Protein AF-A0A7C5BYY4-F1 (afdb_monomer)

Mean predicted aligned error: 19.32 Å

Sequence (708 aa):
MDVANTKQSRKCSERDLFQLASTAAWRIPSTMRHLSHQGQPQSKRGDKSLRRFWAFVLVVGISLLITAVARAQLAGRQTQSTASRGTQGSSSSSAGTAAQSATPSARQALQITPIQRDVDYDVPSPEEIDKCTMQVFRSGKQSGWIVRAPDGTILRKFVDTNGDNMVDQWCYYKDGLEVYRDIDSNFNGKVDQYRWFHTAGLRWGIDANEDGRIDSWRMISAEEVAAEVVAALATKDVQRFQRVLLSPTELKNLGLGPERSQELERKLGAAVERFRRLITEQSPLPPGARAIQFSGNRPGMVPAGTDESTQDLRVYENAVVVAEADQKTTQILLGTLVAVGDTWKVIDAPQFLGDSPEPVEFAGFFFRAKAPEVSQPQVTGMAEQVKQLVDQLEKIEQAINRTSDPRELASLHQQKADLLERLAAAASSDEERNLWIRQLADELSYASQEGSYPQAEQRLERLYNSVVKLGQPNLIAYVRYRQLTAEYGAALRQPNTDYVKLQQDWIQKLEQFVREYGHLPESADALLQLAISRELAGDEEEAKKWYSQITERFPNTPPAVKAAGALRRLGIVGQPLRLRGSTISGQPFDLAQLQGKVVLVYYWASWCEPCKSDLPTLKDLQARFGRYGFSIVGVSLDYTPEATQQFVQEYQLNWPQLYEPGGLESPLANDLGIVTVPTLILVDQQGRVVSRNLQAATLESELRRLIR

Foldseek 3Di:
DDDDDDDDDDDDDPVVVVVVVPPDPDDDDDDDDDDDDDDDDDDDPDDPVVVVVVVQVLVLVPVVPPPPPDDDDDDDDDDDDDDDDDDDDDDDDDDDDDDPPDQDQLLVLLVDDQLDPPDDFDRDDPVQSVQKDKDWDDDPLKTWIWIATNVRATAWTFIDNRNPPDTFKIFGHHRNHTAKIFGPPPPPNATQWIAGDDPNDGWIFGRPPRPSDGQETPADDPLRLLQQLLQCLQVVPLSSNVRQAQDLVLLVVQQAAPVLSVVLVVQQVCASVVQNCCSPPPRPHHRPKGWDDKDFDAWDWDAPPQNNGNHIKTKTAQIWTWIDDPNDIWIKGLGMWIDRPNGIHGSHHIDTDDDDPDDDDSDHSRPPPPDPPPPPPPPPDDDPVLVVLVVVLVVLVVVCVPDPDLVSLQVSLVVNLVSLVVQLVSDPDPVSNLVSLLVSLQSLLVCLLVVSHVCSLVVLVVSLVVVVVVVDLQSNLSSLVSSLSSVLSNLSPDPPRPPVVSVVVSLVSLVVSCVVNVLHLSNLVSLLVNLVVCVVVVVNVVSLVSLVSSCVRPVPDLSVLLSQLQNCLSPQAQHFDWAWAAFLVRHTDTCVVLAQAKEKEWEAELSNPVRVVLLVLVVVCCVVCVVLRYAYAYEYLYQDSVRVVVSCVVSVPPGTYGYDHDRCSGPRNSNNSPPDPGWIWIAANRRGTNDTRDDSVCVVVVSVVRGD

pLDDT: mean 81.08, std 24.05, range [22.66, 98.56]

Radius of gyration: 35.06 Å; Cα contacts (8 Å, |Δi|>4): 1061; chains: 1; bounding box: 69×93×129 Å

Nearest PDB structures (foldseek):
  4nmu-assembly2_B  TM=8.602E-01  e=1.261E-09  Bacillus anthracis
  2h1g-assembly1_A  TM=8.589E-01  e=1.055E-08  Bacillus subtilis
  3c73-assembly1_A  TM=8.563E-01  e=1.613E-08  unclassified
  4grf-assembly1_A  TM=8.923E-01  e=8.417E-08  Phocaeicola vulgatus ATCC 8482
  2lrn-assembly1_A  TM=8.683E-01  e=2.493E-07  Bacteroides sp. 4_3_47FAA

Structure (mmCIF, N/CA/C/O backbone):
data_AF-A0A7C5BYY4-F1
#
_entry.id   AF-A0A7C5BYY4-F1
#
loop_
_atom_site.group_PDB
_atom_site.id
_atom_site.type_symbol
_atom_site.label_atom_id
_atom_site.label_alt_id
_atom_site.label_comp_id
_atom_site.label_asym_id
_atom_site.label_entity_id
_atom_site.label_seq_id
_atom_site.pdbx_PDB_ins_code
_atom_site.Cartn_x
_atom_site.Cartn_y
_atom_site.Cartn_z
_atom_site.occupancy
_atom_site.B_iso_or_equiv
_atom_site.auth_seq_id
_atom_site.auth_comp_id
_atom_site.auth_asym_id
_atom_site.auth_atom_id
_atom_site.pdbx_PDB_model_num
ATOM 1 N N . MET A 1 1 ? -15.127 71.753 7.947 1.00 33.78 1 MET A N 1
ATOM 2 C CA . MET A 1 1 ? -14.600 71.889 6.575 1.00 33.78 1 MET A CA 1
ATOM 3 C C . MET A 1 1 ? -13.851 70.599 6.260 1.00 33.78 1 MET A C 1
ATOM 5 O O . MET A 1 1 ? -12.644 70.533 6.417 1.00 33.78 1 MET A O 1
ATOM 9 N N . ASP A 1 2 ? -14.550 69.468 6.248 1.00 28.11 2 ASP A N 1
ATOM 10 C CA . ASP A 1 2 ? -15.286 68.903 5.100 1.00 28.11 2 ASP A CA 1
ATOM 11 C C . ASP A 1 2 ? -14.376 68.510 3.939 1.00 28.11 2 ASP A C 1
ATOM 13 O O . ASP A 1 2 ? -14.054 69.350 3.110 1.00 28.11 2 ASP A O 1
ATOM 17 N N . VAL A 1 3 ? -14.065 67.211 3.846 1.00 31.86 3 VAL A N 1
ATOM 18 C CA . VAL A 1 3 ? -14.211 66.463 2.589 1.00 31.86 3 VAL A CA 1
ATOM 19 C C . VAL A 1 3 ? -14.718 65.061 2.932 1.00 31.86 3 VAL A C 1
ATOM 21 O O . VAL A 1 3 ? -13.984 64.214 3.437 1.00 31.86 3 VAL A O 1
ATOM 24 N N . ALA A 1 4 ? -15.997 64.834 2.644 1.00 31.22 4 ALA A N 1
ATOM 25 C CA . ALA A 1 4 ? -16.645 63.536 2.618 1.00 31.22 4 ALA A CA 1
ATOM 26 C C . ALA A 1 4 ? -17.137 63.249 1.188 1.00 31.22 4 ALA A C 1
ATOM 28 O O . ALA A 1 4 ? -17.789 64.085 0.577 1.00 31.22 4 ALA A O 1
ATOM 29 N N . ASN A 1 5 ? -16.829 62.042 0.708 1.00 29.17 5 ASN A N 1
ATOM 30 C CA . ASN A 1 5 ? -17.747 61.079 0.089 1.00 29.17 5 ASN A CA 1
ATOM 31 C C . ASN A 1 5 ? -18.652 61.513 -1.093 1.00 29.17 5 ASN A C 1
ATOM 33 O O . ASN A 1 5 ? -19.596 62.277 -0.920 1.00 29.17 5 ASN A O 1
ATOM 37 N N . THR A 1 6 ? -18.531 60.829 -2.242 1.00 29.11 6 THR A N 1
ATOM 38 C CA . THR A 1 6 ? -19.718 60.299 -2.953 1.00 29.11 6 THR A CA 1
ATOM 39 C C . THR A 1 6 ? -19.394 59.135 -3.902 1.00 29.11 6 THR A C 1
ATOM 41 O O . THR A 1 6 ? -18.464 59.176 -4.701 1.00 29.11 6 THR A O 1
ATOM 44 N N . LYS A 1 7 ? -20.212 58.083 -3.770 1.00 28.84 7 LYS A N 1
ATOM 45 C CA . LYS A 1 7 ? -20.316 56.844 -4.559 1.00 28.84 7 LYS A CA 1
ATOM 46 C C . LYS A 1 7 ? -21.230 57.028 -5.782 1.00 28.84 7 LYS A C 1
ATOM 48 O O . LYS A 1 7 ? -22.243 57.699 -5.640 1.00 28.84 7 LYS A O 1
ATOM 53 N N . GLN A 1 8 ? -21.008 56.252 -6.854 1.00 25.52 8 GLN A N 1
ATOM 54 C CA . GLN A 1 8 ? -22.016 55.383 -7.522 1.00 25.52 8 GLN A CA 1
ATOM 55 C C . GLN A 1 8 ? -21.335 54.587 -8.663 1.00 25.52 8 GLN A C 1
ATOM 57 O O . GLN A 1 8 ? -20.812 55.176 -9.594 1.00 25.52 8 GLN A O 1
ATOM 62 N N . SER A 1 9 ? -21.105 53.270 -8.566 1.00 24.98 9 SER A N 1
ATOM 63 C CA . SER A 1 9 ? -22.048 52.141 -8.713 1.00 24.98 9 SER A CA 1
ATOM 64 C C . SER A 1 9 ? -22.670 51.989 -10.115 1.00 24.98 9 SER A C 1
ATOM 66 O O . SER A 1 9 ? -23.759 52.503 -10.364 1.00 24.98 9 SER A O 1
ATOM 68 N N . ARG A 1 10 ? -22.078 51.124 -10.953 1.00 26.55 10 ARG A N 1
ATOM 69 C CA . ARG A 1 10 ? -22.822 50.191 -11.822 1.00 26.55 10 ARG A CA 1
ATOM 70 C C . ARG A 1 10 ? -22.165 48.807 -11.757 1.00 26.55 10 ARG A C 1
ATOM 72 O O . ARG A 1 10 ? -21.018 48.644 -12.152 1.00 26.55 10 ARG A O 1
ATOM 79 N N . LYS A 1 11 ? -22.898 47.838 -11.200 1.00 28.16 11 LYS A N 1
ATOM 80 C CA . LYS A 1 11 ? -22.581 46.404 -11.219 1.00 28.16 11 LYS A CA 1
ATOM 81 C C . LYS A 1 11 ? -22.867 45.864 -12.625 1.00 28.16 11 LYS A C 1
ATOM 83 O O . LYS A 1 11 ? -23.977 46.054 -13.111 1.00 28.16 11 LYS A O 1
ATOM 88 N N . CYS A 1 12 ? -21.901 45.181 -13.231 1.00 25.28 12 CYS A N 1
ATOM 89 C CA . CYS A 1 12 ? -22.137 44.257 -14.342 1.00 25.28 12 CYS A CA 1
ATOM 90 C C . CYS A 1 12 ? -22.334 42.856 -13.736 1.00 25.28 12 CYS A C 1
ATOM 92 O O . CYS A 1 12 ? -21.622 42.508 -12.793 1.00 25.28 12 CYS A O 1
ATOM 94 N N . SER A 1 13 ? -23.332 42.098 -14.194 1.00 33.16 13 SER A N 1
ATOM 95 C CA . SER A 1 13 ? -23.686 40.785 -13.629 1.00 33.16 13 SER A CA 1
ATOM 96 C C . SER A 1 13 ? -23.089 39.642 -14.456 1.00 33.16 13 SER A C 1
ATOM 98 O O . SER A 1 13 ? -22.923 39.777 -15.664 1.00 33.16 13 SER A O 1
ATOM 100 N N . GLU A 1 14 ? -22.819 38.495 -13.826 1.00 30.73 14 GLU A N 1
ATOM 101 C CA . GLU A 1 14 ? -22.215 37.289 -14.432 1.00 30.73 14 GLU A CA 1
ATOM 102 C C . GLU A 1 14 ? -22.986 36.691 -15.629 1.00 30.73 14 GLU A C 1
ATOM 104 O O . GLU A 1 14 ? -22.472 35.807 -16.311 1.00 30.73 14 GLU A O 1
ATOM 109 N N . ARG A 1 15 ? -24.188 37.189 -15.952 1.00 33.22 15 ARG A N 1
ATOM 110 C CA . ARG A 1 15 ? -24.915 36.809 -17.175 1.00 33.22 15 ARG A CA 1
ATOM 111 C C . ARG A 1 15 ? -24.354 37.445 -18.450 1.00 33.22 15 ARG A C 1
ATOM 113 O O . ARG A 1 15 ? -24.450 36.821 -19.504 1.00 33.22 15 ARG A O 1
ATOM 120 N N . ASP A 1 16 ? -23.709 38.607 -18.362 1.00 32.72 16 ASP A N 1
ATOM 121 C CA . ASP A 1 16 ? -23.209 39.332 -19.542 1.00 32.72 16 ASP A CA 1
ATOM 122 C C . ASP A 1 16 ? -21.878 38.758 -20.073 1.00 32.72 16 ASP A C 1
ATOM 124 O O . ASP A 1 16 ? -21.539 38.924 -21.244 1.00 32.72 16 ASP A O 1
ATOM 128 N N . LEU A 1 17 ? -21.156 37.986 -19.250 1.00 32.62 17 LEU A N 1
ATOM 129 C CA . LEU A 1 17 ? -19.944 37.260 -19.658 1.00 32.62 17 LEU A CA 1
ATOM 130 C C . LEU A 1 17 ? -20.245 35.911 -20.341 1.00 32.62 17 LEU A C 1
ATOM 132 O O . LEU A 1 17 ? -19.411 35.403 -21.087 1.00 32.62 17 LEU A O 1
ATOM 136 N N . PHE A 1 18 ? -21.452 35.359 -20.171 1.00 29.88 18 PHE A N 1
ATOM 137 C CA . PHE A 1 18 ? -21.856 34.085 -20.787 1.00 29.88 18 PHE A CA 1
ATOM 138 C C . PHE A 1 18 ? -22.316 34.222 -22.256 1.00 29.88 18 PHE A C 1
ATOM 140 O O . PHE A 1 18 ? -22.305 33.245 -23.008 1.00 29.88 18 PHE A O 1
ATOM 147 N N . GLN A 1 19 ? -22.673 35.430 -22.709 1.00 29.95 19 GLN A N 1
ATOM 148 C CA . GLN A 1 19 ? -23.080 35.687 -24.102 1.00 29.95 19 GLN A CA 1
ATOM 149 C C . GLN A 1 19 ? -21.922 36.040 -25.053 1.00 29.95 19 GLN A C 1
ATOM 151 O O . GLN A 1 19 ? -22.082 35.930 -26.266 1.00 29.95 19 GLN A O 1
ATOM 156 N N . LEU A 1 20 ? -20.737 36.379 -24.535 1.00 29.22 20 LEU A N 1
ATOM 157 C CA . LEU A 1 20 ? -19.544 36.648 -25.355 1.00 29.22 20 LEU A CA 1
ATOM 158 C C . LEU A 1 20 ? -18.675 35.402 -25.610 1.00 29.22 20 LEU A C 1
ATOM 160 O O . LEU A 1 20 ? -17.886 35.396 -26.549 1.00 29.22 20 LEU A O 1
ATOM 164 N N . ALA A 1 21 ? -18.861 34.319 -24.847 1.00 29.91 21 ALA A N 1
ATOM 165 C CA . ALA A 1 21 ? -18.148 33.052 -25.049 1.00 29.91 21 ALA A CA 1
ATOM 166 C C . ALA A 1 21 ? -18.868 32.063 -25.998 1.00 29.91 21 ALA A C 1
ATOM 168 O O . ALA A 1 21 ? -18.300 31.041 -26.373 1.00 29.91 21 ALA A O 1
ATOM 169 N N . SER A 1 22 ? -20.104 32.355 -26.425 1.00 28.55 22 SER A N 1
ATOM 170 C CA . SER A 1 22 ? -20.951 31.444 -27.219 1.00 28.55 22 SER A CA 1
ATOM 171 C C . SER A 1 22 ? -20.997 31.734 -28.731 1.00 28.55 22 SER A C 1
ATOM 173 O O . SER A 1 22 ? -21.748 31.083 -29.454 1.00 28.55 22 SER A O 1
ATOM 175 N N . THR A 1 23 ? -20.172 32.649 -29.257 1.00 28.08 23 THR A N 1
ATOM 176 C CA . THR A 1 23 ? -20.205 33.054 -30.685 1.00 28.08 23 THR A CA 1
ATOM 177 C C . THR A 1 23 ? -18.919 32.813 -31.491 1.00 28.08 23 THR A C 1
ATOM 179 O O . THR A 1 23 ? -18.820 33.285 -32.620 1.00 28.08 23 THR A O 1
ATOM 182 N N . ALA A 1 24 ? -17.964 32.011 -31.001 1.00 29.12 24 ALA A N 1
ATOM 183 C CA . ALA A 1 24 ? -16.692 31.766 -31.708 1.00 29.12 24 ALA A CA 1
ATOM 184 C C . ALA A 1 24 ? -16.439 30.315 -32.175 1.00 29.12 24 ALA A C 1
ATOM 186 O O . ALA A 1 24 ? -15.329 30.004 -32.594 1.00 29.12 24 ALA A O 1
ATOM 187 N N . ALA A 1 25 ? -17.439 29.425 -32.154 1.00 28.36 25 ALA A N 1
ATOM 188 C CA . ALA A 1 25 ? -17.235 28.004 -32.471 1.00 28.36 25 ALA A CA 1
ATOM 189 C C . ALA A 1 25 ? -18.158 27.436 -33.561 1.00 28.36 25 ALA A C 1
ATOM 191 O O . ALA A 1 25 ? -18.469 26.258 -33.518 1.00 28.36 25 ALA A O 1
ATOM 192 N N . TRP A 1 26 ? -18.601 28.221 -34.549 1.00 26.33 26 TRP A N 1
ATOM 193 C CA . TRP A 1 26 ? -19.260 27.677 -35.750 1.00 26.33 26 TRP A CA 1
ATOM 194 C C . TRP A 1 26 ? -18.934 28.527 -36.982 1.00 26.33 26 TRP A C 1
ATOM 196 O O . TRP A 1 26 ? -19.566 29.555 -37.204 1.00 26.33 26 TRP A O 1
ATOM 206 N N . ARG A 1 27 ? -17.962 28.087 -37.795 1.00 22.70 27 ARG A N 1
ATOM 207 C CA . ARG A 1 27 ? -17.845 28.400 -39.236 1.00 22.70 27 ARG A CA 1
ATOM 208 C C . ARG A 1 27 ? -16.812 27.475 -39.892 1.00 22.70 27 ARG A C 1
ATOM 210 O O . ARG A 1 27 ? -15.613 27.695 -39.786 1.00 22.70 27 ARG A O 1
ATOM 217 N N . ILE A 1 28 ? -17.294 26.450 -40.593 1.00 26.73 28 ILE A N 1
ATOM 218 C CA . ILE A 1 28 ? -16.523 25.689 -41.586 1.00 26.73 28 ILE A CA 1
ATOM 219 C C . ILE A 1 28 ? -16.851 26.303 -42.956 1.00 26.73 28 ILE A C 1
ATOM 221 O O . ILE A 1 28 ? -18.035 26.349 -43.298 1.00 26.73 28 ILE A O 1
ATOM 225 N N . PRO A 1 29 ? -15.877 26.763 -43.763 1.00 25.45 29 PRO A N 1
ATOM 226 C CA . PRO A 1 29 ? -16.139 27.109 -45.151 1.00 25.45 29 PRO A CA 1
ATOM 227 C C . PRO A 1 29 ? -16.196 25.843 -46.008 1.00 25.45 29 PRO A C 1
ATOM 229 O O . PRO A 1 29 ? -15.267 25.040 -46.060 1.00 25.45 29 PRO A O 1
ATOM 232 N N . SER A 1 30 ? -17.312 25.686 -46.706 1.00 29.03 30 SER A N 1
ATOM 233 C CA . SER A 1 30 ? -17.540 24.703 -47.754 1.00 29.03 30 SER A CA 1
ATOM 234 C C . SER A 1 30 ? -16.908 25.160 -49.070 1.00 29.03 30 SER A C 1
ATOM 236 O O . SER A 1 30 ? -17.478 26.020 -49.737 1.00 29.03 30 SER A O 1
ATOM 238 N N . THR A 1 31 ? -15.801 24.549 -49.499 1.00 26.66 31 THR A N 1
ATOM 239 C CA . THR A 1 31 ? -15.330 24.655 -50.893 1.00 26.66 31 THR A CA 1
ATOM 240 C C . THR A 1 31 ? -14.590 23.399 -51.356 1.00 26.66 31 THR A C 1
ATOM 242 O O . THR A 1 31 ? -13.492 23.114 -50.896 1.00 26.66 31 THR A O 1
ATOM 245 N N . MET A 1 32 ? -15.222 22.729 -52.328 1.00 24.33 32 MET A N 1
ATOM 246 C CA . MET A 1 32 ? -14.694 21.925 -53.448 1.00 24.33 32 MET A CA 1
ATOM 247 C C . MET A 1 32 ? -15.215 20.483 -53.525 1.00 24.33 32 MET A C 1
ATOM 249 O O . MET A 1 32 ? -14.630 19.525 -53.029 1.00 24.33 32 MET A O 1
ATOM 253 N N . ARG A 1 33 ? -16.344 20.363 -54.241 1.00 24.56 33 ARG A N 1
ATOM 254 C CA . ARG A 1 33 ? -16.723 19.196 -55.046 1.00 24.56 33 ARG A CA 1
ATOM 255 C C . ARG A 1 33 ? -16.015 19.266 -56.406 1.00 24.56 33 ARG A C 1
ATOM 257 O O . ARG A 1 33 ? -15.812 20.359 -56.919 1.00 24.56 33 ARG A O 1
ATOM 264 N N . HIS A 1 34 ? -15.836 18.082 -56.993 1.00 27.28 34 HIS A N 1
ATOM 265 C CA . HIS A 1 34 ? -15.433 17.747 -58.368 1.00 27.28 34 HIS A CA 1
ATOM 266 C C . HIS A 1 34 ? -13.934 17.587 -58.644 1.00 27.28 34 HIS A C 1
ATOM 268 O O . HIS A 1 34 ? -13.239 18.543 -58.950 1.00 27.28 34 HIS A O 1
ATOM 274 N N . LEU A 1 35 ? -13.499 16.322 -58.677 1.00 24.92 35 LEU A N 1
ATOM 275 C CA . LEU A 1 35 ? -13.034 15.668 -59.905 1.00 24.92 35 LEU A CA 1
ATOM 276 C C . LEU A 1 35 ? -13.334 14.160 -59.815 1.00 24.92 35 LEU A C 1
ATOM 278 O O . LEU A 1 35 ? -13.259 13.546 -58.754 1.00 24.92 35 LEU A O 1
ATOM 282 N N . SER A 1 36 ? -13.791 13.614 -60.934 1.00 25.95 36 SER A N 1
ATOM 283 C CA . SER A 1 36 ? -14.451 12.321 -61.109 1.00 25.95 36 SER A CA 1
ATOM 284 C C . SER A 1 36 ? -13.555 11.285 -61.796 1.00 25.95 36 SER A C 1
ATOM 286 O O . SER A 1 36 ? -12.826 11.641 -62.710 1.00 25.95 36 SER A O 1
ATOM 288 N N . HIS A 1 37 ? -13.762 10.013 -61.423 1.00 25.83 37 HIS A N 1
ATOM 289 C CA . HIS A 1 37 ? -13.551 8.761 -62.176 1.00 25.83 37 HIS A CA 1
ATOM 290 C C . HIS A 1 37 ? -12.165 8.416 -62.761 1.00 25.83 37 HIS A C 1
ATOM 292 O O . HIS A 1 37 ? -11.751 8.998 -63.751 1.00 25.83 37 HIS A O 1
ATOM 298 N N . GLN A 1 38 ? -11.578 7.304 -62.283 1.00 25.64 38 GLN A N 1
ATOM 299 C CA . GLN A 1 38 ? -11.368 6.058 -63.057 1.00 25.64 38 GLN A CA 1
ATOM 300 C C . GLN A 1 38 ? -10.781 4.919 -62.180 1.00 25.64 38 GLN A C 1
ATOM 302 O O . GLN A 1 38 ? -9.906 5.165 -61.361 1.00 25.64 38 GLN A O 1
ATOM 307 N N . GLY A 1 39 ? -11.252 3.677 -62.395 1.00 23.94 39 GLY A N 1
ATOM 308 C CA . GLY A 1 39 ? -10.508 2.423 -62.144 1.00 23.94 39 GLY A CA 1
ATOM 309 C C . GLY A 1 39 ? -10.581 1.759 -60.754 1.00 23.94 39 GLY A C 1
ATOM 310 O O . GLY A 1 39 ? -9.896 2.160 -59.826 1.00 23.94 39 GLY A O 1
ATOM 311 N N . GLN A 1 40 ? -11.352 0.672 -60.638 1.00 23.34 40 GLN A N 1
ATOM 312 C CA . GLN A 1 40 ? -11.299 -0.345 -59.559 1.00 23.34 40 GLN A CA 1
ATOM 313 C C . GLN A 1 40 ? -10.035 -1.253 -59.703 1.00 23.34 40 GLN A C 1
ATOM 315 O O . GLN A 1 40 ? -9.476 -1.244 -60.799 1.00 23.34 40 GLN A O 1
ATOM 320 N N . PRO A 1 41 ? -9.580 -2.060 -58.698 1.00 27.25 41 PRO A N 1
ATOM 321 C CA . PRO A 1 41 ? -10.411 -3.005 -57.939 1.00 27.25 41 PRO A CA 1
ATOM 322 C C . PRO A 1 41 ? -10.162 -3.119 -56.419 1.00 27.25 41 PRO A C 1
ATOM 324 O O . PRO A 1 41 ? -9.232 -2.580 -55.830 1.00 27.25 41 PRO A O 1
ATOM 327 N N . GLN A 1 42 ? -11.096 -3.834 -55.794 1.00 31.38 42 GLN A N 1
ATOM 328 C CA . GLN A 1 42 ? -11.245 -4.130 -54.372 1.00 31.38 42 GLN A CA 1
ATOM 329 C C . GLN A 1 42 ? -9.994 -4.750 -53.716 1.00 31.38 42 GLN A C 1
ATOM 331 O O . GLN A 1 42 ? -9.570 -5.828 -54.113 1.00 31.38 42 GLN A O 1
ATOM 336 N N . SER A 1 43 ? -9.504 -4.165 -52.615 1.00 27.19 43 SER A N 1
ATOM 337 C CA . SER A 1 43 ? -9.137 -4.910 -51.394 1.00 27.19 43 SER A CA 1
ATOM 338 C C . SER A 1 43 ? -8.943 -3.959 -50.197 1.00 27.19 43 SER A C 1
ATOM 340 O O . SER A 1 43 ? -8.544 -2.811 -50.361 1.00 27.19 43 SER A O 1
ATOM 342 N N . LYS A 1 44 ? -9.235 -4.468 -48.990 1.00 30.75 44 LYS A N 1
ATOM 343 C CA . LYS A 1 44 ? -8.972 -3.889 -47.653 1.00 30.75 44 LYS A CA 1
ATOM 344 C C . LYS A 1 44 ? -9.830 -2.686 -47.210 1.00 30.75 44 LYS A C 1
ATOM 346 O O . LYS A 1 44 ? -9.378 -1.554 -47.070 1.00 30.75 44 LYS A O 1
ATOM 351 N N . ARG A 1 45 ? -11.072 -2.984 -46.798 1.00 31.41 45 ARG A N 1
ATOM 352 C CA . ARG A 1 45 ? -11.725 -2.263 -45.685 1.00 31.41 45 ARG A CA 1
ATOM 353 C C . ARG A 1 45 ? -11.035 -2.688 -44.385 1.00 31.41 45 ARG A C 1
ATOM 355 O O . ARG A 1 45 ? -11.395 -3.705 -43.811 1.00 31.41 45 ARG A O 1
ATOM 362 N N . GLY A 1 46 ? -10.033 -1.933 -43.953 1.00 34.12 46 GLY A N 1
ATOM 363 C CA . GLY A 1 46 ? -9.323 -2.214 -42.705 1.00 34.12 46 GLY A CA 1
ATOM 364 C C . GLY A 1 46 ? -8.200 -1.226 -42.431 1.00 34.12 46 GLY A C 1
ATOM 365 O O . GLY A 1 46 ? -7.088 -1.656 -42.187 1.00 34.12 46 GLY A O 1
ATOM 366 N N . ASP A 1 47 ? -8.444 0.083 -42.557 1.00 39.03 47 ASP A N 1
ATOM 367 C CA . ASP A 1 47 ? -7.385 1.076 -42.273 1.00 39.03 47 ASP A CA 1
ATOM 368 C C . ASP A 1 47 ? -7.902 2.457 -41.813 1.00 39.03 47 ASP A C 1
ATOM 370 O O . ASP A 1 47 ? -7.190 3.457 -41.788 1.00 39.03 47 ASP A O 1
ATOM 374 N N . LYS A 1 48 ? -9.186 2.554 -41.439 1.00 28.64 48 LYS A N 1
ATOM 375 C CA . LYS A 1 48 ? -9.747 3.793 -40.862 1.00 28.64 48 LYS A CA 1
ATOM 376 C C . LYS A 1 48 ? -9.929 3.728 -39.344 1.00 28.64 48 LYS A C 1
ATOM 378 O O . LYS A 1 48 ? -9.967 4.782 -38.717 1.00 28.64 48 LYS A O 1
ATOM 383 N N . SER A 1 49 ? -10.007 2.532 -38.749 1.00 33.72 49 SER A N 1
ATOM 384 C CA . SER A 1 49 ? -10.038 2.365 -37.288 1.00 33.72 49 SER A CA 1
ATOM 385 C C . SER A 1 49 ? -8.636 2.412 -36.678 1.00 33.72 49 SER A C 1
ATOM 387 O O . SER A 1 49 ? -8.467 3.084 -35.670 1.00 33.72 49 SER A O 1
ATOM 389 N N . LEU A 1 50 ? -7.619 1.828 -37.330 1.00 32.81 50 LEU A N 1
ATOM 390 C CA . LEU A 1 50 ? -6.225 1.858 -36.857 1.00 32.81 50 LEU A CA 1
ATOM 391 C C . LEU A 1 50 ? -5.670 3.289 -36.766 1.00 32.81 50 LEU A C 1
ATOM 393 O O . LEU A 1 50 ? -5.108 3.673 -35.749 1.00 32.81 50 LEU A O 1
ATOM 397 N N . ARG A 1 51 ? -5.900 4.123 -37.789 1.00 33.00 51 ARG A N 1
ATOM 398 C CA . ARG A 1 51 ? -5.456 5.530 -37.782 1.00 33.00 51 ARG A CA 1
ATOM 399 C C . ARG A 1 51 ? -6.142 6.381 -36.704 1.00 33.00 51 ARG A C 1
ATOM 401 O O . ARG A 1 51 ? -5.531 7.306 -36.184 1.00 33.00 51 ARG A O 1
ATOM 408 N N . ARG A 1 52 ? -7.398 6.069 -36.354 1.00 33.66 52 ARG A N 1
ATOM 409 C CA . ARG A 1 52 ? -8.136 6.730 -35.259 1.00 33.66 52 ARG A CA 1
ATOM 410 C C . ARG A 1 52 ? -7.707 6.224 -33.881 1.00 33.66 52 ARG A C 1
ATOM 412 O O . ARG A 1 52 ? -7.692 7.007 -32.945 1.00 33.66 52 ARG A O 1
ATOM 419 N N . PHE A 1 53 ? -7.330 4.953 -33.784 1.00 38.97 53 PHE A N 1
ATOM 420 C CA . PHE A 1 53 ? -6.810 4.320 -32.574 1.00 38.97 53 PHE A CA 1
ATOM 421 C C . PHE A 1 53 ? -5.419 4.862 -32.194 1.00 38.97 53 PHE A C 1
ATOM 423 O O . PHE A 1 53 ? -5.188 5.202 -31.040 1.00 38.97 53 PHE A O 1
ATOM 430 N N . TRP A 1 54 ? -4.528 5.071 -33.170 1.00 36.66 54 TRP A N 1
ATOM 431 C CA . TRP A 1 54 ? -3.181 5.613 -32.924 1.00 36.66 54 TRP A CA 1
ATOM 432 C C . TRP A 1 54 ? -3.143 7.125 -32.674 1.00 36.66 54 TRP A C 1
ATOM 434 O O . TRP A 1 54 ? -2.406 7.580 -31.804 1.00 36.66 54 TRP A O 1
ATOM 444 N N . ALA A 1 55 ? -3.997 7.905 -33.346 1.00 30.95 55 ALA A N 1
ATOM 445 C CA . ALA A 1 55 ? -4.176 9.323 -33.016 1.00 30.95 55 ALA A CA 1
ATOM 446 C C . ALA A 1 55 ? -4.740 9.530 -31.594 1.00 30.95 55 ALA A C 1
ATOM 448 O O . ALA A 1 55 ? -4.592 10.604 -31.019 1.00 30.95 55 ALA A O 1
ATOM 449 N N . PHE A 1 56 ? -5.380 8.502 -31.030 1.00 38.31 56 PHE A N 1
ATOM 450 C CA . PHE A 1 56 ? -6.028 8.547 -29.729 1.00 38.31 56 PHE A CA 1
ATOM 451 C C . PHE A 1 56 ? -5.068 8.251 -28.556 1.00 38.31 56 PHE A C 1
ATOM 453 O O . PHE A 1 56 ? -5.093 8.975 -27.560 1.00 38.31 56 PHE A O 1
ATOM 460 N N . VAL A 1 57 ? -4.144 7.291 -28.709 1.00 38.91 57 VAL A N 1
ATOM 461 C CA . VAL A 1 57 ? -3.028 7.058 -27.759 1.00 38.91 57 VAL A CA 1
ATOM 462 C C . VAL A 1 57 ? -2.183 8.333 -27.563 1.00 38.91 57 VAL A C 1
ATOM 464 O O . VAL A 1 57 ? -1.664 8.586 -26.479 1.00 38.91 57 VAL A O 1
ATOM 467 N N . LEU A 1 58 ? -2.119 9.184 -28.592 1.00 37.38 58 LEU A N 1
ATOM 468 C CA . LEU A 1 58 ? -1.345 10.424 -28.619 1.00 37.38 58 LEU A CA 1
ATOM 469 C C . LEU A 1 58 ? -1.951 11.586 -27.802 1.00 37.38 58 LEU A C 1
ATOM 471 O O . LEU A 1 58 ? -1.213 12.368 -27.210 1.00 37.38 58 LEU A O 1
ATOM 475 N N . VAL A 1 59 ? -3.282 11.727 -27.754 1.00 31.34 59 VAL A N 1
ATOM 476 C CA . VAL A 1 59 ? -3.938 12.860 -27.058 1.00 31.34 59 VAL A CA 1
ATOM 477 C C . VAL A 1 59 ? -3.918 12.667 -25.538 1.00 31.34 59 VAL A C 1
ATOM 479 O O . VAL A 1 59 ? -3.757 13.630 -24.790 1.00 31.34 59 VAL A O 1
ATOM 482 N N . VAL A 1 60 ? -3.996 11.416 -25.081 1.00 36.12 60 VAL A N 1
ATOM 483 C CA . VAL A 1 60 ? -3.961 11.053 -23.655 1.00 36.12 60 VAL A CA 1
ATOM 484 C C . VAL A 1 60 ? -2.573 11.277 -23.044 1.00 36.12 60 VAL A C 1
ATOM 486 O O . VAL A 1 60 ? -2.483 11.724 -21.906 1.00 36.12 60 VAL A O 1
ATOM 489 N N . GLY A 1 61 ? -1.497 11.072 -23.814 1.00 32.81 61 GLY A N 1
ATOM 490 C CA . GLY A 1 61 ? -0.131 11.360 -23.360 1.00 32.81 61 GLY A CA 1
ATOM 491 C C . GLY A 1 61 ? 0.182 12.854 -23.188 1.00 32.81 61 GLY A C 1
ATOM 492 O O . GLY A 1 61 ? 1.046 13.202 -22.395 1.00 32.81 61 GLY A O 1
ATOM 493 N N . ILE A 1 62 ? -0.528 13.753 -23.884 1.00 35.56 62 ILE A N 1
ATOM 494 C CA . ILE A 1 62 ? -0.223 15.199 -23.900 1.00 35.56 62 ILE A CA 1
ATOM 495 C C . ILE A 1 62 ? -1.134 16.005 -22.950 1.00 35.56 62 ILE A C 1
ATOM 497 O O . ILE A 1 62 ? -0.716 17.033 -22.416 1.00 35.56 62 ILE A O 1
ATOM 501 N N . SER A 1 63 ? -2.356 15.544 -22.655 1.00 26.16 63 SER A N 1
ATOM 502 C CA . SER A 1 63 ? -3.246 16.225 -21.693 1.00 26.16 63 SER A CA 1
ATOM 503 C C . SER A 1 63 ? -2.840 16.061 -20.220 1.00 26.16 63 SER A C 1
ATOM 505 O O . SER A 1 63 ? -3.341 16.806 -19.379 1.00 26.16 63 SER A O 1
ATOM 507 N N . LEU A 1 64 ? -1.898 15.163 -19.913 1.00 32.09 64 LEU A N 1
ATOM 508 C CA . LEU A 1 64 ? -1.332 14.958 -18.573 1.00 32.09 64 LEU A CA 1
ATOM 509 C C . LEU A 1 64 ? -0.429 16.110 -18.082 1.00 32.09 64 LEU A C 1
ATOM 511 O O . LEU A 1 64 ? -0.110 16.147 -16.899 1.00 32.09 64 LEU A O 1
ATOM 515 N N . LEU A 1 65 ? -0.072 17.085 -18.934 1.00 29.28 65 LEU A N 1
ATOM 516 C CA . LEU A 1 65 ? 0.909 18.126 -18.586 1.00 29.28 65 LEU A CA 1
ATOM 517 C C . LEU A 1 65 ? 0.362 19.555 -18.366 1.00 29.28 65 LEU A C 1
ATOM 519 O O . LEU A 1 65 ? 1.139 20.439 -18.023 1.00 29.28 65 LEU A O 1
ATOM 523 N N . ILE A 1 66 ? -0.937 19.842 -18.560 1.00 29.02 66 ILE A N 1
ATOM 524 C CA . ILE A 1 66 ? -1.416 21.251 -18.625 1.00 29.02 66 ILE A CA 1
ATOM 525 C C . ILE A 1 66 ? -2.407 21.658 -17.513 1.00 29.02 66 ILE A C 1
ATOM 527 O O . ILE A 1 66 ? -2.595 22.849 -17.265 1.00 29.02 66 ILE A O 1
ATOM 531 N N . THR A 1 67 ? -3.004 20.741 -16.749 1.00 26.86 67 THR A N 1
ATOM 532 C CA . THR A 1 67 ? -4.053 21.101 -15.762 1.00 26.86 67 THR A CA 1
ATOM 533 C C . THR A 1 67 ? -3.560 21.142 -14.307 1.00 26.86 67 THR A C 1
ATOM 535 O O . THR A 1 67 ? -4.267 20.714 -13.404 1.00 26.86 67 THR A O 1
ATOM 538 N N . ALA A 1 68 ? -2.361 21.683 -14.059 1.00 29.22 68 ALA A N 1
ATOM 539 C CA . ALA A 1 68 ? -1.823 21.886 -12.702 1.00 29.22 68 ALA A CA 1
ATOM 540 C C . ALA A 1 68 ? -1.660 23.369 -12.285 1.00 29.22 68 ALA A C 1
ATOM 542 O O . ALA A 1 68 ? -1.228 23.645 -11.172 1.00 29.22 68 ALA A O 1
ATOM 543 N N . VAL A 1 69 ? -2.027 24.348 -13.128 1.00 28.17 69 VAL A N 1
ATOM 544 C CA . VAL A 1 69 ? -1.658 25.773 -12.905 1.00 28.17 69 VAL A CA 1
ATOM 545 C C . VAL A 1 69 ? -2.831 26.703 -12.531 1.00 28.17 69 VAL A C 1
ATOM 547 O O . VAL A 1 69 ? -2.646 27.905 -12.376 1.00 28.17 69 VAL A O 1
ATOM 550 N N . ALA A 1 70 ? -4.050 26.213 -12.291 1.00 25.70 70 ALA A N 1
ATOM 551 C CA . ALA A 1 70 ? -5.172 27.112 -11.984 1.00 25.70 70 ALA A CA 1
ATOM 552 C C . ALA A 1 70 ? -6.053 26.638 -10.824 1.00 25.70 70 ALA A C 1
ATOM 554 O O . ALA A 1 70 ? -7.070 25.994 -11.064 1.00 25.70 70 ALA A O 1
ATOM 555 N N . ARG A 1 71 ? -5.698 27.025 -9.585 1.00 25.67 71 ARG A N 1
ATOM 556 C CA . ARG A 1 71 ? -6.617 27.543 -8.536 1.00 25.67 71 ARG A CA 1
ATOM 557 C C . ARG A 1 71 ? -5.940 27.587 -7.160 1.00 25.67 71 ARG A C 1
ATOM 559 O O . ARG A 1 71 ? -6.044 26.656 -6.374 1.00 25.67 71 ARG A O 1
ATOM 566 N N . ALA A 1 72 ? -5.333 28.722 -6.833 1.00 24.75 72 ALA A N 1
ATOM 567 C CA . ALA A 1 72 ? -5.095 29.120 -5.449 1.00 24.75 72 ALA A CA 1
ATOM 568 C C . ALA A 1 72 ? -5.210 30.645 -5.350 1.00 24.75 72 ALA A C 1
ATOM 570 O O . ALA A 1 72 ? -4.253 31.350 -5.649 1.00 24.75 72 ALA A O 1
ATOM 571 N N . GLN A 1 73 ? -6.391 31.161 -4.989 1.00 24.55 73 GLN A N 1
ATOM 572 C CA . GLN A 1 73 ? -6.568 32.532 -4.490 1.00 24.55 73 GLN A CA 1
ATOM 573 C C . GLN A 1 73 ? -7.977 32.736 -3.902 1.00 24.55 73 GLN A C 1
ATOM 575 O O . GLN A 1 73 ? -8.956 32.323 -4.518 1.00 24.55 73 GLN A O 1
ATOM 580 N N . LEU A 1 74 ? -8.027 33.472 -2.773 1.00 23.48 74 LEU A N 1
ATOM 581 C CA . LEU A 1 74 ? -9.179 33.914 -1.943 1.00 23.48 74 LEU A CA 1
ATOM 582 C C . LEU A 1 74 ? -9.604 32.879 -0.881 1.00 23.48 74 LEU A C 1
ATOM 584 O O . LEU A 1 74 ? -9.785 31.721 -1.213 1.00 23.48 74 LEU A O 1
ATOM 588 N N . ALA A 1 75 ? -9.815 33.160 0.408 1.00 24.91 75 ALA A N 1
ATOM 589 C CA . ALA A 1 75 ? -9.882 34.339 1.289 1.00 24.91 75 ALA A CA 1
ATOM 590 C C . ALA A 1 75 ? -9.629 33.808 2.740 1.00 24.91 75 ALA A C 1
ATOM 592 O O . ALA A 1 75 ? -9.573 32.601 2.924 1.00 24.91 75 ALA A O 1
ATOM 593 N N . GLY A 1 76 ? -9.461 34.539 3.844 1.00 24.31 76 GLY A N 1
ATOM 594 C CA . GLY A 1 76 ? -9.765 35.910 4.228 1.00 24.31 76 GLY A CA 1
ATOM 595 C C . GLY A 1 76 ? -9.355 36.146 5.700 1.00 24.31 76 GLY A C 1
ATOM 596 O O . GLY A 1 76 ? -8.913 35.239 6.402 1.00 24.31 76 GLY A O 1
ATOM 597 N N . ARG A 1 77 ? -9.462 37.405 6.137 1.00 23.30 77 ARG A N 1
ATOM 598 C CA . ARG A 1 77 ? -9.127 37.941 7.473 1.00 23.30 77 ARG A CA 1
ATOM 599 C C . ARG A 1 77 ? -10.317 37.893 8.450 1.00 23.30 77 ARG A C 1
ATOM 601 O O . ARG A 1 77 ? -11.443 38.013 7.986 1.00 23.30 77 ARG A O 1
ATOM 608 N N . GLN A 1 78 ? -9.982 37.968 9.752 1.00 23.73 78 GLN A N 1
ATOM 609 C CA . GLN A 1 78 ? -10.644 38.644 10.910 1.00 23.73 78 GLN A CA 1
ATOM 610 C C . GLN A 1 78 ? -10.857 37.702 12.116 1.00 23.73 78 GLN A C 1
ATOM 612 O O . GLN A 1 78 ? -11.551 36.706 11.995 1.00 23.73 78 GLN A O 1
ATOM 617 N N . THR A 1 79 ? -10.064 37.803 13.198 1.00 23.38 79 THR A N 1
ATOM 618 C CA . THR A 1 79 ? -10.123 38.686 14.405 1.00 23.38 79 THR A CA 1
ATOM 619 C C . THR A 1 79 ? -11.266 38.405 15.385 1.00 23.38 79 THR A C 1
ATOM 621 O O . THR A 1 79 ? -12.405 38.687 15.041 1.00 23.38 79 THR A O 1
ATOM 624 N N . GLN A 1 80 ? -10.927 38.018 16.629 1.00 22.73 80 GLN A N 1
ATOM 625 C CA . GLN A 1 80 ? -11.349 38.612 17.926 1.00 22.73 80 GLN A CA 1
ATOM 626 C C . GLN A 1 80 ? -10.855 37.714 19.089 1.00 22.73 80 GLN A C 1
ATOM 628 O O . GLN A 1 80 ? -10.945 36.499 19.006 1.00 22.73 80 GLN A O 1
ATOM 633 N N . SER A 1 81 ? -10.070 38.241 20.036 1.00 22.66 81 SER A N 1
ATOM 634 C CA . SER A 1 81 ? -10.463 38.888 21.309 1.00 22.66 81 SER A CA 1
ATOM 635 C C . SER A 1 81 ? -10.501 37.903 22.489 1.00 22.66 81 SER A C 1
ATOM 637 O O . SER A 1 81 ? -11.299 36.977 22.532 1.00 22.66 81 SER A O 1
ATOM 639 N N . THR A 1 82 ? -9.607 38.143 23.446 1.00 24.31 82 THR A N 1
ATOM 640 C CA . THR A 1 82 ? -9.292 37.363 24.652 1.00 24.31 82 THR A CA 1
ATOM 641 C C . THR A 1 82 ? -9.947 37.938 25.914 1.00 24.31 82 THR A C 1
ATOM 643 O O . THR A 1 82 ? -9.906 39.151 26.104 1.00 24.31 82 THR A O 1
ATOM 646 N N . ALA A 1 83 ? -10.403 37.076 26.830 1.00 24.05 83 ALA A N 1
ATOM 647 C CA . ALA A 1 83 ? -10.564 37.350 28.272 1.00 24.05 83 ALA A CA 1
ATOM 648 C C . ALA A 1 83 ? -10.554 35.997 29.025 1.00 24.05 83 ALA A C 1
ATOM 650 O O . ALA A 1 83 ? -11.367 35.129 28.736 1.00 24.05 83 ALA A O 1
ATOM 651 N N . SER A 1 84 ? -9.458 35.628 29.698 1.00 24.83 84 SER A N 1
ATOM 652 C CA . SER A 1 84 ? -9.100 35.861 31.116 1.00 24.83 84 SER A CA 1
ATOM 653 C C . SER A 1 84 ? -9.689 34.835 32.103 1.00 24.83 84 SER A C 1
ATOM 655 O O . SER A 1 84 ? -10.880 34.840 32.399 1.00 24.83 84 SER A O 1
ATOM 657 N N . ARG A 1 85 ? -8.792 33.991 32.640 1.00 24.72 85 ARG A N 1
ATOM 658 C CA . ARG A 1 85 ? -8.982 33.050 33.758 1.00 24.72 85 ARG A CA 1
ATOM 659 C C . ARG A 1 85 ? -9.020 33.775 35.107 1.00 24.72 85 ARG A C 1
ATOM 661 O O . ARG A 1 85 ? -8.244 34.703 35.321 1.00 24.72 85 ARG A O 1
ATOM 668 N N . GLY A 1 86 ? -9.819 33.242 36.031 1.00 23.05 86 GLY A N 1
ATOM 669 C CA . GLY A 1 86 ? -9.712 33.451 37.476 1.00 23.05 86 GLY A CA 1
ATOM 670 C C . GLY A 1 86 ? -9.368 32.134 38.182 1.00 23.05 86 GLY A C 1
ATOM 671 O O . GLY A 1 86 ? -9.943 31.093 37.882 1.00 23.05 86 GLY A O 1
ATOM 672 N N . THR A 1 87 ? -8.375 32.201 39.059 1.00 25.33 87 THR A N 1
ATOM 673 C CA . THR A 1 87 ? -7.716 31.139 39.842 1.00 25.33 87 THR A CA 1
ATOM 674 C C . THR A 1 87 ? -8.284 30.969 41.259 1.00 25.33 87 THR A C 1
ATOM 676 O O . THR A 1 87 ? -8.947 31.873 41.755 1.00 25.33 87 THR A O 1
ATOM 679 N N . GLN A 1 88 ? -7.804 29.903 41.930 1.00 26.42 88 GLN A N 1
ATOM 680 C CA . GLN A 1 88 ? -7.757 29.606 43.386 1.00 26.42 88 GLN A CA 1
ATOM 681 C C . GLN A 1 88 ? -8.874 28.677 43.896 1.00 26.42 88 GLN A C 1
ATOM 683 O O . GLN A 1 88 ? -9.998 28.754 43.432 1.00 26.42 88 GLN A O 1
ATOM 688 N N . GLY A 1 89 ? -8.650 27.760 44.841 1.00 24.61 89 GLY A N 1
ATOM 689 C CA . GLY A 1 89 ? -7.508 27.492 45.715 1.00 24.61 89 GLY A CA 1
ATOM 690 C C . GLY A 1 89 ? -7.867 26.359 46.696 1.00 24.61 89 GLY A C 1
ATOM 691 O O . GLY A 1 89 ? -9.033 26.037 46.892 1.00 24.61 89 GLY A O 1
ATOM 692 N N . SER A 1 90 ? -6.833 25.729 47.241 1.00 24.20 90 SER A N 1
ATOM 693 C CA . SER A 1 90 ? -6.766 24.480 48.014 1.00 24.20 90 SER A CA 1
ATOM 694 C C . SER A 1 90 ? -7.096 24.568 49.517 1.00 24.20 90 SER A C 1
ATOM 696 O O . SER A 1 90 ? -7.112 25.661 50.077 1.00 24.20 90 SER A O 1
ATOM 698 N N . SER A 1 91 ? -7.092 23.380 50.160 1.00 27.98 91 SER A N 1
ATOM 699 C CA . SER A 1 91 ? -6.777 23.054 51.581 1.00 27.98 91 SER A CA 1
ATOM 700 C C . SER A 1 91 ? -7.995 22.806 52.492 1.00 27.98 91 SER A C 1
ATOM 702 O O . SER A 1 91 ? -9.028 23.424 52.295 1.00 27.98 91 SER A O 1
ATOM 704 N N . SER A 1 92 ? -8.000 21.940 53.514 1.00 27.09 92 SER A N 1
ATOM 705 C CA . SER A 1 92 ? -7.126 20.854 53.999 1.00 27.09 92 SER A CA 1
ATOM 706 C C . SER A 1 92 ? -7.860 20.113 55.140 1.00 27.09 92 SER A C 1
ATOM 708 O O . SER A 1 92 ? -8.815 20.627 55.712 1.00 27.09 92 SER A O 1
ATOM 710 N N . SER A 1 93 ? -7.370 18.917 55.459 1.00 27.56 93 SER A N 1
ATOM 711 C CA . SER A 1 93 ? -7.803 17.891 56.424 1.00 27.56 93 SER A CA 1
ATOM 712 C C . SER A 1 93 ? -7.934 18.272 57.912 1.00 27.56 93 SER A C 1
ATOM 714 O O . SER A 1 93 ? -7.132 19.052 58.423 1.00 27.56 93 SER A O 1
ATOM 716 N N . SER A 1 94 ? -8.769 17.526 58.651 1.00 25.61 94 SER A N 1
ATOM 717 C CA . SER A 1 94 ? -8.508 17.119 60.046 1.00 25.61 94 SER A CA 1
ATOM 718 C C . SER A 1 94 ? -9.174 15.767 60.369 1.00 25.61 94 SER A C 1
ATOM 720 O O . SER A 1 94 ? -10.192 15.405 59.783 1.00 25.61 94 SER A O 1
ATOM 722 N N . ALA A 1 95 ? -8.541 14.990 61.254 1.00 30.38 95 ALA A N 1
ATOM 723 C CA . ALA A 1 95 ? -8.860 13.600 61.585 1.00 30.38 95 ALA A CA 1
ATOM 724 C C . ALA A 1 95 ? -9.501 13.452 62.979 1.00 30.38 95 ALA A C 1
ATOM 726 O O . ALA A 1 95 ? -9.191 14.229 63.880 1.00 30.38 95 ALA A O 1
ATOM 727 N N . GLY A 1 96 ? -10.280 12.377 63.176 1.00 26.78 96 GLY A N 1
ATOM 728 C CA . GLY A 1 96 ? -10.457 11.726 64.484 1.00 26.78 96 GLY A CA 1
ATOM 729 C C . GLY A 1 96 ? -11.881 11.290 64.847 1.00 26.78 96 GLY A C 1
ATOM 730 O O . GLY A 1 96 ? -12.668 12.118 65.285 1.00 26.78 96 GLY A O 1
ATOM 731 N N . THR A 1 97 ? -12.187 9.986 64.745 1.00 27.39 97 THR A N 1
ATOM 732 C CA . THR A 1 97 ? -12.795 9.109 65.787 1.00 27.39 97 THR A CA 1
ATOM 733 C C . THR A 1 97 ? -13.135 7.732 65.198 1.00 27.39 97 THR A C 1
ATOM 735 O O . THR A 1 97 ? -13.700 7.633 64.112 1.00 27.39 97 THR A O 1
ATOM 738 N N . ALA A 1 98 ? -12.796 6.657 65.918 1.00 34.84 98 ALA A N 1
ATOM 739 C CA . ALA A 1 98 ? -13.191 5.290 65.584 1.00 34.84 98 ALA A CA 1
ATOM 740 C C . ALA A 1 98 ? -14.685 5.096 65.892 1.00 34.84 98 ALA A C 1
ATOM 742 O O . ALA A 1 98 ? -15.073 4.839 67.031 1.00 34.84 98 ALA A O 1
ATOM 743 N N . ALA A 1 99 ? -15.522 5.277 64.873 1.00 29.03 99 ALA A N 1
ATOM 744 C CA . ALA A 1 99 ? -16.937 4.948 64.909 1.00 29.03 99 ALA A CA 1
ATOM 745 C C . ALA A 1 99 ? -17.125 3.475 64.516 1.00 29.03 99 ALA A C 1
ATOM 747 O O . ALA A 1 99 ? -16.504 3.009 63.560 1.00 29.03 99 ALA A O 1
ATOM 748 N N . GLN A 1 100 ? -18.024 2.760 65.207 1.00 33.31 100 GLN A N 1
ATOM 749 C CA . GLN A 1 100 ? -18.772 1.658 64.584 1.00 33.31 100 GLN A CA 1
ATOM 750 C C . GLN A 1 100 ? -19.145 2.130 63.185 1.00 33.31 100 GLN A C 1
ATOM 752 O O . GLN A 1 100 ? -19.746 3.200 63.091 1.00 33.31 100 GLN A O 1
ATOM 757 N N . SER A 1 101 ? -18.700 1.431 62.137 1.00 39.19 101 SER A N 1
ATOM 758 C CA . SER A 1 101 ? -18.772 1.917 60.759 1.00 39.19 101 SER A CA 1
ATOM 759 C C . SER A 1 101 ? -20.231 2.099 60.346 1.00 39.19 101 SER A C 1
ATOM 761 O O . SER A 1 101 ? -20.881 1.221 59.782 1.00 39.19 101 SER A O 1
ATOM 763 N N . ALA A 1 102 ? -20.775 3.265 60.689 1.00 55.12 102 ALA A N 1
ATOM 764 C CA . ALA A 1 102 ? -22.043 3.744 60.205 1.00 55.12 102 ALA A CA 1
ATOM 765 C C . ALA A 1 102 ? -21.954 3.651 58.688 1.00 55.12 102 ALA A C 1
ATOM 767 O O . ALA A 1 102 ? -20.977 4.114 58.094 1.00 55.12 102 ALA A O 1
ATOM 768 N N . THR A 1 103 ? -22.940 2.992 58.078 1.00 63.91 103 THR A N 1
ATOM 769 C CA . THR A 1 103 ? -23.030 2.933 56.621 1.00 63.91 103 THR A CA 1
ATOM 770 C C . THR A 1 103 ? -22.900 4.365 56.101 1.00 63.91 103 THR A C 1
ATOM 772 O O . THR A 1 103 ? -23.686 5.215 56.534 1.00 63.91 103 THR A O 1
ATOM 775 N N . PRO A 1 104 ? -21.892 4.667 55.264 1.00 78.06 104 PRO A N 1
ATOM 776 C CA . PRO A 1 104 ? -21.647 6.033 54.834 1.00 78.06 104 PRO A CA 1
ATOM 777 C C . PRO A 1 104 ? -22.900 6.591 54.157 1.00 78.06 104 PRO A C 1
ATOM 779 O O . PRO A 1 104 ? -23.622 5.878 53.456 1.00 78.06 104 PRO A O 1
ATOM 782 N N . SER A 1 105 ? -23.182 7.874 54.375 1.00 88.00 105 SER A N 1
ATOM 783 C CA . SER A 1 105 ? -24.263 8.549 53.651 1.00 88.00 105 SER A CA 1
ATOM 784 C C . SER A 1 105 ? -23.979 8.551 52.143 1.00 88.00 105 SER A C 1
ATOM 786 O O . SER A 1 105 ? -22.819 8.523 51.723 1.00 88.00 105 SER A O 1
ATOM 788 N N . ALA A 1 106 ? -25.023 8.643 51.309 1.00 87.88 106 ALA A N 1
ATOM 789 C CA . ALA A 1 106 ? -24.858 8.748 49.854 1.00 87.88 106 ALA A CA 1
ATOM 790 C C . ALA A 1 106 ? -23.927 9.915 49.473 1.00 87.88 106 ALA A C 1
ATOM 792 O O . ALA A 1 106 ? -23.041 9.757 48.638 1.00 87.88 106 ALA A O 1
ATOM 793 N N . ARG A 1 107 ? -24.049 11.049 50.176 1.00 90.56 107 ARG A N 1
ATOM 794 C CA . ARG A 1 107 ? -23.177 12.220 50.024 1.00 90.56 107 ARG A CA 1
ATOM 795 C C . ARG A 1 107 ? -21.705 11.914 50.315 1.00 90.56 107 ARG A C 1
ATOM 797 O O . ARG A 1 107 ? -20.854 12.363 49.560 1.00 90.56 107 ARG A O 1
ATOM 804 N N . GLN A 1 108 ? -21.397 11.168 51.376 1.00 90.56 108 GLN A N 1
ATOM 805 C CA . GLN A 1 108 ? -20.014 10.779 51.691 1.00 90.56 108 GLN A CA 1
ATOM 806 C C . GLN A 1 108 ? -19.453 9.806 50.653 1.00 90.56 108 GLN A C 1
ATOM 808 O O . GLN A 1 108 ? -18.324 9.965 50.208 1.00 90.56 108 GLN A O 1
ATOM 813 N N . ALA A 1 109 ? -20.247 8.828 50.226 1.00 91.44 109 ALA A N 1
ATOM 814 C CA . ALA A 1 109 ? -19.803 7.849 49.244 1.00 91.44 109 ALA A CA 1
ATOM 815 C C . ALA A 1 109 ? -19.547 8.465 47.857 1.00 91.44 109 ALA A C 1
ATOM 817 O O . ALA A 1 109 ? -18.623 8.053 47.163 1.00 91.44 109 ALA A O 1
ATOM 818 N N . LEU A 1 110 ? -20.319 9.487 47.468 1.00 94.12 110 LEU A N 1
ATOM 819 C CA . LEU A 1 110 ? -20.119 10.225 46.215 1.00 94.12 110 LEU A CA 1
ATOM 820 C C . LEU A 1 110 ? -18.863 11.115 46.210 1.00 94.12 110 LEU A C 1
ATOM 822 O O . LEU A 1 110 ? -18.468 11.567 45.140 1.00 94.12 110 LEU A O 1
ATOM 826 N N . GLN A 1 111 ? -18.222 11.349 47.363 1.00 93.38 111 GLN A N 1
ATOM 827 C CA . GLN A 1 111 ? -16.919 12.028 47.430 1.00 93.38 111 GLN A CA 1
ATOM 828 C C . GLN A 1 111 ? -15.755 11.111 47.044 1.00 93.38 111 GLN A C 1
ATOM 830 O O . GLN A 1 111 ? -14.663 11.605 46.773 1.00 93.38 111 GLN A O 1
ATOM 835 N N . ILE A 1 112 ? -15.968 9.792 47.022 1.00 93.62 112 ILE A N 1
ATOM 836 C CA . ILE A 1 112 ? -14.959 8.840 46.569 1.00 93.62 112 ILE A CA 1
ATOM 837 C C . ILE A 1 112 ? -14.953 8.869 45.041 1.00 93.62 112 ILE A C 1
ATOM 839 O O . ILE A 1 112 ? -15.950 8.535 44.393 1.00 93.62 112 ILE A O 1
ATOM 843 N N . THR A 1 113 ? -13.835 9.311 44.475 1.00 95.12 113 THR A N 1
ATOM 844 C CA . THR A 1 113 ? -13.626 9.442 43.032 1.00 95.12 113 THR A CA 1
ATOM 845 C C . THR A 1 113 ? -12.630 8.396 42.538 1.00 95.12 113 THR A C 1
ATOM 847 O O . THR A 1 113 ? -11.748 8.022 43.314 1.00 95.12 113 THR A O 1
ATOM 850 N N . PRO A 1 114 ? -12.698 7.995 41.255 1.00 96.81 114 PRO A N 1
ATOM 851 C CA . PRO A 1 114 ? -11.700 7.119 40.648 1.00 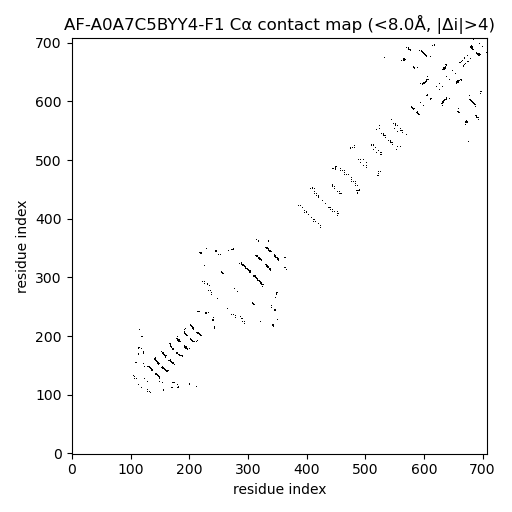96.81 114 PRO A CA 1
ATOM 852 C C . PRO A 1 114 ? -10.272 7.609 40.882 1.00 96.81 114 PRO A C 1
ATOM 854 O O . PRO A 1 114 ? -10.018 8.818 40.837 1.00 96.81 114 PRO A O 1
ATOM 857 N N . ILE A 1 115 ? -9.332 6.679 41.068 1.00 95.88 115 ILE A N 1
ATOM 858 C CA . ILE A 1 115 ? -7.903 7.022 41.144 1.00 95.88 115 ILE A CA 1
ATOM 859 C C . ILE A 1 115 ? -7.409 7.549 39.788 1.00 95.88 115 ILE A C 1
ATOM 861 O O . ILE A 1 115 ? -6.697 8.558 39.722 1.00 95.88 115 ILE A O 1
ATOM 865 N N . GLN A 1 116 ? -7.834 6.910 38.695 1.00 93.19 116 GLN A N 1
ATOM 866 C CA . GLN A 1 116 ? -7.505 7.341 37.337 1.00 93.19 116 GLN A CA 1
ATOM 867 C C . GLN A 1 116 ? -8.372 8.542 36.929 1.00 93.19 116 GLN A C 1
ATOM 869 O O . GLN A 1 116 ? -9.600 8.517 37.000 1.00 93.19 116 GLN A O 1
ATOM 874 N N . ARG A 1 117 ? -7.722 9.636 36.517 1.00 86.69 117 ARG A N 1
ATOM 875 C CA . ARG A 1 117 ? -8.369 10.955 36.352 1.00 86.69 117 ARG A CA 1
ATOM 876 C C . ARG A 1 117 ? -9.184 11.117 35.070 1.00 86.69 117 ARG A C 1
ATOM 878 O O . ARG A 1 117 ? -9.929 12.084 34.951 1.00 86.69 117 ARG A O 1
ATOM 885 N N . ASP A 1 118 ? -8.988 10.239 34.099 1.00 82.38 118 ASP A N 1
ATOM 886 C CA . ASP A 1 118 ? -9.608 10.280 32.773 1.00 82.38 118 ASP A CA 1
ATOM 887 C C . ASP A 1 118 ? -10.869 9.408 32.669 1.00 82.38 118 ASP A C 1
ATOM 889 O O . ASP A 1 118 ? -11.401 9.217 31.576 1.00 82.38 118 ASP A O 1
ATOM 893 N N . VAL A 1 119 ? -11.368 8.899 33.798 1.00 91.44 119 VAL A N 1
ATOM 894 C CA . VAL A 1 119 ? -12.606 8.119 33.860 1.00 91.44 119 VAL A CA 1
ATOM 895 C C . VAL A 1 119 ? -13.813 9.042 33.691 1.00 91.44 119 VAL A C 1
ATOM 897 O O . VAL A 1 119 ? -13.995 10.000 34.440 1.00 91.44 119 VAL A O 1
ATOM 900 N N . ASP A 1 120 ? -14.654 8.719 32.715 1.00 92.19 120 ASP A N 1
ATOM 901 C CA . ASP A 1 120 ? -15.926 9.386 32.437 1.00 92.19 120 ASP A CA 1
ATOM 902 C C . ASP A 1 120 ? -17.066 8.601 33.105 1.00 92.19 120 ASP A C 1
ATOM 904 O O . ASP A 1 120 ? -17.351 7.465 32.724 1.00 92.19 120 ASP A O 1
ATOM 908 N N . TYR A 1 121 ? -17.670 9.178 34.145 1.00 95.94 121 TYR A N 1
ATOM 909 C CA . TYR A 1 121 ? -18.684 8.549 34.997 1.00 95.94 121 TYR A CA 1
ATOM 910 C C . TYR A 1 121 ? -19.714 9.578 35.474 1.00 95.94 121 TYR A C 1
ATOM 912 O O . TYR A 1 121 ? -19.451 10.782 35.466 1.00 95.94 121 TYR A O 1
ATOM 920 N N . ASP A 1 122 ? -20.871 9.111 35.945 1.00 95.75 122 ASP A N 1
ATOM 921 C CA . ASP A 1 122 ? -21.942 10.003 36.386 1.00 95.75 122 ASP A CA 1
ATOM 922 C C . ASP A 1 122 ? -21.578 10.714 37.693 1.00 95.75 122 ASP A C 1
ATOM 924 O O . ASP A 1 122 ? -21.289 10.086 38.728 1.00 95.75 122 ASP A O 1
ATOM 928 N N . VAL A 1 123 ? -21.640 12.044 37.651 1.00 94.56 123 VAL A N 1
ATOM 929 C CA . VAL A 1 123 ? -21.461 12.941 38.795 1.00 94.56 123 VAL A CA 1
ATOM 930 C C . VAL A 1 123 ? -22.763 13.726 38.985 1.00 94.56 123 VAL A C 1
ATOM 932 O O . VAL A 1 123 ? -23.023 14.639 38.202 1.00 94.56 123 VAL A O 1
ATOM 935 N N . PRO A 1 124 ? -23.590 13.383 39.992 1.00 93.00 124 PRO A N 1
ATOM 936 C CA . PRO A 1 124 ? -24.851 14.080 40.245 1.00 93.00 124 PRO A CA 1
ATOM 937 C C . PRO A 1 124 ? -24.637 15.561 40.554 1.00 93.00 124 PRO A C 1
ATOM 939 O O . PRO A 1 124 ? -23.626 15.935 41.162 1.00 93.00 124 PRO A O 1
ATOM 942 N N . SER A 1 125 ? -25.614 16.397 40.202 1.00 92.12 125 SER A N 1
ATOM 943 C CA . SER A 1 125 ? -25.587 17.813 40.571 1.00 92.12 125 SER A CA 1
ATOM 944 C C . SER A 1 125 ? -25.644 17.988 42.098 1.00 92.12 125 SER A C 1
ATOM 946 O O . SER A 1 125 ? -26.156 17.113 42.807 1.00 92.12 125 SER A O 1
ATOM 948 N N . PRO A 1 126 ? -25.174 19.123 42.652 1.00 89.38 126 PRO A N 1
ATOM 949 C CA . PRO A 1 126 ? -25.257 19.387 44.089 1.00 89.38 126 PRO A CA 1
ATOM 950 C C . PRO A 1 126 ? -26.659 19.190 44.690 1.00 89.38 126 PRO A C 1
ATOM 952 O O . PRO A 1 126 ? -26.772 18.721 45.823 1.00 89.38 126 PRO A O 1
ATOM 955 N N . GLU A 1 127 ? -27.712 19.502 43.931 1.00 88.56 127 GLU A N 1
ATOM 956 C CA . GLU A 1 127 ? -29.120 19.351 44.319 1.00 88.56 127 GLU A CA 1
ATOM 957 C C . GLU A 1 127 ? -29.620 17.897 44.252 1.00 88.56 127 GLU A C 1
ATOM 959 O O . GLU A 1 127 ? -30.568 17.525 44.950 1.00 88.56 127 GLU A O 1
ATOM 964 N N . GLU A 1 128 ? -29.014 17.070 43.400 1.00 92.56 128 GLU A N 1
ATOM 965 C CA . GLU A 1 128 ? -29.341 15.649 43.244 1.00 92.56 128 GLU A CA 1
ATOM 966 C C . GLU A 1 128 ? -28.671 14.782 44.311 1.00 92.56 128 GLU A C 1
ATOM 968 O O . GLU A 1 128 ? -29.247 13.776 44.729 1.00 92.56 128 GLU A O 1
ATOM 973 N N . ILE A 1 129 ? -27.492 15.187 44.800 1.00 92.88 129 ILE A N 1
ATOM 974 C CA . ILE A 1 129 ? -26.731 14.453 45.825 1.00 92.88 129 ILE A CA 1
ATOM 975 C C . ILE A 1 129 ? -27.576 14.197 47.081 1.00 92.88 129 ILE A C 1
ATOM 977 O O . ILE A 1 129 ? -27.545 13.092 47.620 1.00 92.88 129 ILE A O 1
ATOM 981 N N . ASP A 1 130 ? -28.368 15.178 47.526 1.00 89.62 130 ASP A N 1
ATOM 982 C CA . ASP A 1 130 ? -29.220 15.036 48.721 1.00 89.62 130 ASP A CA 1
ATOM 983 C C . ASP A 1 130 ? -30.409 14.091 48.527 1.00 89.62 130 ASP A C 1
ATOM 985 O O . ASP A 1 130 ? -31.013 13.640 49.499 1.00 89.62 130 ASP A O 1
ATOM 989 N N . LYS A 1 131 ? -30.746 13.779 47.274 1.00 93.88 131 LYS A N 1
ATOM 990 C CA . LYS A 1 131 ? -31.828 12.861 46.907 1.00 93.88 131 LYS A CA 1
ATOM 991 C C . LYS A 1 131 ? -31.313 11.459 46.568 1.00 93.88 131 LYS A C 1
ATOM 993 O O . LYS A 1 131 ? -32.119 10.557 46.346 1.00 93.88 131 LYS A O 1
ATOM 998 N N . CYS A 1 132 ? -29.995 11.267 46.506 1.00 95.06 132 CYS A N 1
ATOM 999 C CA . CYS A 1 132 ? -29.393 9.966 46.243 1.00 95.06 132 CYS A CA 1
ATOM 1000 C C . CYS A 1 132 ? -29.608 9.016 47.428 1.00 95.06 132 CYS A C 1
ATOM 1002 O O . CYS A 1 132 ? -29.572 9.414 48.594 1.00 95.06 132 CYS A O 1
ATOM 1004 N N . THR A 1 133 ? -29.793 7.733 47.130 1.00 94.19 133 THR A N 1
ATOM 1005 C CA . THR A 1 133 ? -30.058 6.701 48.139 1.00 94.19 133 THR A CA 1
ATOM 1006 C C . THR A 1 133 ? -28.884 5.738 48.271 1.00 94.19 133 THR A C 1
ATOM 1008 O O . THR A 1 133 ? -28.121 5.527 47.328 1.00 94.19 133 THR A O 1
ATOM 1011 N N . MET A 1 134 ? -28.734 5.161 49.466 1.00 93.44 134 MET A N 1
ATOM 1012 C CA . MET A 1 134 ? -27.730 4.144 49.771 1.00 93.44 134 MET A CA 1
ATOM 1013 C C . MET A 1 134 ? -28.419 2.815 50.069 1.00 93.44 134 MET A C 1
ATOM 1015 O O . MET A 1 134 ? -29.306 2.754 50.920 1.00 93.44 134 MET A O 1
ATOM 1019 N N . GLN A 1 135 ? -27.987 1.747 49.408 1.00 92.44 135 GLN A N 1
ATOM 1020 C CA . GLN A 1 135 ? -28.500 0.398 49.613 1.00 92.44 135 GLN A CA 1
ATOM 1021 C C . GLN A 1 135 ? -27.368 -0.541 50.031 1.00 92.44 135 GLN A C 1
ATOM 1023 O O . GLN A 1 135 ? -26.398 -0.713 49.298 1.00 92.44 135 GLN A O 1
ATOM 1028 N N . VAL A 1 136 ? -27.509 -1.190 51.187 1.00 91.69 136 VAL A N 1
ATOM 1029 C CA . VAL A 1 136 ? -26.604 -2.267 51.615 1.00 91.69 136 VAL A CA 1
ATOM 1030 C C . VAL A 1 136 ? -26.976 -3.554 50.878 1.00 91.69 136 VAL A C 1
ATOM 1032 O O . VAL A 1 136 ? -28.161 -3.866 50.741 1.00 91.69 136 VAL A O 1
ATOM 1035 N N . PHE A 1 137 ? -25.987 -4.328 50.436 1.00 92.00 137 PHE A N 1
ATOM 1036 C CA . PHE A 1 137 ? -26.211 -5.671 49.906 1.00 92.00 137 PHE A CA 1
ATOM 1037 C C . PHE A 1 137 ? -25.269 -6.691 50.547 1.00 92.00 137 PHE A C 1
ATOM 1039 O O . PHE A 1 137 ? -24.168 -6.370 50.992 1.00 92.00 137 PHE A O 1
ATOM 1046 N N . ARG A 1 138 ? -25.717 -7.948 50.571 1.00 91.62 138 ARG A N 1
ATOM 1047 C CA . ARG A 1 138 ? -24.915 -9.100 50.977 1.00 91.62 138 ARG A CA 1
ATOM 1048 C C . ARG A 1 138 ? -25.261 -10.278 50.080 1.00 91.62 138 ARG A C 1
ATOM 1050 O O . ARG A 1 138 ? -26.433 -10.607 49.925 1.00 91.62 138 ARG A O 1
ATOM 1057 N N . SER A 1 139 ? -24.250 -10.886 49.474 1.00 87.75 139 SER A N 1
ATOM 1058 C CA . SER A 1 139 ? -24.397 -12.009 48.550 1.00 87.75 139 SER A CA 1
ATOM 1059 C C . SER A 1 139 ? -23.214 -12.962 48.704 1.00 87.75 139 SER A C 1
ATOM 1061 O O . SER A 1 139 ? -22.112 -12.702 48.221 1.00 87.75 139 SER A O 1
ATOM 1063 N N . GLY A 1 140 ? -23.434 -14.082 49.395 1.00 88.00 140 GLY A N 1
ATOM 1064 C CA . GLY A 1 140 ? -22.365 -15.024 49.732 1.00 88.00 140 GLY A CA 1
ATOM 1065 C C . GLY A 1 140 ? -21.305 -14.375 50.626 1.00 88.00 140 GLY A C 1
ATOM 1066 O O . GLY A 1 140 ? -21.634 -13.835 51.682 1.00 88.00 140 GLY A O 1
ATOM 1067 N N . LYS A 1 141 ? -20.039 -14.433 50.195 1.00 87.12 141 LYS A N 1
ATOM 1068 C CA . LYS A 1 141 ? -18.919 -13.754 50.867 1.00 87.12 141 LYS A CA 1
ATOM 1069 C C . LYS A 1 141 ? -18.840 -12.259 50.557 1.00 87.12 141 LYS A C 1
ATOM 1071 O O . LYS A 1 141 ? -18.165 -11.549 51.282 1.00 87.12 141 LYS A O 1
ATOM 1076 N N . GLN A 1 142 ? -19.543 -11.790 49.525 1.00 92.75 142 GLN A N 1
ATOM 1077 C CA . GLN A 1 142 ? -19.495 -10.390 49.130 1.00 92.75 142 GLN A CA 1
ATOM 1078 C C . GLN A 1 142 ? -20.498 -9.559 49.928 1.00 92.75 142 GLN A C 1
ATOM 1080 O O . GLN A 1 142 ? -21.659 -9.956 50.096 1.00 92.75 142 GLN A O 1
ATOM 1085 N N . SER A 1 143 ? -20.085 -8.381 50.373 1.00 94.12 143 SER A N 1
ATOM 1086 C CA . SER A 1 143 ? -20.969 -7.398 50.998 1.00 94.12 143 SER A CA 1
ATOM 1087 C C . SER A 1 143 ? -20.577 -5.979 50.601 1.00 94.12 143 SER A C 1
ATOM 1089 O O . SER A 1 143 ? -19.504 -5.769 50.049 1.00 94.12 143 SER A O 1
ATOM 1091 N N . GLY A 1 144 ? -21.458 -5.002 50.803 1.00 94.69 144 GLY A N 1
ATOM 1092 C CA . GLY A 1 144 ? -21.106 -3.609 50.543 1.00 94.69 144 GLY A CA 1
ATOM 1093 C C . GLY A 1 144 ? -22.299 -2.704 50.289 1.00 94.69 144 GLY A C 1
ATOM 1094 O O . GLY A 1 144 ? -23.415 -2.980 50.742 1.00 94.69 144 GLY A O 1
ATOM 1095 N N . TRP A 1 145 ? -22.062 -1.616 49.557 1.00 93.88 145 TRP A N 1
ATOM 1096 C CA . TRP A 1 145 ? -23.026 -0.528 49.379 1.00 93.88 145 TRP A CA 1
ATOM 1097 C C . TRP A 1 145 ? -23.202 -0.151 47.911 1.00 93.88 145 TRP A C 1
ATOM 1099 O O . TRP A 1 145 ? -22.247 -0.145 47.137 1.00 93.88 145 TRP A O 1
ATOM 1109 N N . ILE A 1 146 ? -24.430 0.191 47.534 1.00 96.06 146 ILE A N 1
ATOM 1110 C CA . ILE A 1 146 ? -24.801 0.689 46.210 1.00 96.06 146 ILE A CA 1
ATOM 1111 C C . ILE A 1 146 ? -25.388 2.086 46.387 1.00 96.06 146 ILE A C 1
ATOM 1113 O O . ILE A 1 146 ? -26.361 2.259 47.123 1.00 96.06 146 ILE A O 1
ATOM 1117 N N . VAL A 1 147 ? -24.818 3.063 45.688 1.00 96.56 147 VAL A N 1
ATOM 1118 C CA . VAL A 1 147 ? -25.352 4.426 45.615 1.00 96.56 147 VAL A CA 1
ATOM 1119 C C . VAL A 1 147 ? -26.228 4.534 44.379 1.00 96.56 147 VAL A C 1
ATOM 1121 O O . VAL A 1 147 ? -25.776 4.204 43.279 1.00 96.56 147 VAL A O 1
ATOM 1124 N N . ARG A 1 148 ? -27.460 5.014 44.548 1.00 96.62 148 ARG A N 1
ATOM 1125 C CA . ARG A 1 148 ? -28.404 5.239 43.450 1.00 96.62 148 ARG A CA 1
ATOM 1126 C C . ARG A 1 148 ? -28.809 6.702 43.346 1.00 96.62 148 ARG A C 1
ATOM 1128 O O . ARG A 1 148 ? -29.026 7.358 44.366 1.00 96.62 148 ARG A O 1
ATOM 1135 N N . ALA A 1 149 ? -28.951 7.169 42.115 1.00 95.50 149 ALA A N 1
ATOM 1136 C CA . ALA A 1 149 ? -29.580 8.434 41.779 1.00 95.50 149 ALA A CA 1
ATOM 1137 C C . ALA A 1 149 ? -31.084 8.421 42.141 1.00 95.50 149 ALA A C 1
ATOM 1139 O O . ALA A 1 149 ? -31.644 7.355 42.429 1.00 95.50 149 ALA A O 1
ATOM 1140 N N . PRO A 1 150 ? -31.759 9.586 42.145 1.00 93.75 150 PRO A N 1
ATOM 1141 C CA . PRO A 1 150 ? -33.172 9.688 42.529 1.00 93.75 150 PRO A CA 1
ATOM 1142 C C . PRO A 1 150 ? -34.128 8.889 41.632 1.00 93.75 150 PRO A C 1
ATOM 1144 O O . PRO A 1 150 ? -35.196 8.476 42.076 1.00 93.75 150 PRO A O 1
ATOM 1147 N N . ASP A 1 151 ? -33.739 8.661 40.381 1.00 93.44 151 ASP A N 1
ATOM 1148 C CA . ASP A 1 151 ? -34.454 7.847 39.393 1.00 93.44 151 ASP A CA 1
ATOM 1149 C C . ASP A 1 151 ? -34.184 6.332 39.535 1.00 93.44 151 ASP A C 1
ATOM 1151 O O . ASP A 1 151 ? -34.779 5.521 38.827 1.00 93.44 151 ASP A O 1
ATOM 1155 N N . GLY A 1 152 ? -33.312 5.933 40.469 1.00 93.88 152 GLY A N 1
ATOM 1156 C CA . GLY A 1 152 ? -32.928 4.546 40.730 1.00 93.88 152 GLY A CA 1
ATOM 1157 C C . GLY A 1 152 ? -31.678 4.068 39.982 1.00 93.88 152 GLY A C 1
ATOM 1158 O O . GLY A 1 152 ? -31.204 2.958 40.268 1.00 93.88 152 GLY A O 1
ATOM 1159 N N . THR A 1 153 ? -31.113 4.888 39.091 1.00 96.19 153 THR A N 1
ATOM 1160 C CA . THR A 1 153 ? -29.891 4.588 38.331 1.00 96.19 153 THR A CA 1
ATOM 1161 C C . THR A 1 153 ? -28.710 4.366 39.279 1.00 96.19 153 THR A C 1
ATOM 1163 O O . THR A 1 153 ? -28.543 5.092 40.258 1.00 96.19 153 THR A O 1
ATOM 1166 N N . ILE A 1 154 ? -27.895 3.330 39.047 1.00 97.06 154 ILE A N 1
ATOM 1167 C CA . ILE A 1 154 ? -26.720 3.055 39.891 1.00 97.06 154 ILE A CA 1
ATOM 1168 C C . ILE A 1 154 ? -25.617 4.048 39.540 1.00 97.06 154 ILE A C 1
ATOM 1170 O O . ILE A 1 154 ? -25.262 4.181 38.377 1.00 97.06 154 ILE A O 1
ATOM 1174 N N . LEU A 1 155 ? -25.050 4.688 40.561 1.00 97.19 155 LEU A N 1
ATOM 1175 C CA . LEU A 1 155 ? -23.936 5.625 40.423 1.00 97.19 155 LEU A CA 1
ATOM 1176 C C . LEU A 1 155 ? -22.619 4.993 40.876 1.00 97.19 155 LEU A C 1
ATOM 1178 O O . LEU A 1 155 ? -21.591 5.122 40.211 1.00 97.19 155 LEU A O 1
ATOM 1182 N N . ARG A 1 156 ? -22.632 4.313 42.026 1.00 97.50 156 ARG A N 1
ATOM 1183 C CA . ARG A 1 156 ? -21.448 3.681 42.624 1.00 97.50 156 ARG A CA 1
ATOM 1184 C C . ARG A 1 156 ? -21.806 2.341 43.236 1.00 97.50 156 ARG A C 1
ATOM 1186 O O . ARG A 1 156 ? -22.924 2.156 43.722 1.00 97.50 156 ARG A O 1
ATOM 1193 N N . LYS A 1 157 ? -20.829 1.443 43.292 1.00 96.88 157 LYS A N 1
ATOM 1194 C CA . LYS A 1 157 ? -20.911 0.211 44.075 1.00 96.88 157 LYS A CA 1
ATOM 1195 C C . LYS A 1 157 ? -19.572 -0.059 44.748 1.00 96.88 157 LYS A C 1
ATOM 1197 O O . LYS A 1 157 ? -18.554 -0.136 44.075 1.00 96.88 157 LYS A O 1
ATOM 1202 N N . PHE A 1 158 ? -19.591 -0.227 46.059 1.00 96.88 158 PHE A N 1
ATOM 1203 C CA . PHE A 1 158 ? -18.417 -0.533 46.869 1.00 96.88 158 PHE A CA 1
ATOM 1204 C C . PHE A 1 158 ? -18.578 -1.935 47.432 1.00 96.88 158 PHE A C 1
ATOM 1206 O O . PHE A 1 158 ? -19.659 -2.256 47.932 1.00 96.88 158 PHE A O 1
ATOM 1213 N N . VAL A 1 159 ? -17.556 -2.774 47.295 1.00 96.25 159 VAL A N 1
ATOM 1214 C CA . VAL A 1 159 ? -17.647 -4.205 47.598 1.00 96.25 159 VAL A CA 1
ATOM 1215 C C . VAL A 1 159 ? -16.464 -4.646 48.449 1.00 96.25 159 VAL A C 1
ATOM 1217 O O . VAL A 1 159 ? -15.320 -4.383 48.103 1.00 96.25 159 VAL A O 1
ATOM 1220 N N . ASP A 1 160 ? -16.776 -5.329 49.540 1.00 96.06 160 ASP A N 1
ATOM 1221 C CA . ASP A 1 160 ? -15.909 -6.266 50.248 1.00 96.06 160 ASP A CA 1
ATOM 1222 C C . ASP A 1 160 ? -16.136 -7.641 49.613 1.00 96.06 160 ASP A C 1
ATOM 1224 O O . ASP A 1 160 ? -17.271 -8.141 49.603 1.00 96.06 160 ASP A O 1
ATOM 1228 N N . THR A 1 161 ? -15.099 -8.231 49.026 1.00 94.06 161 THR A N 1
ATOM 1229 C CA . THR A 1 161 ? -15.179 -9.526 48.351 1.00 94.06 161 THR A CA 1
ATOM 1230 C C . THR A 1 161 ? -14.671 -10.703 49.173 1.00 94.06 161 THR A C 1
ATOM 1232 O O . THR A 1 161 ? -15.005 -11.848 48.832 1.00 94.06 161 THR A O 1
ATOM 1235 N N . ASN A 1 162 ? -13.926 -10.462 50.254 1.00 91.31 162 ASN A N 1
ATOM 1236 C CA . ASN A 1 162 ? -13.296 -11.506 51.066 1.00 91.31 162 ASN A CA 1
ATOM 1237 C C . ASN A 1 162 ? -13.993 -11.730 52.432 1.00 91.31 162 ASN A C 1
ATOM 1239 O O . ASN A 1 162 ? -13.810 -12.790 53.042 1.00 91.31 162 ASN A O 1
ATOM 1243 N N . GLY A 1 163 ? -14.862 -10.809 52.854 1.00 89.81 163 GLY A N 1
ATOM 1244 C CA . GLY A 1 163 ? -15.636 -10.843 54.089 1.00 89.81 163 GLY A CA 1
ATOM 1245 C C . GLY A 1 163 ? -14.921 -10.282 55.323 1.00 89.81 163 GLY A C 1
ATOM 1246 O O . GLY A 1 163 ? -15.346 -10.604 56.439 1.00 89.81 163 GLY A O 1
ATOM 1247 N N . ASP A 1 164 ? -13.847 -9.503 55.167 1.00 89.44 164 ASP A N 1
ATOM 1248 C CA . ASP A 1 164 ? -13.105 -8.871 56.269 1.00 89.44 164 ASP A CA 1
ATOM 1249 C C . ASP A 1 164 ? -13.703 -7.523 56.728 1.00 89.44 164 ASP A C 1
ATOM 1251 O O . ASP A 1 164 ? -13.284 -6.965 57.747 1.00 89.44 164 ASP A O 1
ATOM 1255 N N . ASN A 1 165 ? -14.782 -7.074 56.077 1.00 87.81 165 ASN A N 1
ATOM 1256 C CA . ASN A 1 165 ? -15.463 -5.790 56.265 1.00 87.81 165 ASN A CA 1
ATOM 1257 C C . ASN A 1 165 ? -14.657 -4.563 55.810 1.00 87.81 165 ASN A C 1
ATOM 1259 O O . ASN A 1 165 ? -15.001 -3.436 56.186 1.00 87.81 165 ASN A O 1
ATOM 1263 N N . MET A 1 166 ? -13.622 -4.752 54.996 1.00 90.25 166 MET A N 1
ATOM 1264 C CA . MET A 1 166 ? -12.933 -3.694 54.269 1.00 90.25 166 MET A CA 1
ATOM 1265 C C . MET A 1 166 ? -13.352 -3.743 52.799 1.00 90.25 166 MET A C 1
ATOM 1267 O O . MET A 1 166 ? -13.500 -4.801 52.203 1.00 90.25 166 MET A O 1
ATOM 1271 N N . VAL A 1 167 ? -13.609 -2.574 52.208 1.00 93.81 167 VAL A N 1
ATOM 1272 C CA . VAL A 1 167 ? -13.896 -2.511 50.771 1.00 93.81 167 VAL A CA 1
ATOM 1273 C C . VAL A 1 167 ? -12.605 -2.723 50.007 1.00 93.81 167 VAL A C 1
ATOM 1275 O O . VAL A 1 167 ? -11.623 -2.037 50.277 1.00 93.81 167 VAL A O 1
ATOM 1278 N N . ASP A 1 168 ? -12.664 -3.615 49.027 1.00 95.81 168 ASP A N 1
ATOM 1279 C CA . ASP A 1 168 ? -11.566 -3.939 48.119 1.00 95.81 168 ASP A CA 1
ATOM 1280 C C . ASP A 1 168 ? -11.911 -3.667 46.645 1.00 95.81 168 ASP A C 1
ATOM 1282 O O . ASP A 1 168 ? -11.040 -3.723 45.778 1.00 95.81 168 ASP A O 1
ATOM 1286 N N . GLN A 1 169 ? -13.164 -3.313 46.332 1.00 97.62 169 GLN A N 1
ATOM 1287 C CA . GLN A 1 169 ? -13.562 -2.859 44.997 1.00 97.62 169 GLN A CA 1
ATOM 1288 C C . GLN A 1 169 ? -14.419 -1.598 45.048 1.00 97.62 169 GLN A C 1
ATOM 1290 O O . GLN A 1 169 ? -15.489 -1.577 45.664 1.00 97.62 169 GLN A O 1
ATOM 1295 N N . TRP A 1 170 ? -14.009 -0.578 44.295 1.00 98.12 170 TRP A N 1
ATOM 1296 C CA . TRP A 1 170 ? -14.754 0.665 44.094 1.00 98.12 170 TRP A CA 1
ATOM 1297 C C . TRP A 1 170 ? -15.187 0.747 42.634 1.00 98.12 170 TRP A C 1
ATOM 1299 O O . TRP A 1 170 ? -14.363 0.927 41.746 1.00 98.12 170 TRP A O 1
ATOM 1309 N N . CYS A 1 171 ? -16.483 0.579 42.377 1.00 98.00 171 CYS A N 1
ATOM 1310 C CA . CYS A 1 171 ? -17.066 0.507 41.039 1.00 98.00 171 CYS A CA 1
ATOM 1311 C C . CYS A 1 171 ? -17.819 1.802 40.706 1.00 98.00 171 CYS A C 1
ATOM 1313 O O . CYS A 1 171 ? -18.626 2.288 41.509 1.00 98.00 171 CYS A O 1
ATOM 1315 N N . TYR A 1 172 ? -17.631 2.301 39.489 1.00 98.12 172 TYR A N 1
ATOM 1316 C CA . TYR A 1 172 ? -18.152 3.575 39.001 1.00 98.12 172 TYR A CA 1
ATOM 1317 C C . TYR A 1 172 ? -18.987 3.361 37.743 1.00 98.12 172 TYR A C 1
ATOM 1319 O O . TYR A 1 172 ? -18.649 2.538 36.888 1.00 98.12 172 TYR A O 1
ATOM 1327 N N . TYR A 1 173 ? -20.095 4.095 37.655 1.00 97.81 173 TYR A N 1
ATOM 1328 C CA . TYR A 1 173 ? -21.130 3.878 36.654 1.00 97.81 173 TYR A CA 1
ATOM 1329 C C . TYR A 1 173 ? -21.377 5.135 35.821 1.00 97.81 173 TYR A C 1
ATOM 1331 O O . TYR A 1 173 ? -21.237 6.254 36.323 1.00 97.81 173 TYR A O 1
ATOM 1339 N N . LYS A 1 174 ? -21.756 4.914 34.561 1.00 96.31 174 LYS A N 1
ATOM 1340 C CA . LYS A 1 174 ? -22.262 5.917 33.627 1.00 96.31 174 LYS A CA 1
ATOM 1341 C C . LYS A 1 174 ? -23.539 5.396 32.981 1.00 96.31 174 LYS A C 1
ATOM 1343 O O . LYS A 1 174 ? -23.540 4.275 32.469 1.00 96.31 174 LYS A O 1
ATOM 1348 N N . ASP A 1 175 ? -24.617 6.164 33.053 1.00 93.12 175 ASP A N 1
ATOM 1349 C CA . ASP A 1 175 ? -25.952 5.781 32.583 1.00 93.12 175 ASP A CA 1
ATOM 1350 C C . ASP A 1 175 ? -26.402 4.412 33.143 1.00 93.12 175 ASP A C 1
ATOM 1352 O O . ASP A 1 175 ? -27.040 3.598 32.473 1.00 93.12 175 ASP A O 1
ATOM 1356 N N . GLY A 1 176 ? -26.008 4.111 34.388 1.00 92.75 176 GLY A N 1
ATOM 1357 C CA . GLY A 1 176 ? -26.309 2.845 35.065 1.00 92.75 176 GLY A CA 1
ATOM 1358 C C . GLY A 1 176 ? -25.484 1.631 34.618 1.00 92.75 176 GLY A C 1
ATOM 1359 O O . GLY A 1 176 ? -25.691 0.540 35.156 1.00 92.75 176 GLY A O 1
ATOM 1360 N N . LEU A 1 177 ? -24.525 1.793 33.702 1.00 95.81 177 LEU A N 1
ATOM 1361 C CA . LEU A 1 177 ? -23.561 0.760 33.312 1.00 95.81 177 LEU A CA 1
ATOM 1362 C C . LEU A 1 177 ? -22.243 0.950 34.060 1.00 95.81 177 LEU A C 1
ATOM 1364 O O . LEU A 1 177 ? -21.725 2.060 34.136 1.00 95.81 177 LEU A O 1
ATOM 1368 N N . GLU A 1 178 ? -21.678 -0.130 34.601 1.00 96.81 178 GLU A N 1
ATOM 1369 C CA . GLU A 1 178 ? -20.355 -0.063 35.222 1.00 96.81 178 GLU A CA 1
ATOM 1370 C C . GLU A 1 178 ? -19.311 0.218 34.142 1.00 96.81 178 GLU A C 1
ATOM 1372 O O . GLU A 1 178 ? -19.173 -0.564 33.204 1.00 96.81 178 GLU A O 1
ATOM 1377 N N . VAL A 1 179 ? -18.579 1.318 34.272 1.00 97.56 179 VAL A N 1
ATOM 1378 C CA . VAL A 1 179 ? -17.571 1.749 33.294 1.00 97.56 179 VAL A CA 1
ATOM 1379 C C . VAL A 1 179 ? -16.153 1.633 33.830 1.00 97.56 179 VAL A C 1
ATOM 1381 O O . VAL A 1 179 ? -15.211 1.537 33.047 1.00 97.56 179 VAL A O 1
ATOM 1384 N N . TYR A 1 180 ? -15.981 1.613 35.153 1.00 98.25 180 TYR A N 1
ATOM 1385 C CA . TYR A 1 180 ? -14.662 1.616 35.769 1.00 98.25 180 TYR A CA 1
ATOM 1386 C C . TYR A 1 180 ? -14.658 1.006 37.175 1.00 98.25 180 TYR A C 1
ATOM 1388 O O . TYR A 1 180 ? -15.651 1.109 37.900 1.00 98.25 180 TYR A O 1
ATOM 1396 N N . ARG A 1 181 ? -13.534 0.401 37.572 1.00 97.94 181 ARG A N 1
ATOM 1397 C CA . ARG A 1 181 ? -13.319 -0.180 38.898 1.00 97.94 181 ARG A CA 1
ATOM 1398 C C . ARG A 1 181 ? -11.875 -0.034 39.372 1.00 97.94 181 ARG A C 1
ATOM 1400 O O . ARG A 1 181 ? -10.957 -0.460 38.672 1.00 97.94 181 ARG A O 1
ATOM 1407 N N . ASP A 1 182 ? -11.712 0.471 40.588 1.00 98.38 182 ASP A N 1
ATOM 1408 C CA . ASP A 1 182 ? -10.483 0.356 41.379 1.00 98.38 182 ASP A CA 1
ATOM 1409 C C . ASP A 1 182 ? -10.539 -0.944 42.201 1.00 98.38 182 ASP A C 1
ATOM 1411 O O . ASP A 1 182 ? -11.597 -1.271 42.751 1.00 98.38 182 ASP A O 1
ATOM 1415 N N . ILE A 1 183 ? -9.437 -1.695 42.269 1.00 98.19 183 ILE A N 1
ATOM 1416 C CA . ILE A 1 183 ? -9.357 -2.999 42.944 1.00 98.19 183 ILE A CA 1
ATOM 1417 C C . ILE A 1 183 ? -8.109 -3.049 43.836 1.00 98.19 183 ILE A C 1
ATOM 1419 O O . ILE A 1 183 ? -7.002 -2.835 43.353 1.00 98.19 183 ILE A O 1
ATOM 1423 N N . ASP A 1 184 ? -8.295 -3.383 45.110 1.00 97.38 184 ASP A N 1
ATOM 1424 C CA . ASP A 1 184 ? -7.244 -3.864 46.012 1.00 97.38 184 ASP A CA 1
ATOM 1425 C C . ASP A 1 184 ? -7.242 -5.397 45.961 1.00 97.38 184 ASP A C 1
ATOM 1427 O O . ASP A 1 184 ? -8.057 -6.073 46.588 1.00 97.38 184 ASP A O 1
ATOM 1431 N N . SER A 1 185 ? -6.377 -5.965 45.126 1.00 94.50 185 SER A N 1
ATOM 1432 C CA . SER A 1 185 ? -6.386 -7.400 44.849 1.00 94.50 185 SER A CA 1
ATOM 1433 C C . SER A 1 185 ? -5.676 -8.242 45.908 1.00 94.50 185 SER A C 1
ATOM 1435 O O . SER A 1 185 ? -5.849 -9.466 45.933 1.00 94.50 185 SER A O 1
ATOM 1437 N N . ASN A 1 186 ? -4.877 -7.599 46.762 1.00 93.44 186 ASN A N 1
ATOM 1438 C CA . ASN A 1 186 ? -4.055 -8.244 47.781 1.00 93.44 186 ASN A CA 1
ATOM 1439 C C . ASN A 1 186 ? -4.535 -7.953 49.221 1.00 93.44 186 ASN A C 1
ATOM 1441 O O . ASN A 1 186 ? -4.016 -8.556 50.165 1.00 93.44 186 ASN A O 1
ATOM 1445 N N . PHE A 1 187 ? -5.576 -7.127 49.362 1.00 94.50 187 PHE A N 1
ATOM 1446 C CA . PHE A 1 187 ? -6.274 -6.777 50.600 1.00 94.50 187 PHE A CA 1
ATOM 1447 C C . PHE A 1 187 ? -5.386 -6.056 51.623 1.00 94.50 187 PHE A C 1
ATOM 1449 O O . PHE A 1 187 ? -5.507 -6.277 52.831 1.00 94.50 187 PHE A O 1
ATOM 1456 N N . ASN A 1 188 ? -4.460 -5.209 51.165 1.00 92.62 188 ASN A N 1
ATOM 1457 C CA . ASN A 1 188 ? -3.581 -4.434 52.048 1.00 92.62 188 ASN A CA 1
ATOM 1458 C C . ASN A 1 188 ? -4.084 -3.005 52.332 1.00 92.62 188 ASN A C 1
ATOM 1460 O O . ASN A 1 188 ? -3.416 -2.241 53.039 1.00 92.62 188 ASN A O 1
ATOM 1464 N N . GLY A 1 189 ? -5.259 -2.649 51.811 1.00 92.00 189 GLY A N 1
ATOM 1465 C CA . GLY A 1 189 ? -5.886 -1.340 51.943 1.00 92.00 189 GLY A CA 1
ATOM 1466 C C . GLY A 1 189 ? -5.473 -0.336 50.868 1.00 92.00 189 GLY A C 1
ATOM 1467 O O . GLY A 1 189 ? -5.805 0.847 50.996 1.00 92.00 189 GLY A O 1
ATOM 1468 N N . LYS A 1 190 ? -4.750 -0.763 49.829 1.00 94.81 190 LYS A N 1
ATOM 1469 C CA . LYS A 1 190 ? -4.350 0.073 48.699 1.00 94.81 190 LYS A CA 1
ATOM 1470 C C . LYS A 1 190 ? -4.737 -0.584 47.384 1.00 94.81 190 LYS A C 1
ATOM 1472 O O . LYS A 1 190 ? -4.621 -1.784 47.196 1.00 94.81 190 LYS A O 1
ATOM 1477 N N . VAL A 1 191 ? -5.192 0.246 46.457 1.00 96.75 191 VAL A N 1
ATOM 1478 C CA . VAL A 1 191 ? -5.570 -0.202 45.118 1.00 96.75 191 VAL A CA 1
ATOM 1479 C C . VAL A 1 191 ? -4.309 -0.519 44.320 1.00 96.75 191 VAL A C 1
ATOM 1481 O O . VAL A 1 191 ? -3.426 0.328 44.215 1.00 96.75 191 VAL A O 1
ATOM 1484 N N . ASP A 1 192 ? -4.268 -1.711 43.729 1.00 97.31 192 ASP A N 1
ATOM 1485 C CA . ASP A 1 192 ? -3.159 -2.206 42.906 1.00 97.31 192 ASP A CA 1
ATOM 1486 C C . ASP A 1 192 ? -3.597 -2.553 41.467 1.00 97.31 192 ASP A C 1
ATOM 1488 O O . ASP A 1 192 ? -2.766 -2.866 40.606 1.00 97.31 192 ASP A O 1
ATOM 1492 N N . GLN A 1 193 ? -4.900 -2.485 41.158 1.00 98.00 193 GLN A N 1
ATOM 1493 C CA . GLN A 1 193 ? -5.415 -2.702 39.805 1.00 98.00 193 GLN A CA 1
ATOM 1494 C C . GLN A 1 193 ? -6.547 -1.741 39.426 1.00 98.00 193 GLN A C 1
ATOM 1496 O O . GLN A 1 193 ? -7.403 -1.380 40.234 1.00 98.00 193 GLN A O 1
ATOM 1501 N N . TYR A 1 194 ? -6.597 -1.407 38.136 1.00 97.81 194 TYR A N 1
ATOM 1502 C CA . TYR A 1 194 ? -7.566 -0.478 37.552 1.00 97.81 194 TYR A CA 1
ATOM 1503 C C . TYR A 1 194 ? -8.221 -1.103 36.328 1.00 97.81 194 TYR A C 1
ATOM 1505 O O . TYR A 1 194 ? -7.523 -1.595 35.437 1.00 97.81 194 TYR A O 1
ATOM 1513 N N . ARG A 1 195 ? -9.553 -1.096 36.255 1.00 97.19 195 ARG A N 1
ATOM 1514 C CA . ARG A 1 195 ? -10.276 -1.807 35.199 1.00 97.19 195 ARG A CA 1
ATOM 1515 C C . ARG A 1 195 ? -11.379 -0.976 34.574 1.00 97.19 195 ARG A C 1
ATOM 1517 O O . ARG A 1 195 ? -12.212 -0.428 35.281 1.00 97.19 195 ARG A O 1
ATOM 1524 N N . TRP A 1 196 ? -11.417 -0.960 33.248 1.00 96.81 196 TRP A N 1
ATOM 1525 C CA . TRP A 1 196 ? -12.465 -0.331 32.454 1.00 96.81 196 TRP A CA 1
ATOM 1526 C C . TRP A 1 196 ? -13.423 -1.384 31.902 1.00 96.81 196 TRP A C 1
ATOM 1528 O O . TRP A 1 196 ? -13.052 -2.544 31.698 1.00 96.81 196 TRP A O 1
ATOM 1538 N N . PHE A 1 197 ? -14.671 -0.975 31.693 1.00 93.38 197 PHE A N 1
ATOM 1539 C CA . PHE A 1 197 ? -15.748 -1.848 31.246 1.00 93.38 197 PHE A CA 1
ATOM 1540 C C . PHE A 1 197 ? -16.678 -1.143 30.253 1.00 93.38 197 PHE A C 1
ATOM 1542 O O . PHE A 1 197 ? -16.765 0.086 30.205 1.00 93.38 197 PHE A O 1
ATOM 1549 N N . HIS A 1 198 ? -17.440 -1.952 29.513 1.00 92.25 198 HIS A N 1
ATOM 1550 C CA . HIS A 1 198 ? -18.515 -1.518 28.619 1.00 92.25 198 HIS A CA 1
ATOM 1551 C C . HIS A 1 198 ? -18.079 -0.381 27.681 1.00 92.25 198 HIS A C 1
ATOM 1553 O O . HIS A 1 198 ? -17.190 -0.562 26.853 1.00 92.25 198 HIS A O 1
ATOM 1559 N N . THR A 1 199 ? -18.712 0.787 27.792 1.00 87.88 199 THR A N 1
ATOM 1560 C CA . THR A 1 199 ? -18.485 1.948 26.927 1.00 87.88 199 THR A CA 1
ATOM 1561 C C . THR A 1 199 ? -17.155 2.651 27.189 1.00 87.88 199 THR A C 1
ATOM 1563 O O . THR A 1 199 ? -16.728 3.440 26.352 1.00 87.88 199 THR A O 1
ATOM 1566 N N . ALA A 1 200 ? -16.479 2.359 28.305 1.00 89.44 200 ALA A N 1
ATOM 1567 C CA . ALA A 1 200 ? -15.197 2.969 28.659 1.00 89.44 200 ALA A CA 1
ATOM 1568 C C . ALA A 1 200 ? -13.970 2.108 28.298 1.00 89.44 200 ALA A C 1
ATOM 1570 O O . ALA A 1 200 ? -12.831 2.534 28.528 1.00 89.44 200 ALA A O 1
ATOM 1571 N N . GLY A 1 201 ? -14.201 0.929 27.708 1.00 89.69 201 GLY A N 1
ATOM 1572 C CA . GLY A 1 201 ? -13.165 0.067 27.142 1.00 89.69 201 GLY A CA 1
ATOM 1573 C C . GLY A 1 201 ? -12.985 -1.264 27.873 1.00 89.69 201 GLY A C 1
ATOM 1574 O O . GLY A 1 201 ? -13.872 -1.724 28.594 1.00 89.69 201 GLY A O 1
ATOM 1575 N N . LEU A 1 202 ? -11.833 -1.895 27.646 1.00 92.50 202 LEU A N 1
ATOM 1576 C CA . LEU A 1 202 ? -11.464 -3.219 28.177 1.00 92.50 202 LEU A CA 1
ATOM 1577 C C . LEU A 1 202 ? -10.121 -3.225 28.923 1.00 92.50 202 LEU A C 1
ATOM 1579 O O . LEU A 1 202 ? -9.671 -4.275 29.386 1.00 92.50 202 LEU A O 1
ATOM 1583 N N . ARG A 1 203 ? -9.493 -2.051 29.050 1.00 95.44 203 ARG A N 1
ATOM 1584 C CA . ARG A 1 203 ? -8.260 -1.815 29.806 1.00 95.44 203 ARG A CA 1
ATOM 1585 C C . ARG A 1 203 ? -8.266 -2.471 31.191 1.00 95.44 203 ARG A C 1
ATOM 1587 O O . ARG A 1 203 ? -9.211 -2.328 31.969 1.00 95.44 203 ARG A O 1
ATOM 1594 N N . TRP A 1 204 ? -7.153 -3.120 31.522 1.00 97.19 204 TRP A N 1
ATOM 1595 C CA . TRP A 1 204 ? -6.836 -3.630 32.855 1.00 97.19 204 TRP A CA 1
ATOM 1596 C C . TRP A 1 204 ? -5.388 -3.281 33.197 1.00 97.19 204 TRP A C 1
ATOM 1598 O O . TRP A 1 204 ? -4.457 -3.921 32.707 1.00 97.19 204 TRP A O 1
ATOM 1608 N N . GLY A 1 205 ? -5.202 -2.243 34.007 1.00 96.81 205 GLY A N 1
ATOM 1609 C CA . GLY A 1 205 ? -3.903 -1.762 34.466 1.00 96.81 205 GLY A CA 1
ATOM 1610 C C . GLY A 1 205 ? -3.502 -2.367 35.810 1.00 96.81 205 GLY A C 1
ATOM 1611 O O . GLY A 1 205 ? -4.365 -2.661 36.637 1.00 96.81 205 GLY A O 1
ATOM 1612 N N . ILE A 1 206 ? -2.197 -2.539 36.001 1.00 96.56 206 ILE A N 1
ATOM 1613 C CA . ILE A 1 206 ? -1.548 -3.022 37.222 1.00 96.56 206 ILE A CA 1
ATOM 1614 C C . ILE A 1 206 ? -0.620 -1.924 37.739 1.00 96.56 206 ILE A C 1
ATOM 1616 O O . ILE A 1 206 ? 0.162 -1.370 36.964 1.00 96.56 206 ILE A O 1
ATOM 1620 N N . ASP A 1 207 ? -0.697 -1.648 39.032 1.00 96.69 207 ASP A N 1
ATOM 1621 C CA . ASP A 1 207 ? 0.134 -0.709 39.784 1.00 96.69 207 ASP A CA 1
ATOM 1622 C C . ASP A 1 207 ? 0.814 -1.486 40.903 1.00 96.69 207 ASP A C 1
ATOM 1624 O O . ASP A 1 207 ? 0.255 -1.728 41.969 1.00 96.69 207 ASP A O 1
ATOM 1628 N N . ALA A 1 208 ? 1.999 -1.997 40.586 1.00 93.38 208 ALA A N 1
ATOM 1629 C CA . ALA A 1 208 ? 2.717 -2.918 41.452 1.00 93.38 208 ALA A CA 1
ATOM 1630 C C . ALA A 1 208 ? 3.401 -2.193 42.616 1.00 93.38 208 ALA A C 1
ATOM 1632 O O . ALA A 1 208 ? 3.786 -2.836 43.594 1.00 93.38 208 ALA A O 1
ATOM 1633 N N . ASN A 1 209 ? 3.607 -0.881 42.489 1.00 94.50 209 ASN A N 1
ATOM 1634 C CA . ASN A 1 209 ? 4.232 -0.051 43.512 1.00 94.50 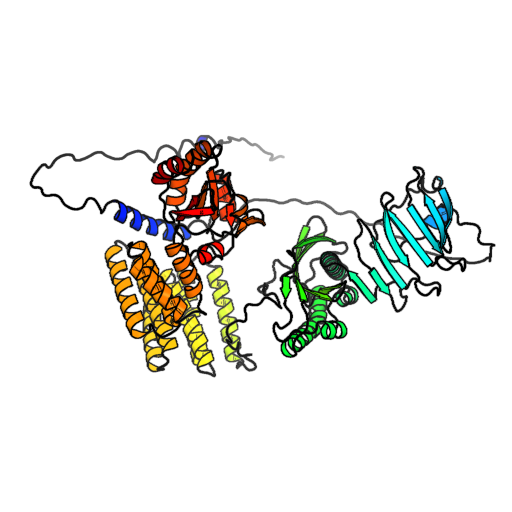209 ASN A CA 1
ATOM 1635 C C . ASN A 1 209 ? 3.210 0.738 44.364 1.00 94.50 209 ASN A C 1
ATOM 1637 O O . ASN A 1 209 ? 3.603 1.333 45.372 1.00 94.50 209 ASN A O 1
ATOM 1641 N N . GLU A 1 210 ? 1.927 0.681 43.995 1.00 95.31 210 GLU A N 1
ATOM 1642 C CA . GLU A 1 210 ? 0.778 1.300 44.662 1.00 95.31 210 GLU A CA 1
ATOM 1643 C C . GLU A 1 210 ? 0.906 2.830 44.784 1.00 95.31 210 GLU A C 1
ATOM 1645 O O . GLU A 1 210 ? 0.526 3.423 45.804 1.00 95.31 210 GLU A O 1
ATOM 1650 N N . ASP A 1 211 ? 1.481 3.486 43.768 1.00 93.88 211 ASP A N 1
ATOM 1651 C CA . ASP A 1 211 ? 1.666 4.944 43.718 1.00 93.88 211 ASP A CA 1
ATOM 1652 C C . ASP A 1 211 ? 0.489 5.699 43.069 1.00 93.88 211 ASP A C 1
ATOM 1654 O O . ASP A 1 211 ? 0.488 6.937 43.001 1.00 93.88 211 ASP A O 1
ATOM 1658 N N . GLY A 1 212 ? -0.539 4.969 42.628 1.00 92.50 212 GLY A N 1
ATOM 1659 C CA . GLY A 1 212 ? -1.705 5.503 41.935 1.00 92.50 212 GLY A CA 1
ATOM 1660 C C . GLY A 1 212 ? -1.556 5.518 40.410 1.00 92.50 212 GLY A C 1
ATOM 1661 O O . GLY A 1 212 ? -2.457 5.997 39.709 1.00 92.50 212 GLY A O 1
ATOM 1662 N N . ARG A 1 213 ? -0.424 5.062 39.862 1.00 91.94 213 ARG A N 1
ATOM 1663 C CA . ARG A 1 213 ? -0.129 5.064 38.427 1.00 91.94 213 ARG A CA 1
ATOM 1664 C C . ARG A 1 213 ? 0.032 3.641 37.928 1.00 91.94 213 ARG A C 1
ATOM 1666 O O . ARG A 1 213 ? 0.672 2.795 38.524 1.00 91.94 213 ARG A O 1
ATOM 1673 N N . ILE A 1 214 ? -0.512 3.399 36.745 1.00 94.88 214 ILE A N 1
ATOM 1674 C CA . ILE A 1 214 ? -0.345 2.114 36.073 1.00 94.88 214 ILE A CA 1
ATOM 1675 C C . ILE A 1 214 ? 1.135 1.913 35.727 1.00 94.88 214 ILE A C 1
ATOM 1677 O O . ILE A 1 214 ? 1.709 2.722 35.003 1.00 94.88 214 ILE A O 1
ATOM 1681 N N . ASP A 1 215 ? 1.722 0.812 36.181 1.00 92.19 215 ASP A N 1
ATOM 1682 C CA . ASP A 1 215 ? 3.067 0.370 35.810 1.00 92.19 215 ASP A CA 1
ATOM 1683 C C . ASP A 1 215 ? 3.039 -0.483 34.536 1.00 92.19 215 ASP A C 1
ATOM 1685 O O . 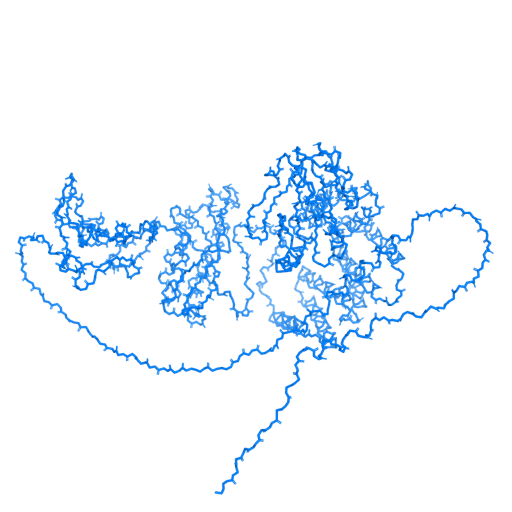ASP A 1 215 ? 3.932 -0.406 33.690 1.00 92.19 215 ASP A O 1
ATOM 1689 N N . SER A 1 216 ? 2.001 -1.312 34.384 1.00 93.94 216 SER A N 1
ATOM 1690 C CA . SER A 1 216 ? 1.856 -2.227 33.249 1.00 93.94 216 SER A CA 1
ATOM 1691 C C . SER A 1 216 ? 0.396 -2.548 32.938 1.00 93.94 216 SER A C 1
ATOM 1693 O O . SER A 1 216 ? -0.491 -2.398 33.775 1.00 93.94 216 SER A O 1
ATOM 1695 N N . TRP A 1 217 ? 0.139 -3.006 31.716 1.00 96.31 217 TRP A N 1
ATOM 1696 C CA . TRP A 1 217 ? -1.185 -3.453 31.294 1.00 96.31 217 TRP A CA 1
ATOM 1697 C C . TRP A 1 217 ? -1.261 -4.974 31.354 1.00 96.31 217 TRP A C 1
ATOM 1699 O O . TRP A 1 217 ? -0.428 -5.660 30.771 1.00 96.31 217 TRP A O 1
ATOM 1709 N N . ARG A 1 218 ? -2.287 -5.500 32.021 1.00 94.94 218 ARG A N 1
ATOM 1710 C CA . ARG A 1 218 ? -2.687 -6.906 31.913 1.00 94.94 218 ARG A CA 1
ATOM 1711 C C . ARG A 1 218 ? -3.539 -7.148 30.668 1.00 94.94 218 ARG A C 1
ATOM 1713 O O . ARG A 1 218 ? -3.473 -8.226 30.091 1.00 94.94 218 ARG A O 1
ATOM 1720 N N . MET A 1 219 ? -4.338 -6.157 30.273 1.00 95.88 219 MET A N 1
ATOM 1721 C CA . MET A 1 219 ? -5.170 -6.189 29.071 1.00 95.88 219 MET A CA 1
ATOM 1722 C C . MET A 1 219 ? -5.305 -4.776 28.503 1.00 95.88 219 MET A C 1
ATOM 1724 O O . MET A 1 219 ? -5.574 -3.840 29.257 1.00 95.88 219 MET A O 1
ATOM 1728 N N . ILE A 1 220 ? -5.104 -4.620 27.194 1.00 96.56 220 ILE A N 1
ATOM 1729 C CA . ILE A 1 220 ? -5.308 -3.352 26.476 1.00 96.56 220 ILE A CA 1
ATOM 1730 C C . ILE A 1 220 ? -5.432 -3.613 24.968 1.00 96.56 220 ILE A C 1
ATOM 1732 O O . ILE A 1 220 ? -4.634 -4.362 24.400 1.00 96.56 220 ILE A O 1
ATOM 1736 N N . SER A 1 221 ? -6.433 -3.014 24.319 1.00 95.00 221 SER A N 1
ATOM 1737 C CA . SER A 1 221 ? -6.639 -3.115 22.863 1.00 95.00 221 SER A CA 1
ATOM 1738 C C . SER A 1 221 ? -5.674 -2.230 22.060 1.00 95.00 221 SER A C 1
ATOM 1740 O O . SER A 1 221 ? -5.007 -1.358 22.613 1.00 95.00 221 SER A O 1
ATOM 1742 N N . ALA A 1 222 ? -5.603 -2.425 20.739 1.00 94.94 222 ALA A N 1
ATOM 1743 C CA . ALA A 1 222 ? -4.774 -1.593 19.863 1.00 94.94 222 ALA A CA 1
ATOM 1744 C C . ALA A 1 222 ? -5.266 -0.133 19.829 1.00 94.94 222 ALA A C 1
ATOM 1746 O O . ALA A 1 222 ? -4.466 0.803 19.854 1.00 94.94 222 ALA A O 1
ATOM 1747 N N . GLU A 1 223 ? -6.582 0.061 19.842 1.00 93.38 223 GLU A N 1
ATOM 1748 C CA . GLU A 1 223 ? -7.250 1.358 19.894 1.00 93.38 223 GLU A CA 1
ATOM 1749 C C . GLU A 1 223 ? -6.965 2.088 21.214 1.00 93.38 223 GLU A C 1
ATOM 1751 O O . GLU A 1 223 ? -6.700 3.290 21.228 1.00 93.38 223 GLU A O 1
ATOM 1756 N N . GLU A 1 224 ? -6.963 1.364 22.334 1.00 94.81 224 GLU A N 1
ATOM 1757 C CA . GLU A 1 224 ? -6.625 1.932 23.642 1.00 94.81 224 GLU A CA 1
ATOM 1758 C C . GLU A 1 224 ? -5.123 2.213 23.776 1.00 94.81 224 GLU A C 1
ATOM 1760 O O . GLU A 1 224 ? -4.754 3.224 24.368 1.00 94.81 224 GLU A O 1
ATOM 1765 N N . VAL A 1 225 ? -4.249 1.398 23.173 1.00 97.06 225 VAL A N 1
ATOM 1766 C CA . VAL A 1 225 ? -2.816 1.720 23.045 1.00 97.06 225 VAL A CA 1
ATOM 1767 C C . VAL A 1 225 ? -2.629 3.021 22.271 1.00 97.06 225 VAL A C 1
ATOM 1769 O O . VAL A 1 225 ? -1.879 3.891 22.707 1.00 97.06 225 VAL A O 1
ATOM 1772 N N . ALA A 1 226 ? -3.340 3.195 21.155 1.00 96.06 226 ALA A N 1
ATOM 1773 C CA . ALA A 1 226 ? -3.314 4.437 20.392 1.00 96.06 226 ALA A CA 1
ATOM 1774 C C . ALA A 1 226 ? -3.763 5.641 21.238 1.00 96.06 226 ALA A C 1
ATOM 1776 O O . ALA A 1 226 ? -3.116 6.691 21.210 1.00 96.06 226 ALA A O 1
ATOM 1777 N N . ALA A 1 227 ? -4.825 5.482 22.034 1.00 94.38 227 ALA A N 1
ATOM 1778 C CA . ALA A 1 227 ? -5.292 6.512 22.958 1.00 94.38 227 ALA A CA 1
ATOM 1779 C C . ALA A 1 227 ? -4.251 6.850 24.041 1.00 94.38 227 ALA A C 1
ATOM 1781 O O . ALA A 1 227 ? -4.020 8.029 24.312 1.00 94.38 227 ALA A O 1
ATOM 1782 N N . GLU A 1 228 ? -3.572 5.849 24.609 1.00 95.31 228 GLU A N 1
ATOM 1783 C CA . GLU A 1 228 ? -2.484 6.050 25.574 1.00 95.31 228 GLU A CA 1
ATOM 1784 C C . GLU A 1 228 ? -1.285 6.784 24.956 1.00 95.31 228 GLU A C 1
ATOM 1786 O O . GLU A 1 228 ? -0.721 7.671 25.598 1.00 95.31 228 GLU A O 1
ATOM 1791 N N . VAL A 1 229 ? -0.925 6.487 23.700 1.00 96.00 229 VAL A N 1
ATOM 1792 C CA . VAL A 1 229 ? 0.134 7.215 22.979 1.00 96.00 229 VAL A CA 1
ATOM 1793 C C . VAL A 1 229 ? -0.254 8.682 22.767 1.00 96.00 229 VAL A C 1
ATOM 1795 O O . VAL A 1 229 ? 0.553 9.571 23.043 1.00 96.00 229 VAL A O 1
ATOM 1798 N N . VAL A 1 230 ? -1.488 8.964 22.334 1.00 95.06 230 VAL A N 1
ATOM 1799 C CA . VAL A 1 230 ? -1.985 10.346 22.181 1.00 95.06 230 VAL A CA 1
ATOM 1800 C C . VAL A 1 230 ? -1.970 11.081 23.517 1.00 95.06 230 VAL A C 1
ATOM 1802 O O . VAL A 1 230 ? -1.498 12.217 23.592 1.00 95.06 230 VAL A O 1
ATOM 1805 N N . ALA A 1 231 ? -2.432 10.431 24.584 1.00 92.56 231 ALA A N 1
ATOM 1806 C CA . ALA A 1 231 ? -2.439 11.021 25.911 1.00 92.56 231 ALA A CA 1
ATOM 1807 C C . ALA A 1 231 ? -1.013 11.299 26.411 1.00 92.56 231 ALA A C 1
ATOM 1809 O O . ALA A 1 231 ? -0.757 12.387 26.920 1.00 92.56 231 ALA A O 1
ATOM 1810 N N . ALA A 1 232 ? -0.071 10.375 26.195 1.00 94.25 232 ALA A N 1
ATOM 1811 C CA . ALA A 1 232 ? 1.341 10.563 26.518 1.00 94.25 232 ALA A CA 1
ATOM 1812 C C . ALA A 1 232 ? 1.958 11.754 25.766 1.00 94.25 232 ALA A C 1
ATOM 1814 O O . ALA A 1 232 ? 2.704 12.532 26.361 1.00 94.25 232 ALA A O 1
ATOM 1815 N N . LEU A 1 233 ? 1.628 11.937 24.481 1.00 93.81 233 LEU A N 1
ATOM 1816 C CA . LEU A 1 233 ? 2.073 13.093 23.693 1.00 93.81 233 LEU A CA 1
ATOM 1817 C C . LEU A 1 233 ? 1.482 14.408 24.220 1.00 93.81 233 LEU A C 1
ATOM 1819 O O . LEU A 1 233 ? 2.213 15.388 24.376 1.00 93.81 233 LEU A O 1
ATOM 1823 N N . ALA A 1 234 ? 0.181 14.420 24.527 1.00 92.06 234 ALA A N 1
ATOM 1824 C CA . ALA A 1 234 ? -0.538 15.597 25.013 1.00 92.06 234 ALA A CA 1
ATOM 1825 C C . ALA A 1 234 ? -0.088 16.031 26.419 1.00 92.06 234 ALA A C 1
ATOM 1827 O O . ALA A 1 234 ? -0.025 17.225 26.716 1.00 92.06 234 ALA A O 1
ATOM 1828 N N . THR A 1 235 ? 0.249 15.074 27.293 1.00 91.38 235 THR A N 1
ATOM 1829 C CA . THR A 1 235 ? 0.749 15.345 28.652 1.00 91.38 235 THR A CA 1
ATOM 1830 C C . THR A 1 235 ? 2.271 15.381 28.744 1.00 91.38 235 THR A C 1
ATOM 1832 O O . THR A 1 235 ? 2.797 15.643 29.824 1.00 91.38 235 THR A O 1
ATOM 1835 N N . LYS A 1 236 ? 2.980 15.127 27.636 1.00 92.94 236 LYS A N 1
ATOM 1836 C CA . LYS A 1 236 ? 4.446 15.008 27.579 1.00 92.94 236 LYS A CA 1
ATOM 1837 C C . LYS A 1 236 ? 4.997 13.989 28.589 1.00 92.94 236 LYS A C 1
ATOM 1839 O O . LYS A 1 236 ? 6.042 14.202 29.200 1.00 92.94 236 LYS A O 1
ATOM 1844 N N . ASP A 1 237 ? 4.277 12.886 28.775 1.00 92.12 237 ASP A N 1
ATOM 1845 C CA . ASP A 1 237 ? 4.585 11.857 29.769 1.00 92.12 237 ASP A CA 1
ATOM 1846 C C . ASP A 1 237 ? 5.307 10.669 29.118 1.00 92.12 237 ASP A C 1
ATOM 1848 O O . ASP A 1 237 ? 4.702 9.796 28.495 1.00 92.12 237 ASP A O 1
ATOM 1852 N N . VAL A 1 238 ? 6.631 10.639 29.283 1.00 93.62 238 VAL A N 1
ATOM 1853 C CA . VAL A 1 238 ? 7.490 9.562 28.769 1.00 93.62 238 VAL A CA 1
ATOM 1854 C C . VAL A 1 238 ? 7.164 8.225 29.429 1.00 93.62 238 VAL A C 1
ATOM 1856 O O . VAL A 1 238 ? 7.169 7.201 28.749 1.00 93.62 238 VAL A O 1
ATOM 1859 N N . GLN A 1 239 ? 6.859 8.221 30.732 1.00 92.88 239 GLN A N 1
ATOM 1860 C CA . GLN A 1 239 ? 6.542 6.987 31.449 1.00 92.88 239 GLN A CA 1
ATOM 1861 C C . GLN A 1 239 ? 5.242 6.391 30.912 1.00 92.88 239 GLN A C 1
ATOM 1863 O O . GLN A 1 239 ? 5.170 5.185 30.698 1.00 92.88 239 GLN A O 1
ATOM 1868 N N . ARG A 1 240 ? 4.241 7.229 30.611 1.00 93.00 240 ARG A N 1
ATOM 1869 C CA . ARG A 1 240 ? 2.985 6.783 29.990 1.00 93.00 240 ARG A CA 1
ATOM 1870 C C . ARG A 1 240 ? 3.206 6.113 28.635 1.00 93.00 240 ARG A C 1
ATOM 1872 O O . ARG A 1 240 ? 2.651 5.044 28.408 1.00 93.00 240 ARG A O 1
ATOM 1879 N N . PHE A 1 241 ? 4.067 6.673 27.783 1.00 95.62 241 PHE A N 1
ATOM 1880 C CA . PHE A 1 241 ? 4.440 6.039 26.513 1.00 95.62 241 PHE A CA 1
ATOM 1881 C C . PHE A 1 241 ? 5.189 4.711 26.716 1.00 95.62 241 PHE A C 1
ATOM 1883 O O . PHE A 1 241 ? 4.874 3.714 26.070 1.00 95.62 241 PHE A O 1
ATOM 1890 N N . GLN A 1 242 ? 6.147 4.663 27.646 1.00 94.94 242 GLN A N 1
ATOM 1891 C CA . GLN A 1 242 ? 6.938 3.455 27.907 1.00 94.94 242 GLN A CA 1
ATOM 1892 C C . GLN A 1 242 ? 6.089 2.245 28.333 1.00 94.94 242 GLN A C 1
ATOM 1894 O O . GLN A 1 242 ? 6.452 1.124 27.997 1.00 94.94 242 GLN A O 1
ATOM 1899 N N . ARG A 1 243 ? 4.949 2.444 29.010 1.00 94.56 243 ARG A N 1
ATOM 1900 C CA . ARG A 1 243 ? 4.044 1.350 29.438 1.00 94.56 243 ARG A CA 1
ATOM 1901 C C . ARG A 1 243 ? 3.412 0.582 28.273 1.00 94.56 243 ARG A C 1
ATOM 1903 O O . ARG A 1 243 ? 3.080 -0.599 28.411 1.00 94.56 243 ARG A O 1
ATOM 1910 N N . VAL A 1 244 ? 3.201 1.263 27.145 1.00 96.69 244 VAL A N 1
ATOM 1911 C CA . VAL A 1 244 ? 2.601 0.683 25.931 1.00 96.69 244 VAL A CA 1
ATOM 1912 C C . VAL A 1 244 ? 3.639 0.308 24.873 1.00 96.69 244 VAL A C 1
ATOM 1914 O O . VAL A 1 244 ? 3.298 -0.345 23.887 1.00 96.69 244 VAL A O 1
ATOM 1917 N N . LEU A 1 245 ? 4.907 0.666 25.088 1.00 96.75 245 LEU A N 1
ATOM 1918 C CA . LEU A 1 245 ? 6.035 0.199 24.291 1.00 96.75 245 LEU A CA 1
ATOM 1919 C C . LEU A 1 245 ? 6.356 -1.262 24.641 1.00 96.75 245 LEU A C 1
ATOM 1921 O O . LEU A 1 245 ? 6.309 -1.656 25.808 1.00 96.75 245 LEU A O 1
ATOM 1925 N N . LEU A 1 246 ? 6.690 -2.067 23.633 1.00 96.94 246 LEU A N 1
ATOM 1926 C CA . LEU A 1 246 ? 7.116 -3.451 23.833 1.00 96.94 246 LEU A CA 1
ATOM 1927 C C . LEU A 1 246 ? 8.358 -3.500 24.736 1.00 96.94 246 LEU A C 1
ATOM 1929 O O . LEU A 1 246 ? 9.384 -2.887 24.436 1.00 96.94 246 LEU A O 1
ATOM 1933 N N . SER A 1 247 ? 8.275 -4.234 25.844 1.00 93.00 247 SER A N 1
ATOM 1934 C CA . SER A 1 247 ? 9.398 -4.376 26.773 1.00 93.00 247 SER A CA 1
ATOM 1935 C C . SER A 1 247 ? 10.382 -5.473 26.333 1.00 93.00 247 SER A C 1
ATOM 1937 O O . SER A 1 247 ? 9.997 -6.407 25.625 1.00 93.00 247 SER A O 1
ATOM 1939 N N . PRO A 1 248 ? 11.643 -5.446 26.808 1.00 90.81 248 PRO A N 1
ATOM 1940 C CA . PRO A 1 248 ? 12.608 -6.514 26.529 1.00 90.81 248 PRO A CA 1
ATOM 1941 C C . PRO A 1 248 ? 12.151 -7.903 26.996 1.00 90.81 248 PRO A C 1
ATOM 1943 O O . PRO A 1 248 ? 12.484 -8.912 26.379 1.00 90.81 248 PRO A O 1
ATOM 1946 N N . THR A 1 249 ? 11.384 -7.976 28.087 1.00 90.06 249 THR A N 1
ATOM 1947 C CA . THR A 1 249 ? 10.835 -9.243 28.591 1.00 90.06 249 THR A CA 1
ATOM 1948 C C . THR A 1 249 ? 9.731 -9.764 27.674 1.00 90.06 249 THR A C 1
ATOM 1950 O O . THR A 1 249 ? 9.713 -10.945 27.342 1.00 90.06 249 THR A O 1
ATOM 1953 N N . GLU A 1 250 ? 8.838 -8.884 27.220 1.00 94.62 250 GLU A N 1
ATOM 1954 C CA . GLU A 1 250 ? 7.759 -9.234 26.290 1.00 94.62 250 GLU A CA 1
ATOM 1955 C C . GLU A 1 250 ? 8.298 -9.619 24.908 1.00 94.62 250 GLU A C 1
ATOM 1957 O O . GLU A 1 250 ? 7.799 -10.566 24.309 1.00 94.62 250 GLU A O 1
ATOM 1962 N N . LEU A 1 251 ? 9.361 -8.958 24.439 1.00 94.50 251 LEU A N 1
ATOM 1963 C CA . LEU A 1 251 ? 10.043 -9.298 23.190 1.00 94.50 251 LEU A CA 1
ATOM 1964 C C . LEU A 1 251 ? 10.534 -10.750 23.180 1.00 94.50 251 LEU A C 1
ATOM 1966 O O . LEU A 1 251 ? 10.304 -11.471 22.212 1.00 94.50 251 LEU A O 1
ATOM 1970 N N . LYS A 1 252 ? 11.143 -11.214 24.276 1.00 90.44 252 LYS A N 1
ATOM 1971 C CA . LYS A 1 252 ? 11.570 -12.618 24.404 1.00 90.44 252 LYS A CA 1
ATOM 1972 C C . LYS A 1 252 ? 10.393 -13.589 24.306 1.00 90.44 252 LYS A C 1
ATOM 1974 O O . LYS A 1 252 ? 10.540 -14.675 23.754 1.00 90.44 252 LYS A O 1
ATOM 1979 N N . ASN A 1 253 ? 9.222 -13.181 24.791 1.00 91.12 253 ASN A N 1
ATOM 1980 C CA . ASN A 1 253 ? 8.006 -13.988 24.755 1.00 91.12 253 ASN A CA 1
ATOM 1981 C C . ASN A 1 253 ? 7.309 -13.982 23.389 1.00 91.12 253 ASN A C 1
ATOM 1983 O O . ASN A 1 253 ? 6.407 -14.792 23.196 1.00 91.12 253 ASN A O 1
ATOM 1987 N N . LEU A 1 254 ? 7.706 -13.116 22.445 1.00 92.62 254 LEU A N 1
ATOM 1988 C CA . LEU A 1 254 ? 7.181 -13.137 21.076 1.00 92.62 254 LEU A CA 1
ATOM 1989 C C . LEU A 1 254 ? 7.686 -14.343 20.281 1.00 92.62 254 LEU A C 1
ATOM 1991 O O . LEU A 1 254 ? 7.052 -14.719 19.301 1.00 92.62 254 LEU A O 1
ATOM 1995 N N . GLY A 1 255 ? 8.781 -14.983 20.697 1.00 92.12 255 GLY A N 1
ATOM 1996 C CA . GLY A 1 255 ? 9.303 -16.142 19.977 1.00 92.12 255 GLY A CA 1
ATOM 1997 C C . GLY A 1 255 ? 9.766 -15.784 18.566 1.00 92.12 255 GLY A C 1
ATOM 1998 O O . GLY A 1 255 ? 9.555 -16.554 17.640 1.00 92.12 255 GLY A O 1
ATOM 1999 N N . LEU A 1 256 ? 10.337 -14.593 18.381 1.00 93.31 256 LEU A N 1
ATOM 2000 C CA . LEU A 1 256 ? 10.940 -14.184 17.115 1.00 93.31 256 LEU A CA 1
ATOM 2001 C C . LEU A 1 256 ? 12.281 -14.892 16.902 1.00 93.31 256 LEU A C 1
ATOM 2003 O O . LEU A 1 256 ? 12.997 -15.173 17.865 1.00 93.31 256 LEU A O 1
ATOM 2007 N N . GLY A 1 257 ? 12.658 -15.101 15.639 1.00 91.69 257 GLY A N 1
ATOM 2008 C CA . GLY A 1 257 ? 14.006 -15.541 15.292 1.00 91.69 257 GLY A CA 1
ATOM 2009 C C . GLY A 1 257 ? 15.091 -14.574 15.791 1.00 91.69 257 GLY A C 1
ATOM 2010 O O . GLY A 1 257 ? 14.801 -13.412 16.114 1.00 91.69 257 GLY A O 1
ATOM 2011 N N . PRO A 1 258 ? 16.355 -15.022 15.865 1.00 89.00 258 PRO A N 1
ATOM 2012 C CA . PRO A 1 258 ? 17.446 -14.251 16.465 1.00 89.00 258 PRO A CA 1
ATOM 2013 C C . PRO A 1 258 ? 17.702 -12.918 15.748 1.00 89.00 258 PRO A C 1
ATOM 2015 O O . PRO A 1 258 ? 17.876 -11.892 16.405 1.00 89.00 258 PRO A O 1
ATOM 2018 N N . GLU A 1 259 ? 17.658 -12.908 14.414 1.00 87.75 259 GLU A N 1
ATOM 2019 C CA . GLU A 1 259 ? 17.874 -11.702 13.606 1.00 87.75 259 GLU A CA 1
ATOM 2020 C C . GLU A 1 259 ? 16.786 -10.646 13.859 1.00 87.75 259 GLU A C 1
ATOM 2022 O O . GLU A 1 259 ? 17.084 -9.501 14.210 1.00 87.75 259 GLU A O 1
ATOM 2027 N N . ARG A 1 260 ? 15.512 -11.050 13.768 1.00 88.00 260 ARG A N 1
ATOM 2028 C CA . ARG A 1 260 ? 14.360 -10.167 14.012 1.00 88.00 260 ARG A CA 1
ATOM 2029 C C . ARG A 1 260 ? 14.309 -9.661 15.443 1.00 88.00 260 ARG A C 1
ATOM 2031 O O . ARG A 1 260 ? 14.011 -8.489 15.661 1.00 88.00 260 ARG A O 1
ATOM 2038 N N . SER A 1 261 ? 14.642 -10.516 16.406 1.00 92.44 261 SER A N 1
ATOM 2039 C CA . SER A 1 261 ? 14.756 -10.119 17.810 1.00 92.44 261 SER A CA 1
ATOM 2040 C C . SER A 1 261 ? 15.804 -9.019 17.980 1.00 92.44 261 SER A C 1
ATOM 2042 O O . SER A 1 261 ? 15.512 -7.989 18.579 1.00 92.44 261 SER A O 1
ATOM 2044 N N . GLN A 1 262 ? 16.991 -9.179 17.389 1.00 91.12 262 GLN A N 1
ATOM 2045 C CA . GLN A 1 262 ? 18.072 -8.196 17.494 1.00 91.12 262 GLN A CA 1
ATOM 2046 C C . GLN A 1 262 ? 17.764 -6.877 16.761 1.00 91.12 262 GLN A C 1
ATOM 2048 O O . GLN A 1 262 ? 18.140 -5.794 17.222 1.00 91.12 262 GLN A O 1
ATOM 2053 N N . GLU A 1 263 ? 17.095 -6.935 15.607 1.00 89.44 263 GLU A N 1
ATOM 2054 C CA . GLU A 1 263 ? 16.589 -5.744 14.913 1.00 89.44 263 GLU A CA 1
ATOM 2055 C C . GLU A 1 263 ? 15.604 -4.973 15.803 1.00 89.44 263 GLU A C 1
ATOM 2057 O O . GLU A 1 263 ? 15.743 -3.759 15.992 1.00 89.44 263 GLU A O 1
ATOM 2062 N N . LEU A 1 264 ? 14.659 -5.692 16.410 1.00 91.44 264 LEU A N 1
ATOM 2063 C CA . LEU A 1 264 ? 13.628 -5.113 17.257 1.00 91.44 264 LEU A CA 1
ATOM 2064 C C . LEU A 1 264 ? 14.203 -4.547 18.564 1.00 91.44 264 LEU A C 1
ATOM 2066 O O . LEU A 1 264 ? 13.842 -3.438 18.950 1.00 91.44 264 LEU A O 1
ATOM 2070 N N . GLU A 1 265 ? 15.168 -5.220 19.197 1.00 91.62 265 GLU A N 1
ATOM 2071 C CA . GLU A 1 265 ? 15.886 -4.699 20.373 1.00 91.62 265 GLU A CA 1
ATOM 2072 C C . GLU A 1 265 ? 16.537 -3.338 20.094 1.00 91.62 265 GLU A C 1
ATOM 2074 O O . GLU A 1 265 ? 16.351 -2.386 20.859 1.00 91.62 265 GLU A O 1
ATOM 2079 N N . ARG A 1 266 ? 17.256 -3.207 18.968 1.00 88.38 266 ARG A N 1
ATOM 2080 C CA . ARG A 1 266 ? 17.874 -1.930 18.565 1.00 88.38 266 ARG A CA 1
ATOM 2081 C C . ARG A 1 266 ? 16.825 -0.840 18.355 1.00 88.38 266 ARG A C 1
ATOM 2083 O O . ARG A 1 266 ? 17.012 0.298 18.791 1.00 88.38 266 ARG A O 1
ATOM 2090 N N . LYS A 1 267 ? 15.714 -1.183 17.700 1.00 88.06 267 LYS A N 1
ATOM 2091 C CA . LYS A 1 267 ? 14.612 -0.258 17.404 1.00 88.06 267 LYS A CA 1
ATOM 2092 C C . LYS A 1 267 ? 13.947 0.259 18.682 1.00 88.06 267 LYS A C 1
ATOM 2094 O O . LYS A 1 267 ? 13.773 1.476 18.803 1.00 88.06 267 LYS A O 1
ATOM 2099 N N . LEU A 1 268 ? 13.668 -0.630 19.639 1.00 90.81 268 LEU A N 1
ATOM 2100 C CA . LEU A 1 268 ? 13.089 -0.304 20.947 1.00 90.81 268 LEU A CA 1
ATOM 2101 C C . LEU A 1 268 ? 14.030 0.552 21.798 1.00 90.81 268 LEU A C 1
ATOM 2103 O O . LEU A 1 268 ? 13.585 1.536 22.391 1.00 90.81 268 LEU A O 1
ATOM 2107 N N . GLY A 1 269 ? 15.332 0.242 21.798 1.00 86.12 269 GLY A N 1
ATOM 2108 C CA . GLY A 1 269 ? 16.339 1.016 22.532 1.00 86.12 269 GLY A CA 1
ATOM 2109 C C . GLY A 1 269 ? 16.371 2.497 22.137 1.00 86.12 269 GLY A C 1
ATOM 2110 O O . GLY A 1 269 ? 16.597 3.361 22.980 1.00 86.12 269 GLY A O 1
ATOM 2111 N N . ALA A 1 270 ? 16.069 2.805 20.874 1.00 88.50 270 ALA A N 1
ATOM 2112 C CA . ALA A 1 270 ? 16.016 4.175 20.369 1.00 88.50 270 ALA A CA 1
ATOM 2113 C C . ALA A 1 270 ? 14.619 4.830 20.448 1.00 88.50 270 ALA A C 1
ATOM 2115 O O . ALA A 1 270 ? 14.509 6.050 20.322 1.00 88.50 270 ALA A O 1
ATOM 2116 N N . ALA A 1 271 ? 13.543 4.061 20.651 1.00 91.50 271 ALA A N 1
ATOM 2117 C CA . ALA A 1 271 ? 12.170 4.574 20.591 1.00 91.50 271 ALA A CA 1
ATOM 2118 C C . ALA A 1 271 ? 11.863 5.590 21.703 1.00 91.50 271 ALA A C 1
ATOM 2120 O O . ALA A 1 271 ? 11.239 6.618 21.446 1.00 91.50 271 ALA A O 1
ATOM 2121 N N . VAL A 1 272 ? 12.347 5.350 22.924 1.00 92.31 272 VAL A N 1
ATOM 2122 C CA . VAL A 1 272 ? 12.117 6.259 24.059 1.00 92.31 272 VAL A CA 1
ATOM 2123 C C . VAL A 1 272 ? 12.803 7.608 23.838 1.00 92.31 272 VAL A C 1
ATOM 2125 O O . VAL A 1 272 ? 12.183 8.644 24.064 1.00 92.31 272 VAL A O 1
ATOM 2128 N N . GLU A 1 273 ? 14.048 7.621 23.354 1.00 90.62 273 GLU A N 1
ATOM 2129 C CA . GLU A 1 273 ? 14.751 8.877 23.055 1.00 90.62 273 GLU A CA 1
ATOM 2130 C C . GLU A 1 273 ? 14.098 9.635 21.898 1.00 90.62 273 GLU A C 1
ATOM 2132 O O . GLU A 1 273 ? 13.925 10.851 21.982 1.00 90.62 273 GLU A O 1
ATOM 2137 N N . ARG A 1 274 ? 13.651 8.928 20.849 1.00 91.31 274 ARG A N 1
ATOM 2138 C CA . ARG A 1 274 ? 12.870 9.544 19.765 1.00 91.31 274 ARG A CA 1
ATOM 2139 C C . ARG A 1 274 ? 11.578 10.172 20.289 1.00 91.31 274 ARG A C 1
ATOM 2141 O O . ARG A 1 274 ? 11.271 11.303 19.927 1.00 91.31 274 ARG A O 1
ATOM 2148 N N . PHE A 1 275 ? 10.863 9.491 21.185 1.00 93.06 275 PHE A N 1
ATOM 2149 C CA . PHE A 1 275 ? 9.670 10.047 21.825 1.00 93.06 275 PHE A CA 1
ATOM 2150 C C . PHE A 1 275 ? 9.996 11.281 22.675 1.00 93.06 275 PHE A C 1
ATOM 2152 O O . PHE A 1 275 ? 9.297 12.287 22.576 1.00 93.06 275 PHE A O 1
ATOM 2159 N N . ARG A 1 276 ? 11.074 11.248 23.476 1.00 92.81 276 ARG A N 1
ATOM 2160 C CA . ARG A 1 276 ? 11.525 12.418 24.253 1.00 92.81 276 ARG A CA 1
ATOM 2161 C C . ARG A 1 276 ? 11.792 13.611 23.348 1.00 92.81 276 ARG A C 1
ATOM 2163 O O . ARG A 1 276 ? 11.270 14.690 23.607 1.00 92.81 276 ARG A O 1
ATOM 2170 N N . ARG A 1 277 ? 12.540 13.390 22.268 1.00 89.94 277 ARG A N 1
ATOM 2171 C CA . ARG A 1 277 ? 12.845 14.411 21.268 1.00 89.94 277 ARG A CA 1
ATOM 2172 C C . ARG A 1 277 ? 11.573 15.000 20.660 1.00 89.94 277 ARG A C 1
ATOM 2174 O O . ARG A 1 277 ? 11.438 16.216 20.570 1.00 89.94 277 ARG A O 1
ATOM 2181 N N . LEU A 1 278 ? 10.611 14.149 20.316 1.00 88.56 278 LEU A N 1
ATOM 2182 C CA . LEU A 1 278 ? 9.323 14.556 19.762 1.00 88.56 278 LEU A CA 1
ATOM 2183 C C . LEU A 1 278 ? 8.555 15.493 20.710 1.00 88.56 278 LEU A C 1
ATOM 2185 O O . LEU A 1 278 ? 8.113 16.562 20.295 1.00 88.56 278 LEU A O 1
ATOM 2189 N N . ILE A 1 279 ? 8.433 15.146 21.997 1.00 90.12 279 ILE A N 1
ATOM 2190 C CA . ILE A 1 279 ? 7.688 15.965 22.976 1.00 90.12 279 ILE A CA 1
ATOM 2191 C C . ILE A 1 279 ? 8.392 17.275 23.363 1.00 90.12 279 ILE A C 1
ATOM 2193 O O . ILE A 1 279 ? 7.727 18.217 23.826 1.00 90.12 279 ILE A O 1
ATOM 2197 N N . THR A 1 280 ? 9.712 17.355 23.166 1.00 85.94 280 THR A N 1
ATOM 2198 C CA . THR A 1 280 ? 10.509 18.563 23.419 1.00 85.94 280 THR A CA 1
ATOM 2199 C C . THR A 1 280 ? 10.613 19.482 22.206 1.00 85.94 280 THR A C 1
ATOM 2201 O O . THR A 1 280 ? 10.513 20.693 22.375 1.00 85.94 280 THR A O 1
ATOM 2204 N N . GLU A 1 281 ? 10.799 18.933 21.004 1.00 80.00 281 GLU A N 1
ATOM 2205 C CA . GLU A 1 281 ? 11.136 19.701 19.796 1.00 80.00 281 GLU A CA 1
ATOM 2206 C C . GLU A 1 281 ? 9.943 19.927 18.859 1.00 80.00 281 GLU A C 1
ATOM 2208 O O . GLU A 1 281 ? 9.915 20.935 18.160 1.00 80.00 281 GLU A O 1
ATOM 2213 N N . GLN A 1 282 ? 8.974 19.004 18.817 1.00 66.31 282 GLN A N 1
ATOM 2214 C CA . GLN A 1 282 ? 8.034 18.906 17.691 1.00 66.31 282 GLN A CA 1
ATOM 2215 C C . GLN A 1 282 ? 6.567 18.649 18.070 1.00 66.31 282 GLN A C 1
ATOM 2217 O O . GLN A 1 282 ? 5.740 18.627 17.170 1.00 66.31 282 GLN A O 1
ATOM 2222 N N . SER A 1 283 ? 6.199 18.452 19.344 1.00 65.31 283 SER A N 1
ATOM 2223 C CA . SER A 1 283 ? 4.826 18.038 19.694 1.00 65.31 283 SER A CA 1
ATOM 2224 C C . SER A 1 283 ? 3.799 19.159 19.468 1.00 65.31 283 SER A C 1
ATOM 2226 O O . SER A 1 283 ? 3.758 20.113 20.253 1.00 65.31 283 SER A O 1
ATOM 2228 N N . PRO A 1 284 ? 2.931 19.046 18.442 1.00 66.12 284 PRO A N 1
ATOM 2229 C CA . PRO A 1 284 ? 1.903 20.024 18.128 1.00 66.12 284 PRO A CA 1
ATOM 2230 C C . PRO A 1 284 ? 0.606 19.769 18.915 1.00 66.12 284 PRO A C 1
ATOM 2232 O O . PRO A 1 284 ? -0.369 20.491 18.721 1.00 66.12 284 PRO A O 1
ATOM 2235 N N . LEU A 1 285 ? 0.557 18.740 19.775 1.00 85.75 285 LEU A N 1
ATOM 2236 C CA . LEU A 1 285 ? -0.654 18.383 20.511 1.00 85.75 285 LEU A CA 1
ATOM 2237 C C . LEU A 1 285 ? -0.778 19.201 21.802 1.00 85.75 285 LEU A C 1
ATOM 2239 O O . LEU A 1 285 ? 0.084 19.098 22.680 1.00 85.75 285 LEU A O 1
ATOM 2243 N N . PRO A 1 286 ? -1.852 19.993 21.959 1.00 86.62 286 PRO A N 1
ATOM 2244 C CA . PRO A 1 286 ? -2.091 20.724 23.190 1.00 86.62 286 PRO A CA 1
ATOM 2245 C C . PRO A 1 286 ? -2.566 19.787 24.319 1.00 86.62 286 PRO A C 1
ATOM 2247 O O . PRO A 1 286 ? -3.083 18.692 24.061 1.00 86.62 286 PRO A O 1
ATOM 2250 N N . PRO A 1 287 ? -2.453 20.223 25.588 1.00 84.69 287 PRO A N 1
ATOM 2251 C CA . PRO A 1 287 ? -3.051 19.513 26.712 1.00 84.69 287 PRO A CA 1
ATOM 2252 C C . PRO A 1 287 ? -4.557 19.322 26.500 1.00 84.69 287 PRO A C 1
ATOM 2254 O O . PRO A 1 287 ? -5.272 20.281 26.221 1.00 84.69 287 PRO A O 1
ATOM 2257 N N . GLY A 1 288 ? -5.041 18.091 26.669 1.00 83.81 288 GLY A N 1
ATOM 2258 C CA . GLY A 1 288 ? -6.453 17.746 26.477 1.00 83.81 288 GLY A CA 1
ATOM 2259 C C . GLY A 1 288 ? -6.798 17.180 25.099 1.00 83.81 288 GLY A C 1
ATOM 2260 O O . GLY A 1 288 ? -7.957 16.827 24.895 1.00 83.81 288 GLY A O 1
ATOM 2261 N N . ALA A 1 289 ? -5.825 17.041 24.190 1.00 91.06 289 ALA A N 1
ATOM 2262 C CA . ALA A 1 289 ? -6.021 16.290 22.954 1.00 91.06 289 ALA A CA 1
ATOM 2263 C C . ALA A 1 289 ? -6.464 14.844 23.234 1.00 91.06 289 ALA A C 1
ATOM 2265 O O . ALA A 1 289 ? -5.971 14.205 24.169 1.00 91.06 289 ALA A O 1
ATOM 2266 N N . ARG A 1 290 ? -7.385 14.323 22.418 1.00 90.94 290 ARG A N 1
ATOM 2267 C CA . ARG A 1 290 ? -7.944 12.969 22.563 1.00 90.94 290 ARG A CA 1
ATOM 2268 C C . ARG A 1 290 ? -7.877 12.212 21.249 1.00 90.94 290 ARG A C 1
ATOM 2270 O O . ARG A 1 290 ? -8.064 12.798 20.189 1.00 90.94 290 ARG A O 1
ATOM 2277 N N . ALA A 1 291 ? -7.635 10.907 21.316 1.00 91.50 291 ALA A N 1
ATOM 2278 C CA . ALA A 1 291 ? -7.787 10.042 20.154 1.00 91.50 291 ALA A CA 1
ATOM 2279 C C . ALA A 1 291 ? -9.273 9.959 19.779 1.00 91.50 291 ALA A C 1
ATOM 2281 O O . ALA A 1 291 ? -10.104 9.665 20.636 1.00 91.50 291 ALA A O 1
ATOM 2282 N N . ILE A 1 292 ? -9.597 10.224 18.514 1.00 89.69 292 ILE A N 1
ATOM 2283 C CA . ILE A 1 292 ? -10.973 10.158 17.996 1.00 89.69 292 ILE A CA 1
ATOM 2284 C C . ILE A 1 292 ? -11.161 9.041 16.972 1.00 89.69 292 ILE A C 1
ATOM 2286 O O . ILE A 1 292 ? -12.276 8.569 16.772 1.00 89.69 292 ILE A O 1
ATOM 2290 N N . GLN A 1 293 ? -10.077 8.593 16.334 1.00 86.56 293 GLN A N 1
ATOM 2291 C CA . GLN A 1 293 ? -10.127 7.518 15.355 1.00 86.56 293 GLN A CA 1
ATOM 2292 C C . GLN A 1 293 ? -8.807 6.756 15.331 1.00 86.56 293 GLN A C 1
ATOM 2294 O O . GLN A 1 293 ? -7.742 7.347 15.174 1.00 86.56 293 GLN A O 1
ATOM 2299 N N . PHE A 1 294 ? -8.893 5.435 15.430 1.00 86.12 294 PHE A N 1
ATOM 2300 C CA . PHE A 1 294 ? -7.796 4.532 15.117 1.00 86.12 294 PHE A CA 1
ATOM 2301 C C . PHE A 1 294 ? -7.987 3.986 13.700 1.00 86.12 294 PHE A C 1
ATOM 2303 O O . PHE A 1 294 ? -9.058 3.496 13.345 1.00 86.12 294 PHE A O 1
ATOM 2310 N N . SER A 1 295 ? -6.936 4.084 12.898 1.00 73.94 295 SER A N 1
ATOM 2311 C CA . SER A 1 295 ? -6.855 3.630 11.515 1.00 73.94 295 SER A CA 1
ATOM 2312 C C . SER A 1 295 ? -5.800 2.532 11.423 1.00 73.94 295 SER A C 1
ATOM 2314 O O . SER A 1 295 ? -4.678 2.740 10.964 1.00 73.94 295 SER A O 1
ATOM 2316 N N . GLY A 1 296 ? -6.179 1.348 11.889 1.00 59.62 296 GLY A N 1
ATOM 2317 C CA . GLY A 1 296 ? -5.532 0.082 11.580 1.00 59.62 296 GLY A CA 1
ATOM 2318 C C . GLY A 1 296 ? -6.616 -0.875 11.094 1.00 59.62 296 GLY A C 1
ATOM 2319 O O . GLY A 1 296 ? -7.607 -1.078 11.792 1.00 59.62 296 GLY A O 1
ATOM 2320 N N . ASN A 1 297 ? -6.472 -1.428 9.887 1.00 55.91 297 ASN A N 1
ATOM 2321 C CA . ASN A 1 297 ? -7.379 -2.463 9.363 1.00 55.91 297 ASN A CA 1
ATOM 2322 C C . ASN A 1 297 ? -7.357 -3.719 10.257 1.00 55.91 297 ASN A C 1
ATOM 2324 O O . ASN A 1 297 ? -6.743 -3.724 11.307 1.00 55.91 297 ASN A O 1
ATOM 2328 N N . ARG A 1 298 ? -7.975 -4.841 9.868 1.00 71.00 298 ARG A N 1
ATOM 2329 C CA . ARG A 1 298 ? -7.823 -6.092 10.643 1.00 71.00 298 ARG A CA 1
ATOM 2330 C C . ARG A 1 298 ? -6.337 -6.425 10.873 1.00 71.00 298 ARG A C 1
ATOM 2332 O O . ARG A 1 298 ? -5.564 -6.307 9.921 1.00 71.00 298 ARG A O 1
ATOM 2339 N N . PRO A 1 299 ? -5.950 -6.870 12.084 1.00 84.62 299 PRO A N 1
ATOM 2340 C CA . PRO A 1 299 ? -4.567 -7.229 12.345 1.00 84.62 299 PRO A CA 1
ATOM 2341 C C . PRO A 1 299 ? -4.166 -8.380 11.426 1.00 84.62 299 PRO A C 1
ATOM 2343 O O . PRO A 1 299 ? -4.910 -9.355 11.281 1.00 84.62 299 PRO A O 1
ATOM 2346 N N . GLY A 1 300 ? -2.999 -8.254 10.806 1.00 84.25 300 GLY A N 1
ATOM 2347 C CA . GLY A 1 300 ? -2.389 -9.333 10.052 1.00 84.25 300 GLY A CA 1
ATOM 2348 C C . GLY A 1 300 ? -1.852 -10.419 10.980 1.00 84.25 300 GLY A C 1
ATOM 2349 O O . GLY A 1 300 ? -1.732 -10.232 12.194 1.00 84.25 300 GLY A O 1
ATOM 2350 N N . MET A 1 301 ? -1.529 -11.564 10.387 1.00 90.12 301 MET A N 1
ATOM 2351 C CA . MET A 1 301 ? -0.933 -12.702 11.076 1.00 90.12 301 MET A CA 1
ATOM 2352 C C . MET A 1 301 ? 0.420 -13.014 10.445 1.00 90.12 301 MET A C 1
ATOM 2354 O O . MET A 1 301 ? 0.490 -13.234 9.239 1.00 90.12 301 MET A O 1
ATOM 2358 N N . VAL A 1 302 ? 1.474 -13.017 11.255 1.00 88.00 302 VAL A N 1
ATOM 2359 C CA . VAL A 1 302 ? 2.796 -13.542 10.906 1.00 88.00 302 VAL A CA 1
ATOM 2360 C C . VAL A 1 302 ? 2.799 -15.009 11.329 1.00 88.00 302 VAL A C 1
ATOM 2362 O O . VAL A 1 302 ? 2.751 -15.267 12.533 1.00 88.00 302 VAL A O 1
ATOM 2365 N N . PRO A 1 303 ? 2.795 -15.970 10.392 1.00 89.06 303 PRO A N 1
ATOM 2366 C CA . PRO A 1 303 ? 2.750 -17.381 10.751 1.00 89.06 303 PRO A CA 1
ATOM 2367 C C . PRO A 1 303 ? 4.018 -17.823 11.488 1.00 89.06 303 PRO A C 1
ATOM 2369 O O . PRO A 1 303 ? 5.116 -17.341 11.182 1.00 89.06 303 PRO A O 1
ATOM 2372 N N . ALA A 1 304 ? 3.878 -18.786 12.396 1.00 89.81 304 ALA A N 1
ATOM 2373 C CA . ALA A 1 304 ? 4.995 -19.520 12.975 1.00 89.81 304 ALA A CA 1
ATOM 2374 C C . ALA A 1 304 ? 5.902 -20.085 11.863 1.00 89.81 304 ALA A C 1
ATOM 2376 O O . ALA A 1 304 ? 5.426 -20.592 10.844 1.00 89.81 304 ALA A O 1
ATOM 2377 N N . GLY A 1 305 ? 7.215 -19.991 12.054 1.00 83.75 305 GLY A N 1
ATOM 2378 C CA . GLY A 1 305 ? 8.247 -20.364 11.087 1.00 83.75 305 GLY A CA 1
ATOM 2379 C C . GLY A 1 305 ? 8.688 -19.226 10.160 1.00 83.75 305 GLY A C 1
ATOM 2380 O O . GLY A 1 305 ? 9.719 -19.359 9.499 1.00 83.75 305 GLY A O 1
ATOM 2381 N N . THR A 1 306 ? 7.966 -18.099 10.120 1.00 83.75 306 THR A N 1
ATOM 2382 C CA . THR A 1 306 ? 8.398 -16.898 9.379 1.00 83.75 306 THR A CA 1
ATOM 2383 C C . THR A 1 306 ? 9.619 -16.293 10.061 1.00 83.75 306 THR A C 1
ATOM 2385 O O . THR A 1 306 ? 9.536 -15.933 11.232 1.00 83.75 306 THR A O 1
ATOM 2388 N N . ASP A 1 307 ? 10.742 -16.177 9.347 1.00 85.56 307 ASP A N 1
ATOM 2389 C CA . ASP A 1 307 ? 12.015 -15.690 9.904 1.00 85.56 307 ASP A CA 1
ATOM 2390 C C . ASP A 1 307 ? 12.365 -16.367 11.250 1.00 85.56 307 ASP A C 1
ATOM 2392 O O . ASP A 1 307 ? 12.716 -15.707 12.227 1.00 85.56 307 ASP A O 1
ATOM 2396 N N . GLU A 1 308 ? 12.206 -17.696 11.305 1.00 89.56 308 GLU A N 1
ATOM 2397 C CA . GLU A 1 308 ? 12.466 -18.539 12.487 1.00 89.56 308 GLU A CA 1
ATOM 2398 C C . GLU A 1 308 ? 11.574 -18.242 13.708 1.00 89.56 308 GLU A C 1
ATOM 2400 O O . GLU A 1 308 ? 11.912 -18.612 14.834 1.00 89.56 308 GLU A O 1
ATOM 2405 N N . SER A 1 309 ? 10.410 -17.613 13.511 1.00 92.06 309 SER A N 1
ATOM 2406 C CA . SER A 1 309 ? 9.440 -17.442 14.592 1.00 92.06 309 SER A CA 1
ATOM 2407 C C . SER A 1 309 ? 8.927 -18.791 15.120 1.00 92.06 309 SER A C 1
ATOM 2409 O O . SER A 1 309 ? 8.709 -19.739 14.366 1.00 92.06 309 SER A O 1
ATOM 2411 N N . THR A 1 310 ? 8.695 -18.900 16.426 1.00 92.50 310 THR A N 1
ATOM 2412 C CA . THR A 1 310 ? 8.243 -20.141 17.078 1.00 92.50 310 THR A CA 1
ATOM 2413 C C . THR A 1 310 ? 6.729 -20.209 17.282 1.00 92.50 310 THR A C 1
ATOM 2415 O O . THR A 1 310 ? 6.213 -21.257 17.668 1.00 92.50 310 THR A O 1
ATOM 2418 N N . GLN A 1 311 ? 6.008 -19.119 17.014 1.00 93.12 311 GLN A N 1
ATOM 2419 C CA . GLN A 1 311 ? 4.556 -19.021 17.167 1.00 93.12 311 GLN A CA 1
ATOM 2420 C C . GLN A 1 311 ? 3.958 -17.962 16.232 1.00 93.12 311 GLN A C 1
ATOM 2422 O O . GLN A 1 311 ? 4.671 -17.102 15.712 1.00 93.12 311 GLN A O 1
ATOM 2427 N N . ASP A 1 312 ? 2.640 -18.025 16.044 1.00 91.88 312 ASP A N 1
ATOM 2428 C CA . ASP A 1 312 ? 1.900 -17.040 15.260 1.00 91.88 312 ASP A CA 1
ATOM 2429 C C . ASP A 1 312 ? 1.852 -15.693 15.988 1.00 91.88 312 ASP A C 1
ATOM 2431 O O . ASP A 1 312 ? 1.543 -15.625 17.181 1.00 91.88 312 ASP A O 1
ATOM 2435 N N . LEU A 1 313 ? 2.083 -14.605 15.255 1.00 93.69 313 LEU A N 1
ATOM 2436 C CA . LEU A 1 313 ? 2.013 -13.249 15.793 1.00 93.69 313 LEU A CA 1
ATOM 2437 C C . LEU A 1 313 ? 0.915 -12.451 15.117 1.00 93.69 313 LEU A C 1
ATOM 2439 O O . LEU A 1 313 ? 0.794 -12.435 13.895 1.00 93.69 313 LEU A O 1
ATOM 2443 N N . ARG A 1 314 ? 0.127 -11.737 15.918 1.00 94.25 314 ARG A N 1
ATOM 2444 C CA . ARG A 1 314 ? -0.861 -10.783 15.413 1.00 94.25 314 ARG A CA 1
ATOM 2445 C C . ARG A 1 314 ? -0.267 -9.388 15.435 1.00 94.25 314 ARG A C 1
ATOM 2447 O O . ARG A 1 314 ? 0.232 -8.955 16.473 1.00 94.25 314 ARG A O 1
ATOM 2454 N N . VAL A 1 315 ? -0.342 -8.691 14.306 1.00 93.88 315 VAL A N 1
ATOM 2455 C CA . VAL A 1 315 ? 0.308 -7.387 14.138 1.00 93.88 315 VAL A CA 1
ATOM 2456 C C . VAL A 1 315 ? -0.587 -6.416 13.372 1.00 93.88 315 VAL A C 1
ATOM 2458 O O . VAL A 1 315 ? -1.275 -6.803 12.428 1.00 93.88 315 VAL A O 1
ATOM 2461 N N . TYR A 1 316 ? -0.575 -5.145 13.759 1.00 91.00 316 TYR A N 1
ATOM 2462 C CA . TYR A 1 316 ? -1.006 -4.051 12.893 1.00 91.00 316 TYR A CA 1
ATOM 2463 C C . TYR A 1 316 ? 0.236 -3.426 12.283 1.00 91.00 316 TYR A C 1
ATOM 2465 O O . TYR A 1 316 ? 1.158 -3.069 13.012 1.00 91.00 316 TYR A O 1
ATOM 2473 N N . GLU A 1 317 ? 0.235 -3.254 10.968 1.00 87.00 317 GLU A N 1
ATOM 2474 C CA . GLU A 1 317 ? 1.264 -2.482 10.283 1.00 87.00 317 GLU A CA 1
ATOM 2475 C C . GLU A 1 317 ? 0.747 -1.105 9.919 1.00 87.00 317 GLU A C 1
ATOM 2477 O O . GLU A 1 317 ? -0.420 -0.960 9.549 1.00 87.00 317 GLU A O 1
ATOM 2482 N N . ASN A 1 318 ? 1.638 -0.113 9.984 1.00 83.31 318 ASN A N 1
ATOM 2483 C CA . ASN A 1 318 ? 1.345 1.267 9.606 1.00 83.31 318 ASN A CA 1
ATOM 2484 C C . ASN A 1 318 ? 0.084 1.819 10.298 1.00 83.31 318 ASN A C 1
ATOM 2486 O O . ASN A 1 318 ? -0.715 2.524 9.682 1.00 83.31 318 ASN A O 1
ATOM 2490 N N . ALA A 1 319 ? -0.115 1.475 11.571 1.00 89.31 319 ALA A N 1
ATOM 2491 C CA . ALA A 1 319 ? -1.261 1.932 12.336 1.00 89.31 319 ALA A CA 1
ATOM 2492 C C . ALA A 1 319 ? -1.202 3.452 12.504 1.00 89.31 319 ALA A C 1
ATOM 2494 O O . ALA A 1 319 ? -0.186 4.003 12.929 1.00 89.31 319 ALA A O 1
ATOM 2495 N N . VAL A 1 320 ? -2.302 4.130 12.193 1.00 89.62 320 VAL A N 1
ATOM 2496 C CA . VAL A 1 320 ? -2.434 5.583 12.336 1.00 89.62 320 VAL A CA 1
ATOM 2497 C C . VAL A 1 320 ? -3.496 5.884 13.384 1.00 89.62 320 VAL A C 1
ATOM 2499 O O . VAL A 1 320 ? -4.495 5.181 13.488 1.00 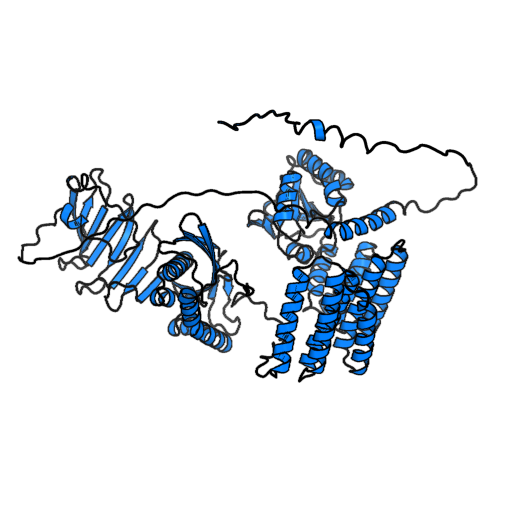89.62 320 VAL A O 1
ATOM 2502 N N . VAL A 1 321 ? -3.310 6.949 14.153 1.00 93.38 321 VAL A N 1
ATOM 2503 C CA . VAL A 1 321 ? -4.345 7.512 15.020 1.00 93.38 321 VAL A CA 1
ATOM 2504 C C . VAL A 1 321 ? -4.593 8.966 14.650 1.00 93.38 321 VAL A C 1
ATOM 2506 O O . VAL A 1 321 ? -3.664 9.727 14.385 1.00 93.38 321 VAL A O 1
ATOM 2509 N N . VAL A 1 322 ? -5.863 9.353 14.620 1.00 89.50 322 VAL A N 1
ATOM 2510 C CA . VAL A 1 322 ? -6.290 10.745 14.506 1.00 89.50 322 VAL A CA 1
ATOM 2511 C C . VAL A 1 322 ? -6.596 11.248 15.909 1.00 89.50 322 VAL A C 1
ATOM 2513 O O . VAL A 1 322 ? -7.461 10.706 16.603 1.00 89.50 322 VAL A O 1
ATOM 2516 N N . ALA A 1 323 ? -5.873 12.280 16.324 1.00 91.88 323 ALA A N 1
ATOM 2517 C CA . ALA A 1 323 ? -6.123 13.006 17.557 1.00 91.88 323 ALA A CA 1
ATOM 2518 C C . ALA A 1 323 ? -6.877 14.304 17.255 1.00 91.88 323 ALA A C 1
ATOM 2520 O O . ALA A 1 323 ? -6.606 14.953 16.249 1.00 91.88 323 ALA A O 1
ATOM 2521 N N . GLU A 1 324 ? -7.789 14.701 18.134 1.00 91.06 324 GLU A N 1
ATOM 2522 C CA . GLU A 1 324 ? -8.497 15.976 18.064 1.00 91.06 324 GLU A CA 1
ATOM 2523 C C . GLU A 1 324 ? -8.174 16.840 19.282 1.00 91.06 324 GLU A C 1
ATOM 2525 O O . GLU A 1 324 ? -8.171 16.364 20.421 1.00 91.06 324 GLU A O 1
ATOM 2530 N N . ALA A 1 325 ? -7.933 18.124 19.032 1.00 88.31 325 ALA A N 1
ATOM 2531 C CA . ALA A 1 325 ? -7.943 19.172 20.042 1.00 88.31 325 ALA A CA 1
ATOM 2532 C C . ALA A 1 325 ? -8.404 20.491 19.421 1.00 88.31 325 ALA A C 1
ATOM 2534 O O . ALA A 1 325 ? -8.015 20.812 18.300 1.00 88.31 325 ALA A O 1
ATOM 2535 N N . ASP A 1 326 ? -9.220 21.266 20.139 1.00 83.69 326 ASP A N 1
ATOM 2536 C CA . ASP A 1 326 ? -9.724 22.569 19.677 1.00 83.69 326 ASP A CA 1
ATOM 2537 C C . ASP A 1 326 ? -10.329 22.525 18.255 1.00 83.69 326 ASP A C 1
ATOM 2539 O O . ASP A 1 326 ? -10.090 23.413 17.437 1.00 83.69 326 ASP A O 1
ATOM 2543 N N . GLN A 1 327 ? -11.089 21.460 17.947 1.00 78.50 327 GLN A N 1
ATOM 2544 C CA . GLN A 1 327 ? -11.690 21.179 16.627 1.00 78.50 327 GLN A CA 1
ATOM 2545 C C . GLN A 1 327 ? -10.681 21.010 15.475 1.00 78.50 327 GLN A C 1
ATOM 2547 O O . GLN A 1 327 ? -11.060 21.023 14.303 1.00 78.50 327 GLN A O 1
ATOM 2552 N N . LYS A 1 328 ? -9.389 20.850 15.782 1.00 84.06 328 LYS A N 1
ATOM 2553 C CA . LYS A 1 328 ? -8.346 20.500 14.818 1.00 84.06 328 LYS A CA 1
ATOM 2554 C C . LYS A 1 328 ? -7.966 19.040 14.973 1.00 84.06 328 LYS A C 1
ATOM 2556 O O . LYS A 1 328 ? -7.722 18.566 16.081 1.00 84.06 328 LYS A O 1
ATOM 2561 N N . THR A 1 329 ? -7.864 18.356 13.842 1.00 88.06 329 THR A N 1
ATOM 2562 C CA . THR A 1 329 ? -7.432 16.963 13.774 1.00 88.06 329 THR A CA 1
ATOM 2563 C C . THR A 1 329 ? -5.967 16.868 13.375 1.00 88.06 329 THR A C 1
ATOM 2565 O O . THR A 1 329 ? -5.555 17.483 12.391 1.00 88.06 329 THR A O 1
ATOM 2568 N N . THR A 1 330 ? -5.212 16.038 14.082 1.00 87.94 330 THR A N 1
ATOM 2569 C CA . THR A 1 330 ? -3.806 15.735 13.809 1.00 87.94 330 THR A CA 1
ATOM 2570 C C . THR A 1 330 ? -3.663 14.238 13.578 1.00 87.94 330 THR A C 1
ATOM 2572 O O . THR A 1 330 ? -4.079 13.440 14.418 1.00 87.94 330 THR A O 1
ATOM 2575 N N . GLN A 1 331 ? -3.070 13.847 12.452 1.00 88.12 331 GLN A N 1
ATOM 2576 C CA . GLN A 1 331 ? -2.780 12.445 12.158 1.00 88.12 331 GLN A CA 1
ATOM 2577 C C . GLN A 1 331 ? -1.402 12.057 12.697 1.00 88.12 331 GLN A C 1
ATOM 2579 O O . GLN A 1 331 ? -0.436 12.813 12.582 1.00 88.12 331 GLN A O 1
ATOM 2584 N N . ILE A 1 332 ? -1.316 10.874 13.296 1.00 91.06 332 ILE A N 1
ATOM 2585 C CA . ILE A 1 332 ? -0.113 10.379 13.962 1.00 91.06 332 ILE A CA 1
ATOM 2586 C C . ILE A 1 332 ? 0.100 8.934 13.533 1.00 91.06 332 ILE A C 1
ATOM 2588 O O . ILE A 1 332 ? -0.733 8.071 13.805 1.00 91.06 332 ILE A O 1
ATOM 2592 N N . LEU A 1 333 ? 1.217 8.661 12.871 1.00 90.62 333 LEU A N 1
ATOM 2593 C CA . LEU A 1 333 ? 1.657 7.307 12.577 1.00 90.62 333 LEU A CA 1
ATOM 2594 C C . LEU A 1 333 ? 2.216 6.682 13.858 1.00 90.62 333 LEU A C 1
ATOM 2596 O O . LEU A 1 333 ? 3.190 7.176 14.417 1.00 90.62 333 LEU A O 1
ATOM 2600 N N . LEU A 1 334 ? 1.605 5.593 14.314 1.00 91.75 334 LEU A N 1
ATOM 2601 C CA . LEU A 1 334 ? 2.079 4.777 15.436 1.00 91.75 334 LEU A CA 1
ATOM 2602 C C . LEU A 1 334 ? 3.106 3.724 14.994 1.00 91.75 334 LEU A C 1
ATOM 2604 O O . LEU A 1 334 ? 3.829 3.188 15.829 1.00 91.75 334 LEU A O 1
ATOM 2608 N N . GLY A 1 335 ? 3.157 3.425 13.693 1.00 88.94 335 GLY A N 1
ATOM 2609 C CA . GLY A 1 335 ? 4.010 2.388 13.122 1.00 88.94 335 GLY A CA 1
ATOM 2610 C C . GLY A 1 335 ? 3.399 1.004 13.313 1.00 88.94 335 GLY A C 1
ATOM 2611 O O . GLY A 1 335 ? 2.221 0.790 13.018 1.00 88.94 335 GLY A O 1
ATOM 2612 N N . THR A 1 336 ? 4.197 0.056 13.787 1.00 92.06 336 THR A N 1
ATOM 2613 C CA . THR A 1 336 ? 3.754 -1.324 14.004 1.00 92.06 336 THR A CA 1
ATOM 2614 C C . THR A 1 336 ? 3.277 -1.531 15.444 1.00 92.06 336 THR A C 1
ATOM 2616 O O . THR A 1 336 ? 3.945 -1.119 16.399 1.00 92.06 336 THR A O 1
ATOM 2619 N N . LEU A 1 337 ? 2.140 -2.217 15.610 1.00 95.31 337 LEU A N 1
ATOM 2620 C CA . LEU A 1 337 ? 1.703 -2.762 16.898 1.00 95.31 337 LEU A CA 1
ATOM 2621 C C . LEU A 1 337 ? 1.736 -4.289 16.846 1.00 95.31 337 LEU A C 1
ATOM 2623 O O . LEU A 1 337 ? 1.277 -4.883 15.874 1.00 95.31 337 LEU A O 1
ATOM 2627 N N . VAL A 1 338 ? 2.212 -4.929 17.909 1.00 96.06 338 VAL A N 1
ATOM 2628 C CA . VAL A 1 338 ? 2.253 -6.390 18.058 1.00 96.06 338 VAL A CA 1
ATOM 2629 C C . VAL A 1 338 ? 1.443 -6.826 19.273 1.00 96.06 338 VAL A C 1
ATOM 2631 O O . VAL A 1 338 ? 1.466 -6.167 20.314 1.00 96.06 338 VAL A O 1
ATOM 2634 N N . ALA A 1 339 ? 0.706 -7.926 19.139 1.00 96.19 339 ALA A N 1
ATOM 2635 C CA . ALA A 1 339 ? -0.010 -8.534 20.251 1.00 96.19 339 ALA A CA 1
ATOM 2636 C C . ALA A 1 339 ? 0.940 -9.381 21.113 1.00 96.19 339 ALA A C 1
ATOM 2638 O O . ALA A 1 339 ? 1.658 -10.238 20.598 1.00 96.19 339 ALA A O 1
ATOM 2639 N N . VAL A 1 340 ? 0.891 -9.177 22.428 1.00 94.38 340 VAL A N 1
ATOM 2640 C CA . VAL A 1 340 ? 1.578 -9.976 23.449 1.00 94.38 340 VAL A CA 1
ATOM 2641 C C . VAL A 1 340 ? 0.534 -10.425 24.470 1.00 94.38 340 VAL A C 1
ATOM 2643 O O . VAL A 1 340 ? 0.098 -9.643 25.319 1.00 94.38 340 VAL A O 1
ATOM 2646 N N . GLY A 1 341 ? 0.095 -11.682 24.374 1.00 90.81 341 GLY A N 1
ATOM 2647 C CA . GLY A 1 341 ? -1.030 -12.179 25.173 1.00 90.81 341 GLY A CA 1
ATOM 2648 C C . GLY A 1 341 ? -2.299 -11.352 24.932 1.00 90.81 341 GLY A C 1
ATOM 2649 O O . GLY A 1 341 ? -2.712 -11.173 23.788 1.00 90.81 341 GLY A O 1
ATOM 2650 N N . ASP A 1 342 ? -2.879 -10.813 26.007 1.00 93.12 342 ASP A N 1
ATOM 2651 C CA . ASP A 1 342 ? -4.086 -9.968 25.978 1.00 93.12 342 ASP A CA 1
ATOM 2652 C C . ASP A 1 342 ? -3.784 -8.463 25.812 1.00 93.12 342 ASP A C 1
ATOM 2654 O O . ASP A 1 342 ? -4.652 -7.609 26.021 1.00 93.12 342 ASP A O 1
ATOM 2658 N N . THR A 1 343 ? -2.546 -8.110 25.453 1.00 96.19 343 THR A N 1
ATOM 2659 C CA . THR A 1 343 ? -2.110 -6.718 25.285 1.00 96.19 343 THR A CA 1
ATOM 2660 C C . THR A 1 343 ? -1.615 -6.446 23.876 1.00 96.19 343 THR A C 1
ATOM 2662 O O . THR A 1 343 ? -1.031 -7.313 23.229 1.00 96.19 343 THR A O 1
ATOM 2665 N N . TRP A 1 344 ? -1.808 -5.217 23.410 1.00 97.12 344 TRP A N 1
ATOM 2666 C CA . TRP A 1 344 ? -1.114 -4.686 22.242 1.00 97.12 344 TRP A CA 1
ATOM 2667 C C . TRP A 1 344 ? 0.053 -3.801 22.675 1.00 97.12 344 TRP A C 1
ATOM 2669 O O . TRP A 1 344 ? -0.011 -3.134 23.708 1.00 97.12 344 TRP A O 1
ATOM 2679 N N . LYS A 1 345 ? 1.127 -3.798 21.884 1.00 97.38 345 LYS A N 1
ATOM 2680 C CA . LYS A 1 345 ? 2.340 -3.020 22.148 1.00 97.38 345 LYS A CA 1
ATOM 2681 C C . LYS A 1 345 ? 2.807 -2.313 20.892 1.00 97.38 345 LYS A C 1
ATOM 2683 O O . LYS A 1 345 ? 2.904 -2.948 19.845 1.00 97.38 345 LYS A O 1
ATOM 2688 N N . VAL A 1 346 ? 3.128 -1.026 20.996 1.00 96.12 346 VAL A N 1
ATOM 2689 C CA . VAL A 1 346 ? 3.864 -0.330 19.930 1.00 96.12 346 VAL A CA 1
ATOM 2690 C C . VAL A 1 346 ? 5.323 -0.768 19.958 1.00 96.12 346 VAL A C 1
ATOM 2692 O O . VAL A 1 346 ? 5.871 -1.057 21.024 1.00 96.12 346 VAL A O 1
ATOM 2695 N N . ILE A 1 347 ? 5.963 -0.804 18.793 1.00 94.69 347 ILE A N 1
ATOM 2696 C CA . ILE A 1 347 ? 7.409 -1.059 18.684 1.00 94.69 347 ILE A CA 1
ATOM 2697 C C . ILE A 1 347 ? 8.202 0.152 18.182 1.00 94.69 347 ILE A C 1
ATOM 2699 O O . ILE A 1 347 ? 9.413 0.073 17.972 1.00 94.69 347 ILE A O 1
ATOM 2703 N N . ASP A 1 348 ? 7.512 1.275 17.995 1.00 90.06 348 ASP A N 1
ATOM 2704 C CA . ASP A 1 348 ? 8.040 2.502 17.423 1.00 90.06 348 ASP A CA 1
ATOM 2705 C C . ASP A 1 348 ? 7.680 3.733 18.243 1.00 90.06 348 ASP A C 1
ATOM 2707 O O . ASP A 1 348 ? 6.728 3.743 19.022 1.00 90.06 348 ASP A O 1
ATOM 2711 N N . ALA A 1 349 ? 8.462 4.794 18.033 1.00 91.50 349 ALA A N 1
ATOM 2712 C CA . ALA A 1 349 ? 8.053 6.128 18.441 1.00 91.50 349 ALA A CA 1
ATOM 2713 C C . ALA A 1 349 ? 7.027 6.668 17.427 1.00 91.50 349 ALA A C 1
ATOM 2715 O O . ALA A 1 349 ? 7.234 6.488 16.224 1.00 91.50 349 ALA A O 1
ATOM 2716 N N . PRO A 1 350 ? 5.959 7.341 17.885 1.00 92.25 350 PRO A N 1
ATOM 2717 C CA . PRO A 1 350 ? 4.967 7.936 17.004 1.00 92.25 350 PRO A CA 1
ATOM 2718 C C . PRO A 1 350 ? 5.575 9.053 16.148 1.00 92.25 350 PRO A C 1
ATOM 2720 O O . PRO A 1 350 ? 6.547 9.694 16.547 1.00 92.25 350 PRO A O 1
ATOM 2723 N N . GLN A 1 351 ? 4.976 9.317 14.990 1.00 89.12 351 GLN A N 1
ATOM 2724 C CA . GLN A 1 351 ? 5.387 10.373 14.061 1.00 89.12 351 GLN A CA 1
ATOM 2725 C C . GLN A 1 351 ? 4.170 11.187 13.617 1.00 89.12 351 GLN A C 1
ATOM 2727 O O . GLN A 1 351 ? 3.115 10.620 13.344 1.00 89.12 351 GLN A O 1
ATOM 2732 N N . PHE A 1 352 ? 4.292 12.512 13.532 1.00 86.62 352 PHE A N 1
ATOM 2733 C CA . PHE A 1 352 ? 3.207 13.363 13.035 1.00 86.62 352 PHE A CA 1
ATOM 2734 C C . PHE A 1 352 ? 3.148 13.322 11.505 1.00 86.62 352 PHE A C 1
ATOM 2736 O O . PHE A 1 352 ? 4.152 13.532 10.828 1.00 86.62 352 PHE A O 1
ATOM 2743 N N . LEU A 1 353 ? 1.960 13.056 10.967 1.00 72.06 353 LEU A N 1
ATOM 2744 C CA . LEU A 1 353 ? 1.688 13.035 9.534 1.00 72.06 353 LEU A CA 1
ATOM 2745 C C . LEU A 1 353 ? 1.216 14.438 9.111 1.00 72.06 353 LEU A C 1
ATOM 2747 O O . LEU A 1 353 ? 0.032 14.758 9.206 1.00 72.06 353 LEU A O 1
ATOM 2751 N N . GLY A 1 354 ? 2.164 15.292 8.710 1.00 57.44 354 GLY A N 1
ATOM 2752 C CA . GLY A 1 354 ? 1.931 16.667 8.239 1.00 57.44 354 GLY A CA 1
ATOM 2753 C C . GLY A 1 354 ? 3.097 17.616 8.556 1.00 57.44 354 GLY A C 1
ATOM 2754 O O . GLY A 1 354 ? 3.591 17.614 9.677 1.00 57.44 354 GLY A O 1
ATOM 2755 N N . ASP A 1 355 ? 3.540 18.399 7.563 1.00 42.47 355 ASP A N 1
ATOM 2756 C CA . ASP A 1 355 ? 4.603 19.433 7.602 1.00 42.47 355 ASP A CA 1
ATOM 2757 C C . ASP A 1 355 ? 6.005 19.038 8.129 1.00 42.47 355 ASP A C 1
ATOM 2759 O O . ASP A 1 355 ? 6.865 19.906 8.300 1.00 42.47 355 ASP A O 1
ATOM 2763 N N . SER A 1 356 ? 6.302 17.749 8.317 1.00 37.78 356 SER A N 1
ATOM 2764 C CA . SER A 1 356 ? 7.676 17.295 8.571 1.00 37.78 356 SER A CA 1
ATOM 2765 C C . SER A 1 356 ? 8.487 17.192 7.268 1.00 37.78 356 SER A C 1
ATOM 2767 O O . SER A 1 356 ? 8.003 16.608 6.299 1.00 37.78 356 SER A O 1
ATOM 2769 N N . PRO A 1 357 ? 9.728 17.719 7.226 1.00 34.81 357 PRO A N 1
ATOM 2770 C CA . PRO A 1 357 ? 10.611 17.634 6.060 1.00 34.81 357 PRO A CA 1
ATOM 2771 C C . PRO A 1 357 ? 11.203 16.235 5.820 1.00 34.81 357 PRO A C 1
ATOM 2773 O O . PRO A 1 357 ? 11.848 16.034 4.796 1.00 34.81 357 PRO A O 1
ATOM 2776 N N . GLU A 1 358 ? 11.000 15.277 6.731 1.00 38.91 358 GLU A N 1
ATOM 2777 C CA . GLU A 1 358 ? 11.437 13.889 6.550 1.00 38.91 358 GLU A CA 1
ATOM 2778 C C . GLU A 1 358 ? 10.322 13.039 5.912 1.00 38.91 358 GLU A C 1
ATOM 2780 O O . GLU A 1 358 ? 9.170 13.108 6.358 1.00 38.91 358 GLU A O 1
ATOM 2785 N N . PRO A 1 359 ? 10.626 12.230 4.879 1.00 38.78 359 PRO A N 1
ATOM 2786 C CA . PRO A 1 359 ? 9.658 11.316 4.294 1.00 38.78 359 PRO A CA 1
ATOM 2787 C C . PRO A 1 359 ? 9.223 10.285 5.336 1.00 38.78 359 PRO A C 1
ATOM 2789 O O . PRO A 1 359 ? 10.038 9.569 5.914 1.00 38.78 359 PRO A O 1
ATOM 2792 N N . VAL A 1 360 ? 7.915 10.198 5.567 1.00 45.12 360 VAL A N 1
ATOM 2793 C CA . VAL A 1 360 ? 7.354 9.196 6.470 1.00 45.12 360 VAL A CA 1
ATOM 2794 C C . VAL A 1 360 ? 7.337 7.850 5.748 1.00 45.12 360 VAL A C 1
ATOM 2796 O O . VAL A 1 360 ? 6.503 7.610 4.873 1.00 45.12 360 VAL A O 1
ATOM 2799 N N . GLU A 1 361 ? 8.279 6.970 6.087 1.00 48.31 361 GLU A N 1
ATOM 2800 C CA . GLU A 1 361 ? 8.318 5.607 5.558 1.00 48.31 361 GLU A CA 1
ATOM 2801 C C . GLU A 1 361 ? 7.139 4.784 6.097 1.00 48.31 361 GLU A C 1
ATOM 2803 O O . GLU A 1 361 ? 7.132 4.333 7.243 1.00 48.31 361 GLU A O 1
ATOM 2808 N N . PHE A 1 362 ? 6.154 4.510 5.241 1.00 51.50 362 PHE A N 1
ATOM 2809 C CA . PHE A 1 362 ? 5.094 3.527 5.495 1.00 51.50 362 PHE A CA 1
ATOM 2810 C C . PHE A 1 362 ? 5.606 2.088 5.283 1.00 51.50 362 PHE A C 1
ATOM 2812 O O . PHE A 1 362 ? 5.031 1.309 4.522 1.00 51.50 362 PHE A O 1
ATOM 2819 N N . ALA A 1 363 ? 6.712 1.723 5.932 1.00 55.94 363 ALA A N 1
ATOM 2820 C CA . ALA A 1 363 ? 7.303 0.391 5.843 1.00 55.94 363 ALA A CA 1
ATOM 2821 C C . ALA A 1 363 ? 7.038 -0.398 7.134 1.00 55.94 363 ALA A C 1
ATOM 2823 O O . ALA A 1 363 ? 7.838 -0.352 8.074 1.00 55.94 363 ALA A O 1
ATOM 2824 N N . GLY A 1 364 ? 5.938 -1.159 7.167 1.00 69.12 364 GLY A N 1
ATOM 2825 C CA . GLY A 1 364 ? 5.613 -2.054 8.284 1.00 69.12 364 GLY A CA 1
ATOM 2826 C C . GLY A 1 364 ? 6.746 -3.037 8.603 1.00 69.12 364 GLY A C 1
ATOM 2827 O O . GLY A 1 364 ? 7.522 -3.348 7.711 1.00 69.12 364 GLY A O 1
ATOM 2828 N N . PHE A 1 365 ? 6.904 -3.494 9.844 1.00 86.06 365 PHE A N 1
ATOM 2829 C CA . PHE A 1 365 ? 8.067 -4.274 10.301 1.00 86.06 365 PHE A CA 1
ATOM 2830 C C . PHE A 1 365 ? 8.056 -5.742 9.833 1.00 86.06 365 PHE A C 1
ATOM 2832 O O . PHE A 1 365 ? 9.078 -6.246 9.373 1.00 86.06 365 PHE A O 1
ATOM 2839 N N . PHE A 1 366 ? 6.911 -6.422 9.912 1.00 85.56 366 PHE A N 1
ATOM 2840 C CA . PHE A 1 366 ? 6.772 -7.864 9.696 1.00 85.56 366 PHE A CA 1
ATOM 2841 C C . PHE A 1 366 ? 6.365 -8.252 8.272 1.00 85.56 366 PHE A C 1
ATOM 2843 O O . PHE A 1 366 ? 6.835 -9.264 7.761 1.00 85.56 366 PHE A O 1
ATOM 2850 N N . PHE A 1 367 ? 5.506 -7.470 7.611 1.00 75.44 367 PHE A N 1
ATOM 2851 C CA . PHE A 1 367 ? 5.007 -7.788 6.257 1.00 75.44 367 PHE A CA 1
ATOM 2852 C C . PHE A 1 367 ? 5.788 -7.110 5.137 1.00 75.44 367 PHE A C 1
ATOM 2854 O O . PHE A 1 367 ? 5.263 -6.871 4.048 1.00 75.44 367 PHE A O 1
ATOM 2861 N N . ARG A 1 368 ? 7.064 -6.814 5.383 1.00 68.50 368 ARG A N 1
ATOM 2862 C CA . ARG A 1 368 ? 7.967 -6.429 4.303 1.00 68.50 368 ARG A CA 1
ATOM 2863 C C . ARG A 1 368 ? 8.050 -7.627 3.374 1.00 68.50 368 ARG A C 1
ATOM 2865 O O . ARG A 1 368 ? 8.404 -8.720 3.817 1.00 68.50 368 ARG A O 1
ATOM 2872 N N . ALA A 1 369 ? 7.749 -7.434 2.090 1.00 43.81 369 ALA A N 1
ATOM 2873 C CA . ALA A 1 369 ? 8.299 -8.346 1.102 1.00 43.81 369 ALA A CA 1
ATOM 2874 C C . ALA A 1 369 ? 9.787 -8.426 1.437 1.00 43.81 369 ALA A C 1
ATOM 2876 O O . ALA A 1 369 ? 10.415 -7.373 1.586 1.00 43.81 369 ALA A O 1
ATOM 2877 N N . LYS A 1 370 ? 10.319 -9.639 1.650 1.00 40.09 370 LYS A N 1
ATOM 2878 C CA . LYS A 1 370 ? 11.765 -9.822 1.639 1.00 40.09 370 LYS A CA 1
ATOM 2879 C C . LYS A 1 370 ? 12.162 -9.164 0.334 1.00 40.09 370 LYS A C 1
ATOM 2881 O O . LYS A 1 370 ? 11.818 -9.671 -0.738 1.00 40.09 370 LYS A O 1
ATOM 2886 N N . ALA A 1 371 ? 12.768 -7.980 0.422 1.00 34.41 371 ALA A N 1
ATOM 2887 C CA . ALA A 1 371 ? 13.477 -7.472 -0.718 1.00 34.41 371 ALA A CA 1
ATOM 2888 C C . ALA A 1 371 ? 14.343 -8.669 -1.139 1.00 34.41 371 ALA A C 1
ATOM 2890 O O . ALA A 1 371 ? 14.852 -9.375 -0.249 1.00 34.41 371 ALA A O 1
ATOM 2891 N N . PRO A 1 372 ? 14.497 -8.968 -2.442 1.00 28.61 372 PRO A N 1
ATOM 2892 C CA . PRO A 1 372 ? 15.673 -9.746 -2.813 1.00 28.61 372 PRO A CA 1
ATOM 2893 C C . PRO A 1 372 ? 16.836 -9.143 -2.021 1.00 28.61 372 PRO A C 1
ATOM 2895 O O . PRO A 1 372 ? 16.796 -7.931 -1.802 1.00 28.61 372 PRO A O 1
ATOM 2898 N N . GLU A 1 373 ? 17.771 -9.949 -1.514 1.00 30.47 373 GLU A N 1
ATOM 2899 C CA . GLU A 1 373 ? 19.010 -9.451 -0.906 1.00 30.47 373 GLU A CA 1
ATOM 2900 C C . GLU A 1 373 ? 19.757 -8.578 -1.936 1.00 30.47 373 GLU A C 1
ATOM 2902 O O . GLU A 1 373 ? 20.762 -8.944 -2.525 1.00 30.47 373 GLU A O 1
ATOM 2907 N N . VAL A 1 374 ? 19.228 -7.392 -2.198 1.00 31.12 374 VAL A N 1
ATOM 2908 C CA . VAL A 1 374 ? 19.941 -6.159 -2.263 1.00 31.12 374 VAL A CA 1
ATOM 2909 C C . VAL A 1 374 ? 20.307 -6.007 -0.809 1.00 31.12 374 VAL A C 1
ATOM 2911 O O . VAL A 1 374 ? 19.523 -5.529 0.013 1.00 31.12 374 VAL A O 1
ATOM 2914 N N . SER A 1 375 ? 21.480 -6.524 -0.472 1.00 28.17 375 SER A N 1
ATOM 2915 C CA . SER A 1 375 ? 22.325 -5.866 0.497 1.00 28.17 375 SER A CA 1
ATOM 2916 C C . SER A 1 375 ? 22.100 -4.374 0.271 1.00 28.17 375 SER A C 1
ATOM 2918 O O . SER A 1 375 ? 22.606 -3.819 -0.696 1.00 28.17 375 SER A O 1
ATOM 2920 N N . GLN A 1 376 ? 21.267 -3.712 1.077 1.00 28.61 376 GLN A N 1
ATOM 2921 C CA . GLN A 1 376 ? 21.561 -2.321 1.336 1.00 28.61 376 GLN A CA 1
ATOM 2922 C C . GLN A 1 376 ? 22.922 -2.446 1.989 1.00 28.61 376 GLN A C 1
ATOM 2924 O O . GLN A 1 376 ? 23.000 -3.030 3.079 1.00 28.61 376 GLN A O 1
ATOM 2929 N N . PRO A 1 377 ? 24.015 -2.024 1.333 1.00 32.41 377 PRO A N 1
ATOM 2930 C CA . PRO A 1 377 ? 25.225 -1.885 2.091 1.00 32.41 377 PRO A CA 1
ATOM 2931 C C . PRO A 1 377 ? 24.805 -0.917 3.190 1.00 32.41 377 PRO A C 1
ATOM 2933 O O . PRO A 1 377 ? 24.327 0.187 2.912 1.00 32.41 377 PRO A O 1
ATOM 2936 N N . GLN A 1 378 ? 24.928 -1.331 4.449 1.00 31.48 378 GLN A N 1
ATOM 2937 C CA . GLN A 1 378 ? 25.226 -0.336 5.452 1.00 31.48 378 GLN A CA 1
ATOM 2938 C C . GLN A 1 378 ? 26.428 0.400 4.874 1.00 31.48 378 GLN A C 1
ATOM 2940 O O . GLN A 1 378 ? 27.533 -0.138 4.860 1.00 31.48 378 GLN A O 1
ATOM 2945 N N . VAL A 1 379 ? 26.215 1.599 4.329 1.00 40.59 379 VAL A N 1
ATOM 2946 C CA . VAL A 1 379 ? 27.318 2.459 3.917 1.00 40.59 379 VAL A CA 1
ATOM 2947 C C . VAL A 1 379 ? 27.886 3.079 5.191 1.00 40.59 379 VAL A C 1
ATOM 2949 O O . VAL A 1 379 ? 27.907 4.287 5.408 1.00 40.59 379 VAL A O 1
ATOM 2952 N N . THR A 1 380 ? 28.292 2.212 6.115 1.00 34.28 380 THR A N 1
ATOM 2953 C CA . THR A 1 380 ? 29.121 2.548 7.252 1.00 34.28 380 THR A CA 1
ATOM 2954 C C . THR A 1 380 ? 30.486 2.884 6.684 1.00 34.28 380 THR A C 1
ATOM 2956 O O . THR A 1 380 ? 31.262 1.996 6.344 1.00 34.28 380 THR A O 1
ATOM 2959 N N . GLY A 1 381 ? 30.738 4.185 6.546 1.00 45.00 381 GLY A N 1
ATOM 2960 C CA . GLY A 1 381 ? 32.026 4.713 6.109 1.00 45.00 381 GLY A CA 1
ATOM 2961 C C . GLY A 1 381 ? 32.026 5.426 4.759 1.00 45.00 381 GLY A C 1
ATOM 2962 O O . GLY A 1 381 ? 33.061 5.403 4.099 1.00 45.00 381 GLY A O 1
ATOM 2963 N N . MET A 1 382 ? 30.933 6.083 4.335 1.00 54.09 382 MET A N 1
ATOM 2964 C CA . MET A 1 382 ? 31.065 7.053 3.237 1.00 54.09 382 MET A CA 1
ATOM 2965 C C . MET A 1 382 ? 32.115 8.099 3.603 1.00 54.09 382 MET A C 1
ATOM 2967 O O . MET A 1 382 ? 32.031 8.731 4.658 1.00 54.09 382 MET A O 1
ATOM 2971 N N . ALA A 1 383 ? 33.089 8.302 2.715 1.00 63.69 383 ALA A N 1
ATOM 2972 C CA . ALA A 1 383 ? 33.963 9.459 2.799 1.00 63.69 383 ALA A CA 1
ATOM 2973 C C . ALA A 1 383 ? 33.090 10.725 2.836 1.00 63.69 383 ALA A C 1
ATOM 2975 O O . ALA A 1 383 ? 32.121 10.825 2.085 1.00 63.69 383 ALA A O 1
ATOM 2976 N N . GLU A 1 384 ? 33.435 11.694 3.688 1.00 72.12 384 GLU A N 1
ATOM 2977 C CA . GLU A 1 384 ? 32.681 12.947 3.888 1.00 72.12 384 GLU A CA 1
ATOM 2978 C C . GLU A 1 384 ? 32.314 13.640 2.559 1.00 72.12 384 GLU A C 1
ATOM 2980 O O . GLU A 1 384 ? 31.250 14.237 2.417 1.00 72.12 384 GLU A O 1
ATOM 2985 N N . GLN A 1 385 ? 33.166 13.479 1.544 1.00 74.44 385 GLN A N 1
ATOM 2986 C CA . GLN A 1 385 ? 32.931 13.948 0.183 1.00 74.44 385 GLN A CA 1
ATOM 2987 C C . GLN A 1 385 ? 31.685 13.334 -0.478 1.00 74.44 385 GLN A C 1
ATOM 2989 O O . GLN A 1 385 ? 30.940 14.056 -1.130 1.00 74.44 385 GLN A O 1
ATOM 2994 N N . VAL A 1 386 ? 31.434 12.030 -0.330 1.00 79.50 386 VAL A N 1
ATOM 2995 C CA . VAL A 1 386 ? 30.283 11.371 -0.967 1.00 79.50 386 VAL A CA 1
ATOM 2996 C C . VAL A 1 386 ? 28.983 11.747 -0.262 1.00 79.50 386 VAL A C 1
ATOM 2998 O O . VAL A 1 386 ? 27.992 12.034 -0.927 1.00 79.50 386 VAL A O 1
ATOM 3001 N N . LYS A 1 387 ? 29.016 11.888 1.069 1.00 81.00 387 LYS A N 1
ATOM 3002 C CA . LYS A 1 387 ? 27.885 12.409 1.849 1.00 81.00 387 LYS A CA 1
ATOM 3003 C C . LYS A 1 387 ? 27.457 13.800 1.369 1.00 81.00 387 LYS A C 1
ATOM 3005 O O . LYS A 1 387 ? 26.284 14.024 1.098 1.00 81.00 387 LYS A O 1
ATOM 3010 N N . GLN A 1 388 ? 28.415 14.706 1.167 1.00 85.62 388 GLN A N 1
ATOM 3011 C CA . GLN A 1 388 ? 28.131 16.045 0.638 1.00 85.62 388 GLN A CA 1
ATOM 3012 C C . GLN A 1 388 ? 27.519 16.017 -0.769 1.00 85.62 388 GLN A C 1
ATOM 3014 O O . GLN A 1 388 ? 26.687 16.865 -1.090 1.00 85.62 388 GLN A O 1
ATOM 3019 N N . LEU A 1 389 ? 27.924 15.067 -1.618 1.00 86.81 389 LEU A N 1
ATOM 3020 C CA . LEU A 1 389 ? 27.343 14.901 -2.952 1.00 86.81 389 LEU A CA 1
ATOM 3021 C C . LEU A 1 389 ? 25.906 14.359 -2.875 1.00 86.81 389 LEU A C 1
ATOM 3023 O O . LEU A 1 389 ? 25.058 14.823 -3.629 1.00 86.81 389 LEU A O 1
ATOM 3027 N N . VAL A 1 390 ? 25.599 13.449 -1.947 1.00 86.56 390 VAL A N 1
ATOM 3028 C CA . VAL A 1 390 ? 24.224 12.963 -1.722 1.00 86.56 390 VAL A CA 1
ATOM 3029 C C . VAL A 1 390 ? 23.317 14.084 -1.196 1.00 86.56 390 VAL A C 1
ATOM 3031 O O . VAL A 1 390 ? 22.228 14.282 -1.730 1.00 86.56 390 VAL A O 1
ATOM 3034 N N . ASP A 1 391 ? 23.791 14.909 -0.257 1.00 88.00 391 ASP A N 1
ATOM 3035 C CA . ASP A 1 391 ? 23.035 16.075 0.237 1.00 88.00 391 ASP A CA 1
ATOM 3036 C C . ASP A 1 391 ? 22.752 17.104 -0.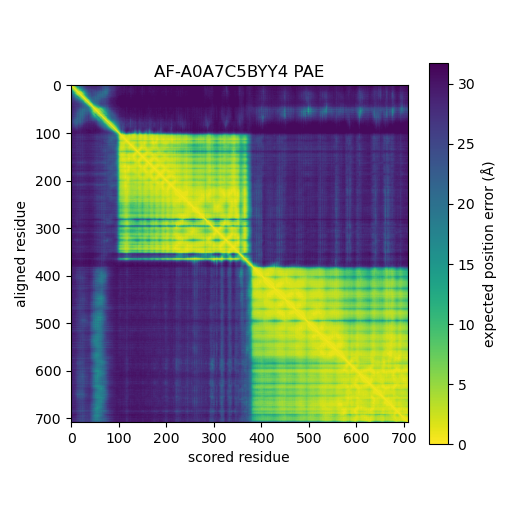881 1.00 88.00 391 ASP A C 1
ATOM 3038 O O . ASP A 1 391 ? 21.736 17.805 -0.878 1.00 88.00 391 ASP A O 1
ATOM 3042 N N . GLN A 1 392 ? 23.671 17.245 -1.846 1.00 91.25 392 GLN A N 1
ATOM 3043 C CA . GLN A 1 392 ? 23.450 18.079 -3.032 1.00 91.25 392 GLN A CA 1
ATOM 3044 C C . GLN A 1 392 ? 22.405 17.470 -3.970 1.00 91.25 392 GLN A C 1
ATOM 3046 O O . GLN A 1 392 ? 21.622 18.218 -4.556 1.00 91.25 392 GLN A O 1
ATOM 3051 N N . LEU A 1 393 ? 22.383 16.141 -4.100 1.00 88.69 393 LEU A N 1
ATOM 3052 C CA . LEU A 1 393 ? 21.450 15.424 -4.966 1.00 88.69 393 LEU A CA 1
ATOM 3053 C C . LEU A 1 393 ? 20.019 15.645 -4.487 1.00 88.69 393 LEU A C 1
ATOM 3055 O O . LEU A 1 393 ? 19.178 16.074 -5.275 1.00 88.69 393 LEU A O 1
ATOM 3059 N N . GLU A 1 394 ? 19.783 15.489 -3.185 1.00 88.56 394 GLU A N 1
ATOM 3060 C CA . GLU A 1 394 ? 18.473 15.715 -2.573 1.00 88.56 394 GLU A CA 1
ATOM 3061 C C . GLU A 1 394 ? 17.970 17.150 -2.807 1.00 88.56 394 GLU A C 1
ATOM 3063 O O . GLU A 1 394 ? 16.821 17.372 -3.195 1.00 88.56 394 GLU A O 1
ATOM 3068 N N . LYS A 1 395 ? 18.843 18.155 -2.653 1.00 90.88 395 LYS A N 1
ATOM 3069 C CA . LYS A 1 395 ? 18.485 19.563 -2.906 1.00 90.88 395 LYS A CA 1
ATOM 3070 C C . LYS A 1 395 ? 18.090 19.815 -4.359 1.00 90.88 395 LYS A C 1
ATOM 3072 O O . LYS A 1 395 ? 17.163 20.587 -4.606 1.00 90.88 395 LYS A O 1
ATOM 3077 N N . ILE A 1 396 ? 18.785 19.192 -5.312 1.00 90.00 396 ILE A N 1
ATOM 3078 C CA . ILE A 1 396 ? 18.453 19.312 -6.736 1.00 90.00 396 ILE A CA 1
ATOM 3079 C C . ILE A 1 396 ? 17.100 18.652 -7.017 1.00 90.00 396 ILE A C 1
ATOM 3081 O O . ILE A 1 396 ? 16.274 19.246 -7.703 1.00 90.00 396 ILE A O 1
ATOM 3085 N N . GLU A 1 397 ? 16.827 17.478 -6.450 1.00 86.88 397 GLU A N 1
ATOM 3086 C CA . GLU A 1 397 ? 15.541 16.789 -6.620 1.00 86.88 397 GLU A CA 1
ATOM 3087 C C . GLU A 1 397 ? 14.372 17.594 -6.042 1.00 86.88 397 GLU A C 1
ATOM 3089 O O . GLU A 1 397 ? 13.338 17.757 -6.694 1.00 86.88 397 GLU A O 1
ATOM 3094 N N . GLN A 1 398 ? 14.555 18.199 -4.867 1.00 85.00 398 GLN A N 1
ATOM 3095 C CA . GLN A 1 398 ? 13.573 19.121 -4.296 1.00 85.00 398 GLN A CA 1
ATOM 3096 C C . GLN A 1 398 ? 13.338 20.349 -5.188 1.00 85.00 398 GLN A C 1
ATOM 3098 O O . GLN A 1 398 ? 12.208 20.831 -5.274 1.00 85.00 398 GLN A O 1
ATOM 3103 N N . ALA A 1 399 ? 14.380 20.868 -5.842 1.00 88.88 399 ALA A N 1
ATOM 3104 C CA . ALA A 1 399 ? 14.251 21.988 -6.770 1.00 88.88 399 ALA A CA 1
ATOM 3105 C C . ALA A 1 399 ? 13.490 21.585 -8.044 1.00 88.88 399 ALA A C 1
ATOM 3107 O O . ALA A 1 399 ? 12.573 22.304 -8.441 1.00 88.88 399 ALA A O 1
ATOM 3108 N N . ILE A 1 400 ? 13.802 20.419 -8.628 1.00 85.00 400 ILE A N 1
ATOM 3109 C CA . ILE A 1 400 ? 13.100 19.865 -9.801 1.00 85.00 400 ILE A CA 1
ATOM 3110 C C . ILE A 1 400 ? 11.599 19.751 -9.516 1.00 85.00 400 ILE A C 1
ATOM 3112 O O . ILE A 1 400 ? 10.790 20.204 -10.317 1.00 85.00 400 ILE A O 1
ATOM 3116 N N . ASN A 1 401 ? 11.224 19.248 -8.338 1.00 81.56 401 ASN A N 1
ATOM 3117 C CA . ASN A 1 401 ? 9.820 19.069 -7.954 1.00 81.56 401 ASN A CA 1
ATOM 3118 C C . ASN A 1 401 ? 9.056 20.384 -7.695 1.00 81.56 401 ASN A C 1
ATOM 3120 O O . ASN A 1 401 ? 7.835 20.361 -7.540 1.00 81.56 401 ASN A O 1
ATOM 3124 N N . ARG A 1 402 ? 9.746 21.529 -7.603 1.00 88.06 402 ARG A N 1
ATOM 3125 C CA . ARG A 1 402 ? 9.141 22.842 -7.309 1.00 88.06 402 ARG A CA 1
ATOM 3126 C C . ARG A 1 402 ? 9.039 23.754 -8.523 1.00 88.06 402 ARG A C 1
ATOM 3128 O O . ARG A 1 402 ? 8.201 24.655 -8.518 1.00 88.06 402 ARG A O 1
ATOM 3135 N N . THR A 1 403 ? 9.901 23.575 -9.520 1.00 86.50 403 THR A N 1
ATOM 3136 C CA . THR A 1 403 ? 9.925 24.449 -10.694 1.00 86.50 403 THR A CA 1
ATOM 3137 C C . THR A 1 403 ? 9.092 23.885 -11.843 1.00 86.50 403 THR A C 1
ATOM 3139 O O . THR A 1 403 ? 8.941 22.680 -12.014 1.00 86.50 403 THR A O 1
ATOM 3142 N N . SER A 1 404 ? 8.542 24.791 -12.647 1.00 87.19 404 SER A N 1
ATOM 3143 C CA . SER A 1 404 ? 7.889 24.490 -13.926 1.00 87.19 404 SER A CA 1
ATOM 3144 C C . SER A 1 404 ? 8.515 25.274 -15.084 1.00 87.19 404 SER A C 1
ATOM 3146 O O . SER A 1 404 ? 8.016 25.202 -16.206 1.00 87.19 404 SER A O 1
ATOM 3148 N N . ASP A 1 405 ? 9.605 26.021 -14.840 1.00 91.31 405 ASP A N 1
ATOM 3149 C CA . ASP A 1 405 ? 10.334 26.738 -15.890 1.00 91.31 405 ASP A CA 1
ATOM 3150 C C . ASP A 1 405 ? 11.191 25.742 -16.694 1.00 91.31 405 ASP A C 1
ATOM 3152 O O . ASP A 1 405 ? 12.126 25.155 -16.142 1.00 91.31 405 ASP A O 1
ATOM 3156 N N . PRO A 1 406 ? 10.945 25.569 -18.009 1.00 88.50 406 PRO A N 1
ATOM 3157 C CA . PRO A 1 406 ? 11.695 24.624 -18.834 1.00 88.50 406 PRO A CA 1
ATOM 3158 C C . PRO A 1 406 ? 13.211 24.864 -18.856 1.00 88.50 406 PRO A C 1
ATOM 3160 O O . PRO A 1 406 ? 13.981 23.913 -18.982 1.00 88.50 406 PRO A O 1
ATOM 3163 N N . ARG A 1 407 ? 13.669 26.120 -18.750 1.00 90.56 407 ARG A N 1
ATOM 3164 C CA . ARG A 1 407 ? 15.110 26.433 -18.756 1.00 90.56 407 ARG A CA 1
ATOM 3165 C C . ARG A 1 407 ? 15.765 26.073 -17.433 1.00 90.56 407 ARG A C 1
ATOM 3167 O O . ARG A 1 407 ? 16.894 25.583 -17.422 1.00 90.56 407 ARG A O 1
ATOM 3174 N N . GLU A 1 408 ? 15.063 26.326 -16.335 1.00 93.06 408 GLU A N 1
ATOM 3175 C CA . GLU A 1 408 ? 15.514 25.948 -15.000 1.00 93.06 408 GLU A CA 1
ATOM 3176 C C . GLU A 1 408 ? 15.533 24.423 -14.855 1.00 93.06 408 GLU A C 1
ATOM 3178 O O . GLU A 1 408 ? 16.554 23.874 -14.445 1.00 93.06 408 GLU A O 1
ATOM 3183 N N . LEU A 1 409 ? 14.477 23.734 -15.304 1.00 90.88 409 LEU A N 1
ATOM 3184 C CA . LEU A 1 409 ? 14.410 22.271 -15.346 1.00 90.88 409 LEU A CA 1
ATOM 3185 C C . LEU A 1 409 ? 15.581 21.668 -16.126 1.00 90.88 409 LEU A C 1
ATOM 3187 O O . LEU A 1 409 ? 16.267 20.790 -15.608 1.00 90.88 409 LEU A O 1
ATOM 3191 N N . ALA A 1 410 ? 15.874 22.174 -17.328 1.00 93.50 410 ALA A N 1
ATOM 3192 C CA . ALA A 1 410 ? 17.011 21.700 -18.119 1.00 93.50 410 ALA A CA 1
ATOM 3193 C C . ALA A 1 410 ? 18.348 21.850 -17.383 1.00 93.50 410 ALA A C 1
ATOM 3195 O O . ALA A 1 410 ? 19.182 20.942 -17.411 1.00 93.50 410 ALA A O 1
ATOM 3196 N N . SER A 1 411 ? 18.542 22.977 -16.695 1.00 95.94 411 SER A N 1
ATOM 3197 C CA . SER A 1 411 ? 19.732 23.220 -15.877 1.00 95.94 411 SER A CA 1
ATOM 3198 C C . SER A 1 411 ? 19.814 22.264 -14.684 1.00 95.94 411 SER A C 1
ATOM 3200 O O . SER A 1 411 ? 20.885 21.731 -14.397 1.00 95.94 411 SER A O 1
ATOM 3202 N N . LEU A 1 412 ? 18.698 22.012 -13.998 1.00 96.06 412 LEU A N 1
ATOM 3203 C CA . LEU A 1 412 ? 18.650 21.120 -12.840 1.00 96.06 412 LEU A CA 1
ATOM 3204 C C . LEU A 1 412 ? 18.885 19.655 -13.228 1.00 96.06 412 LEU A C 1
ATOM 3206 O O . LEU A 1 412 ? 19.686 18.987 -12.578 1.00 96.06 412 LEU A O 1
ATOM 3210 N N . HIS A 1 413 ? 18.282 19.173 -14.319 1.00 94.19 413 HIS A N 1
ATOM 3211 C CA . HIS A 1 413 ? 18.549 17.834 -14.861 1.00 94.19 413 HIS A CA 1
ATOM 3212 C C . HIS A 1 413 ? 20.016 17.674 -15.280 1.00 94.19 413 HIS A C 1
ATOM 3214 O O . HIS A 1 413 ? 20.644 16.653 -14.992 1.00 94.19 413 HIS A O 1
ATOM 3220 N N . GLN A 1 414 ? 20.610 18.706 -15.892 1.00 96.38 414 GLN A N 1
ATOM 3221 C CA . GLN A 1 414 ? 22.042 18.712 -16.186 1.00 96.38 414 GLN A CA 1
ATOM 3222 C C . GLN A 1 414 ? 22.884 18.600 -14.905 1.00 96.38 414 GLN A C 1
ATOM 3224 O O . GLN A 1 414 ? 23.778 17.757 -14.841 1.00 96.38 414 GLN A O 1
ATOM 3229 N N . GLN A 1 415 ? 22.596 19.417 -13.887 1.00 96.75 415 GLN A N 1
ATOM 3230 C CA . GLN A 1 415 ? 23.318 19.399 -12.611 1.00 96.75 415 GLN A CA 1
ATOM 3231 C C . GLN A 1 415 ? 23.184 18.052 -11.893 1.00 96.75 415 GLN A C 1
ATOM 3233 O O . GLN A 1 415 ? 24.174 17.546 -11.359 1.00 96.75 415 GLN A O 1
ATOM 3238 N N . LYS A 1 416 ? 21.985 17.456 -11.915 1.00 96.75 416 LYS A N 1
ATOM 3239 C CA . LYS A 1 416 ? 21.715 16.126 -11.363 1.00 96.75 416 LYS A CA 1
ATOM 3240 C C . LYS A 1 416 ? 22.548 15.059 -12.068 1.00 96.75 416 LYS A C 1
ATOM 3242 O O . LYS A 1 416 ? 23.241 14.291 -11.406 1.00 96.75 416 LYS A O 1
ATOM 3247 N N . ALA A 1 417 ? 22.559 15.058 -13.399 1.00 96.62 417 ALA A N 1
ATOM 3248 C CA . ALA A 1 417 ? 23.370 14.129 -14.179 1.00 96.62 417 ALA A CA 1
ATOM 3249 C C . ALA A 1 417 ? 24.881 14.297 -13.904 1.00 96.62 417 ALA A C 1
ATOM 3251 O O . ALA A 1 417 ? 25.575 13.310 -13.665 1.00 96.62 417 ALA A O 1
ATOM 3252 N N . ASP A 1 418 ? 25.387 15.535 -13.839 1.00 96.62 418 ASP A N 1
ATOM 3253 C CA . ASP A 1 418 ? 26.791 15.821 -13.488 1.00 96.62 418 ASP A CA 1
ATOM 3254 C C . ASP A 1 418 ? 27.145 15.333 -12.075 1.00 96.62 418 ASP A C 1
ATOM 3256 O O . ASP A 1 418 ? 28.283 14.960 -11.785 1.00 96.62 418 ASP A O 1
ATOM 3260 N N . LEU A 1 419 ? 26.191 15.395 -11.147 1.00 96.31 419 LEU A N 1
ATOM 3261 C CA . LEU A 1 419 ? 26.369 14.937 -9.775 1.00 96.31 419 LEU A CA 1
ATOM 3262 C C . LEU A 1 419 ? 26.390 13.410 -9.674 1.00 96.31 419 LEU A C 1
ATOM 3264 O O . LEU A 1 419 ? 27.272 12.866 -9.015 1.00 96.31 419 LEU A O 1
ATOM 3268 N N . LEU A 1 420 ? 25.492 12.725 -10.381 1.00 95.69 420 LEU A N 1
ATOM 3269 C CA . LEU A 1 420 ? 25.458 11.262 -10.448 1.00 95.69 420 LEU A CA 1
ATOM 3270 C C . LEU A 1 420 ? 26.722 10.686 -11.107 1.00 95.69 420 LEU A C 1
ATOM 3272 O O . LEU A 1 420 ? 27.249 9.677 -10.646 1.00 95.69 420 LEU A O 1
ATOM 3276 N N . GLU A 1 421 ? 27.282 11.357 -12.118 1.00 95.25 421 GLU A N 1
ATOM 3277 C CA . GLU A 1 421 ? 28.590 10.989 -12.686 1.00 95.25 421 GLU A CA 1
ATOM 3278 C C . GLU A 1 421 ? 29.727 11.126 -11.661 1.00 95.25 421 GLU A C 1
ATOM 3280 O O . GLU A 1 421 ? 30.593 10.254 -11.571 1.00 95.25 421 GLU A O 1
ATOM 3285 N N . ARG A 1 422 ? 29.718 12.195 -10.851 1.00 94.94 422 ARG A N 1
ATOM 3286 C CA . ARG A 1 422 ? 30.696 12.391 -9.768 1.00 94.94 422 ARG A CA 1
ATOM 3287 C C . ARG A 1 422 ? 30.554 11.337 -8.673 1.00 94.94 422 ARG A C 1
ATOM 3289 O O . ARG A 1 422 ? 31.571 10.840 -8.201 1.00 94.94 422 ARG A O 1
ATOM 3296 N N . LEU A 1 423 ? 29.325 10.975 -8.307 1.00 93.56 423 LEU A N 1
ATOM 3297 C CA . LEU A 1 423 ? 29.037 9.897 -7.358 1.00 93.56 423 LEU A CA 1
ATOM 3298 C C . LEU A 1 423 ? 29.538 8.544 -7.884 1.00 93.56 423 LEU A C 1
ATOM 3300 O O . LEU A 1 423 ? 30.255 7.840 -7.178 1.00 93.56 423 LEU A O 1
ATOM 3304 N N . ALA A 1 424 ? 29.278 8.223 -9.155 1.00 92.94 424 ALA A N 1
ATOM 3305 C CA . ALA A 1 424 ? 29.801 7.013 -9.789 1.00 92.94 424 ALA A CA 1
ATOM 3306 C C . ALA A 1 424 ? 31.343 6.985 -9.833 1.00 92.94 424 ALA A C 1
ATOM 3308 O O . ALA A 1 424 ? 31.956 5.938 -9.623 1.00 92.94 424 ALA A O 1
ATOM 3309 N N . ALA A 1 425 ? 31.989 8.128 -10.083 1.00 91.56 425 ALA A N 1
ATOM 3310 C CA . ALA A 1 425 ? 33.448 8.236 -10.092 1.00 91.56 425 ALA A CA 1
ATOM 3311 C C . ALA A 1 425 ? 34.071 8.144 -8.687 1.00 91.56 425 ALA A C 1
ATOM 3313 O O . ALA A 1 425 ? 35.177 7.626 -8.546 1.00 91.56 425 ALA A O 1
ATOM 3314 N N . ALA A 1 426 ? 33.371 8.641 -7.664 1.00 90.06 426 ALA A N 1
ATOM 3315 C CA . ALA A 1 426 ? 33.799 8.599 -6.267 1.00 90.06 426 ALA A CA 1
ATOM 3316 C C . ALA A 1 426 ? 33.485 7.264 -5.569 1.00 90.06 426 ALA A C 1
ATOM 3318 O O . ALA A 1 426 ? 33.964 7.037 -4.458 1.00 90.06 426 ALA A O 1
ATOM 3319 N N . ALA A 1 427 ? 32.692 6.399 -6.207 1.00 89.12 427 ALA A N 1
ATOM 3320 C CA . ALA A 1 427 ? 32.275 5.121 -5.657 1.00 89.12 427 ALA A CA 1
ATOM 3321 C C . ALA A 1 427 ? 33.467 4.223 -5.300 1.00 89.12 427 ALA A C 1
ATOM 3323 O O . ALA A 1 427 ? 34.387 4.007 -6.098 1.00 89.12 427 ALA A O 1
ATOM 3324 N N . SER A 1 428 ? 33.398 3.663 -4.096 1.00 85.62 428 SER A N 1
ATOM 3325 C CA . SER A 1 428 ? 34.443 2.839 -3.488 1.00 85.62 428 SER A CA 1
ATOM 3326 C C . SER A 1 428 ? 34.433 1.386 -3.975 1.00 85.62 428 SER A C 1
ATOM 3328 O O . SER A 1 428 ? 35.444 0.691 -3.873 1.00 85.62 428 SER A O 1
ATOM 3330 N N . SER A 1 429 ? 33.313 0.937 -4.546 1.00 87.38 429 SER A N 1
ATOM 3331 C CA . SER A 1 429 ? 33.130 -0.401 -5.104 1.00 87.38 429 SER A CA 1
ATOM 3332 C C . SER A 1 429 ? 32.421 -0.355 -6.459 1.00 87.38 429 SER A C 1
ATOM 3334 O O . SER A 1 429 ? 31.757 0.625 -6.808 1.00 87.38 429 SER A O 1
ATOM 3336 N N . ASP A 1 430 ? 32.543 -1.435 -7.234 1.00 88.00 430 ASP A N 1
ATOM 3337 C CA . ASP A 1 430 ? 31.801 -1.581 -8.490 1.00 88.00 430 ASP A CA 1
ATOM 3338 C C . ASP A 1 430 ? 30.287 -1.639 -8.248 1.00 88.00 430 ASP A C 1
ATOM 3340 O O . ASP A 1 430 ? 29.522 -1.115 -9.047 1.00 88.00 430 ASP A O 1
ATOM 3344 N N . GLU A 1 431 ? 29.844 -2.209 -7.128 1.00 84.38 431 GLU A N 1
ATOM 3345 C CA . GLU A 1 431 ? 28.429 -2.258 -6.751 1.00 84.38 431 GLU A CA 1
ATOM 3346 C C . GLU A 1 431 ? 27.855 -0.854 -6.510 1.00 84.38 431 GLU A C 1
ATOM 3348 O O . GLU A 1 431 ? 26.835 -0.489 -7.099 1.00 84.38 431 GLU A O 1
ATOM 3353 N N . GLU A 1 432 ? 28.557 -0.031 -5.727 1.00 85.94 432 GLU A N 1
ATOM 3354 C CA . GLU A 1 432 ? 28.188 1.364 -5.480 1.00 85.94 432 GLU A CA 1
ATOM 3355 C C . GLU A 1 432 ? 28.221 2.179 -6.783 1.00 85.94 432 GLU A C 1
ATOM 3357 O O . GLU A 1 432 ? 27.293 2.930 -7.085 1.00 85.94 432 GLU A O 1
ATOM 3362 N N . ARG A 1 433 ? 29.251 1.983 -7.615 1.00 92.62 433 ARG A N 1
ATOM 3363 C CA . ARG A 1 433 ? 29.352 2.643 -8.924 1.00 92.62 433 ARG A CA 1
ATOM 3364 C C . ARG A 1 433 ? 28.166 2.294 -9.816 1.00 92.62 433 ARG A C 1
ATOM 3366 O O . ARG A 1 433 ? 27.604 3.173 -10.469 1.00 92.62 433 ARG A O 1
ATOM 3373 N N . ASN A 1 434 ? 27.787 1.022 -9.845 1.00 90.88 434 ASN A N 1
ATOM 3374 C CA . ASN A 1 434 ? 26.692 0.524 -10.665 1.00 90.88 434 ASN A CA 1
ATOM 3375 C C . ASN A 1 434 ? 25.348 1.102 -10.232 1.00 90.88 434 ASN A C 1
ATOM 3377 O O . ASN A 1 434 ? 24.530 1.409 -11.097 1.00 90.88 434 ASN A O 1
ATOM 3381 N N . LEU A 1 435 ? 25.132 1.292 -8.929 1.00 89.19 435 LEU A N 1
ATOM 3382 C CA . LEU A 1 435 ? 23.945 1.965 -8.406 1.00 89.19 435 LEU A CA 1
ATOM 3383 C C . LEU A 1 435 ? 23.822 3.386 -8.978 1.00 89.19 435 LEU A C 1
ATOM 3385 O O . LEU A 1 435 ? 22.794 3.728 -9.564 1.00 89.19 435 LEU A O 1
ATOM 3389 N N . TRP A 1 436 ? 24.890 4.184 -8.887 1.00 93.81 436 TRP A N 1
ATOM 3390 C CA . TRP A 1 436 ? 24.904 5.558 -9.399 1.00 93.81 436 TRP A CA 1
ATOM 3391 C C . TRP A 1 436 ? 24.768 5.627 -10.924 1.00 93.81 436 TRP A C 1
ATOM 3393 O O . TRP A 1 436 ? 24.058 6.487 -11.444 1.00 93.81 436 TRP A O 1
ATOM 3403 N N . ILE A 1 437 ? 25.382 4.691 -11.657 1.00 96.06 437 ILE A N 1
ATOM 3404 C CA . ILE A 1 437 ? 25.223 4.587 -13.116 1.00 96.06 437 ILE A CA 1
ATOM 3405 C C . ILE A 1 437 ? 23.775 4.261 -13.497 1.00 96.06 437 ILE A C 1
ATOM 3407 O O . ILE A 1 437 ? 23.261 4.833 -14.459 1.00 96.06 437 ILE A O 1
ATOM 3411 N N . ARG A 1 438 ? 23.103 3.361 -12.767 1.00 92.50 438 ARG A N 1
ATOM 3412 C CA . ARG A 1 438 ? 21.692 3.033 -13.020 1.00 92.50 438 ARG A CA 1
ATOM 3413 C C . ARG A 1 438 ? 20.804 4.256 -12.794 1.00 92.50 438 ARG A C 1
ATOM 3415 O O . ARG A 1 438 ? 20.046 4.599 -13.696 1.00 92.50 438 ARG A O 1
ATOM 3422 N N . GLN A 1 439 ? 20.993 4.971 -11.683 1.00 90.31 439 GLN A N 1
ATOM 3423 C CA . GLN A 1 439 ? 20.273 6.222 -11.415 1.00 90.31 439 GLN A CA 1
ATOM 3424 C C . GLN A 1 439 ? 20.521 7.287 -12.491 1.00 90.31 439 GLN A C 1
ATOM 3426 O O . GLN A 1 439 ? 19.585 7.951 -12.928 1.00 90.31 439 GLN A O 1
ATOM 3431 N N . LEU A 1 440 ? 21.762 7.428 -12.969 1.00 96.62 440 LEU A N 1
ATOM 3432 C CA . LEU A 1 440 ? 22.086 8.332 -14.074 1.00 96.62 440 LEU A CA 1
ATOM 3433 C C . LEU A 1 440 ? 21.364 7.933 -15.367 1.00 96.62 440 LEU A C 1
ATOM 3435 O O . LEU A 1 440 ? 20.843 8.794 -16.071 1.00 96.62 440 LEU A O 1
ATOM 3439 N N . ALA A 1 441 ? 21.324 6.640 -15.692 1.00 92.50 441 ALA A N 1
ATOM 3440 C CA . ALA A 1 441 ? 20.630 6.153 -16.879 1.00 92.50 441 ALA A CA 1
ATOM 3441 C C . ALA A 1 441 ? 19.111 6.372 -16.794 1.00 92.50 441 ALA A C 1
ATOM 3443 O O . ALA A 1 441 ? 18.505 6.759 -17.794 1.00 92.50 441 ALA A O 1
ATOM 3444 N N . ASP A 1 442 ? 18.511 6.167 -15.617 1.00 89.75 442 ASP A N 1
ATOM 3445 C CA . ASP A 1 442 ? 17.093 6.444 -15.357 1.00 89.75 442 ASP A CA 1
ATOM 3446 C C . ASP A 1 442 ? 16.777 7.932 -15.529 1.00 89.75 442 ASP A C 1
ATOM 3448 O O . ASP A 1 442 ? 15.868 8.287 -16.276 1.00 89.75 442 ASP A O 1
ATOM 3452 N N . GLU A 1 443 ? 17.580 8.799 -14.910 1.00 91.62 443 GLU A N 1
ATOM 3453 C CA . GLU A 1 443 ? 17.453 10.254 -14.984 1.00 91.62 443 GLU A CA 1
ATOM 3454 C C . GLU A 1 443 ? 17.541 10.768 -16.427 1.00 91.62 443 GLU A C 1
ATOM 3456 O O . GLU A 1 443 ? 16.668 11.501 -16.891 1.00 91.62 443 GLU A O 1
ATOM 3461 N N . LEU A 1 444 ? 18.575 10.353 -17.167 1.00 94.44 444 LEU A N 1
ATOM 3462 C CA . LEU A 1 444 ? 18.756 10.755 -18.562 1.00 94.44 444 LEU A CA 1
ATOM 3463 C C . LEU A 1 444 ? 17.631 10.212 -19.450 1.00 94.44 444 LEU A C 1
ATOM 3465 O O . LEU A 1 444 ? 17.155 10.917 -20.339 1.00 94.44 444 LEU A O 1
ATOM 3469 N N . SER A 1 445 ? 17.182 8.977 -19.217 1.00 90.69 445 SER A N 1
ATOM 3470 C CA . SER A 1 445 ? 16.074 8.400 -19.978 1.00 90.69 445 SER A CA 1
ATOM 3471 C C . SER A 1 445 ? 14.766 9.140 -19.715 1.00 90.69 445 SER A C 1
ATOM 3473 O O . SER A 1 445 ? 14.050 9.464 -20.660 1.00 90.69 445 SER A O 1
ATOM 3475 N N . TYR A 1 446 ? 14.471 9.465 -18.457 1.00 87.62 446 TYR A N 1
ATOM 3476 C CA . TYR A 1 446 ? 13.291 10.233 -18.069 1.00 87.62 446 TYR A CA 1
ATOM 3477 C C . TYR A 1 446 ? 13.318 11.651 -18.654 1.00 87.62 446 TYR A C 1
ATOM 3479 O O . TYR A 1 446 ? 12.407 12.037 -19.387 1.00 87.62 446 TYR A O 1
ATOM 3487 N N . ALA A 1 447 ? 14.395 12.405 -18.415 1.00 89.44 447 ALA A N 1
ATOM 3488 C CA . ALA A 1 447 ? 14.514 13.790 -18.869 1.00 89.44 447 ALA A CA 1
ATOM 3489 C C . ALA A 1 447 ? 14.556 13.908 -20.406 1.00 89.44 447 ALA A C 1
ATOM 3491 O O . ALA A 1 447 ? 14.138 14.922 -20.971 1.00 89.44 447 ALA A O 1
ATOM 3492 N N . SER A 1 448 ? 15.019 12.857 -21.096 1.00 91.81 448 SER A N 1
ATOM 3493 C CA . SER A 1 448 ? 14.893 12.724 -22.548 1.00 91.81 448 SER A CA 1
ATOM 3494 C C . SER A 1 448 ? 13.435 12.563 -22.975 1.00 91.81 448 SER A C 1
ATOM 3496 O O . SER A 1 448 ? 12.994 13.315 -23.836 1.00 91.81 448 SER A O 1
ATOM 3498 N N . GLN A 1 449 ? 12.671 11.651 -22.368 1.00 83.44 449 GLN A N 1
ATOM 3499 C CA . GLN A 1 449 ? 11.268 11.397 -22.729 1.00 83.44 449 GLN A CA 1
ATOM 3500 C C . GLN A 1 449 ? 10.364 12.602 -22.432 1.00 83.44 449 GLN A C 1
ATOM 3502 O O . GLN A 1 449 ? 9.539 12.969 -23.266 1.00 83.44 449 GLN A O 1
ATOM 3507 N N . GLU A 1 450 ? 10.592 13.285 -21.311 1.00 84.56 450 GLU A N 1
ATOM 3508 C CA . GLU A 1 450 ? 9.933 14.552 -20.962 1.00 84.56 450 GLU A CA 1
ATOM 3509 C C . GLU A 1 450 ? 10.461 15.731 -21.792 1.00 84.56 450 GLU A C 1
ATOM 3511 O O . GLU A 1 450 ? 9.769 16.723 -22.015 1.00 84.56 450 GLU A O 1
ATOM 3516 N N . GLY A 1 451 ? 11.684 15.629 -22.339 1.00 87.44 451 GLY A N 1
ATOM 3517 C CA . GLY A 1 451 ? 12.408 16.695 -23.065 1.00 87.44 451 GLY A CA 1
ATOM 3518 C C . GLY A 1 451 ? 12.607 17.949 -22.248 1.00 87.44 451 GLY A C 1
ATOM 3519 O O . GLY A 1 451 ? 12.773 19.035 -22.801 1.00 87.44 451 GLY A O 1
ATOM 3520 N N . SER A 1 452 ? 12.632 17.765 -20.937 1.00 89.50 452 SER A N 1
ATOM 3521 C CA . SER A 1 452 ? 13.134 18.735 -19.994 1.00 89.50 452 SER A CA 1
ATOM 3522 C C . SER A 1 452 ? 14.651 18.886 -20.120 1.00 89.50 452 SER A C 1
ATOM 3524 O O . SER A 1 452 ? 15.167 19.913 -19.705 1.00 89.50 452 SER A O 1
ATOM 3526 N N . TYR A 1 453 ? 15.374 17.936 -20.740 1.00 92.88 453 TYR A N 1
ATOM 3527 C CA . TYR A 1 453 ? 16.825 18.023 -20.938 1.00 92.88 453 TYR A CA 1
ATOM 3528 C C . TYR A 1 453 ? 17.289 17.655 -22.369 1.00 92.88 453 TYR A C 1
ATOM 3530 O O . TYR A 1 453 ? 17.425 16.474 -22.694 1.00 92.88 453 TYR A O 1
ATOM 3538 N N . PRO A 1 454 ? 17.604 18.641 -23.237 1.00 88.19 454 PRO A N 1
ATOM 3539 C CA . PRO A 1 454 ? 17.947 18.395 -24.646 1.00 88.19 454 PRO A CA 1
ATOM 3540 C C . PRO A 1 454 ? 19.190 17.527 -24.896 1.00 88.19 454 PRO A C 1
ATOM 3542 O O . PRO A 1 454 ? 19.263 16.837 -25.907 1.00 88.19 454 PRO A O 1
ATOM 3545 N N . GLN A 1 455 ? 20.190 17.557 -24.008 1.00 93.00 455 GLN A N 1
ATOM 3546 C CA . GLN A 1 455 ? 21.434 16.787 -24.168 1.00 93.00 455 GLN A CA 1
ATOM 3547 C C . GLN A 1 455 ? 21.352 15.367 -23.584 1.00 93.00 455 GLN A C 1
ATOM 3549 O O . GLN A 1 455 ? 22.355 14.645 -23.595 1.00 93.00 455 GLN A O 1
ATOM 3554 N N . ALA A 1 456 ? 20.190 14.960 -23.065 1.00 94.44 456 ALA A N 1
ATOM 3555 C CA . ALA A 1 456 ? 20.030 13.699 -22.354 1.00 94.44 456 ALA A CA 1
ATOM 3556 C C . ALA A 1 456 ? 20.385 12.472 -23.213 1.00 94.44 456 ALA A C 1
ATOM 3558 O O . ALA A 1 456 ? 21.169 11.634 -22.772 1.00 94.44 456 ALA A O 1
ATOM 3559 N N . GLU A 1 457 ? 19.904 12.403 -24.460 1.00 93.56 457 GLU A N 1
ATOM 3560 C CA . GLU A 1 457 ? 20.168 11.274 -25.372 1.00 93.56 457 GLU A CA 1
ATOM 3561 C C . GLU A 1 457 ? 21.666 11.127 -25.682 1.00 93.56 457 GLU A C 1
ATOM 3563 O O . GLU A 1 457 ? 22.230 10.040 -25.559 1.00 93.56 457 GLU A O 1
ATOM 3568 N N . GLN A 1 458 ? 22.346 12.238 -25.988 1.00 95.19 458 GLN A N 1
ATOM 3569 C CA . GLN A 1 458 ? 23.786 12.238 -26.268 1.00 95.19 458 GLN A CA 1
ATOM 3570 C C . GLN A 1 458 ? 24.613 11.840 -25.033 1.00 95.19 458 GLN A C 1
ATOM 3572 O O . GLN A 1 458 ? 25.677 11.225 -25.147 1.00 95.19 458 GLN A O 1
ATOM 3577 N N . ARG A 1 459 ? 24.169 12.207 -23.825 1.00 96.56 459 ARG A N 1
ATOM 3578 C CA . ARG A 1 459 ? 24.812 11.753 -22.583 1.00 96.56 459 ARG A CA 1
ATOM 3579 C C . ARG A 1 459 ? 24.571 10.278 -22.327 1.00 96.56 459 ARG A C 1
ATOM 3581 O O . ARG A 1 459 ? 25.513 9.587 -21.954 1.00 96.56 459 ARG A O 1
ATOM 3588 N N . LEU A 1 460 ? 23.361 9.796 -22.575 1.00 95.69 460 LEU A N 1
ATOM 3589 C CA . LEU A 1 460 ? 23.011 8.396 -22.391 1.00 95.69 460 LEU A CA 1
ATOM 3590 C C . LEU A 1 460 ? 23.790 7.494 -23.361 1.00 95.69 460 LEU A C 1
ATOM 3592 O O . LEU A 1 460 ? 24.279 6.443 -22.959 1.00 95.69 460 LEU A O 1
ATOM 3596 N N . GLU A 1 461 ? 24.027 7.951 -24.593 1.00 96.06 461 GLU A N 1
ATOM 3597 C CA . GLU A 1 461 ? 24.925 7.285 -25.545 1.00 96.06 461 GLU A CA 1
ATOM 3598 C C . GLU A 1 461 ? 26.380 7.241 -25.045 1.00 96.06 461 GLU A C 1
ATOM 3600 O O . GLU A 1 461 ? 27.042 6.201 -25.106 1.00 96.06 461 GLU A O 1
ATOM 3605 N N . ARG A 1 462 ? 26.898 8.352 -24.501 1.00 96.62 462 ARG A N 1
ATOM 3606 C CA . ARG A 1 462 ? 28.240 8.378 -23.893 1.00 96.62 462 ARG A CA 1
ATOM 3607 C C . ARG A 1 462 ? 28.344 7.444 -22.687 1.00 96.62 462 ARG A C 1
ATOM 3609 O O . ARG A 1 462 ? 29.362 6.766 -22.552 1.00 96.62 462 ARG A O 1
ATOM 3616 N N . LEU A 1 463 ? 27.305 7.387 -21.853 1.00 97.00 463 LEU A N 1
ATOM 3617 C CA . LEU A 1 463 ? 27.219 6.476 -20.714 1.00 97.00 463 LEU A CA 1
ATOM 3618 C C . LEU A 1 463 ? 27.191 5.014 -21.167 1.00 97.00 463 LEU A C 1
ATOM 3620 O O . LEU A 1 463 ? 27.923 4.191 -20.629 1.00 97.00 463 LEU A O 1
ATOM 3624 N N . TYR A 1 464 ? 26.411 4.683 -22.196 1.00 96.75 464 TYR A N 1
ATOM 3625 C CA . TYR A 1 464 ? 26.407 3.336 -22.764 1.00 96.75 464 TYR A CA 1
ATOM 3626 C C . TYR A 1 464 ? 27.809 2.933 -23.248 1.00 96.75 464 TYR A C 1
ATOM 3628 O O . TYR A 1 464 ? 28.328 1.885 -22.865 1.00 96.75 464 TYR A O 1
ATOM 3636 N N . ASN A 1 465 ? 28.477 3.809 -24.004 1.00 96.50 465 ASN A N 1
ATOM 3637 C CA . ASN A 1 465 ? 29.834 3.569 -24.496 1.00 96.50 465 ASN A CA 1
ATOM 3638 C C . ASN A 1 465 ? 30.879 3.435 -23.373 1.00 96.50 465 ASN A C 1
ATOM 3640 O O . ASN A 1 465 ? 31.874 2.727 -23.549 1.00 96.50 465 ASN A O 1
ATOM 3644 N N . SER A 1 466 ? 30.700 4.113 -22.234 1.00 95.00 466 SER A N 1
ATOM 3645 C CA . SER A 1 466 ? 31.590 3.952 -21.077 1.00 95.00 466 SER A CA 1
ATOM 3646 C C . SER A 1 466 ? 31.334 2.627 -20.358 1.00 95.00 466 SER A C 1
ATOM 3648 O O . SER A 1 466 ? 32.285 1.908 -20.060 1.00 95.00 466 SER A O 1
ATOM 3650 N N . VAL A 1 467 ? 30.069 2.252 -20.170 1.00 95.56 467 VAL A N 1
ATOM 3651 C CA . VAL A 1 467 ? 29.657 1.006 -19.512 1.00 95.56 467 VAL A CA 1
ATOM 3652 C C . VAL A 1 467 ? 30.043 -0.233 -20.323 1.00 95.56 467 VAL A C 1
ATOM 3654 O O . VAL A 1 467 ? 30.480 -1.226 -19.744 1.00 95.56 467 VAL A O 1
ATOM 3657 N N . VAL A 1 468 ? 29.995 -0.173 -21.658 1.00 95.94 468 VAL A N 1
ATOM 3658 C CA . VAL A 1 468 ? 30.504 -1.251 -22.530 1.00 95.94 468 VAL A CA 1
ATOM 3659 C C . VAL A 1 468 ? 31.980 -1.551 -22.251 1.00 95.94 468 VAL A C 1
ATOM 3661 O O . VAL A 1 468 ? 32.372 -2.716 -22.216 1.00 95.94 468 VAL A O 1
ATOM 3664 N N . LYS A 1 469 ? 32.798 -0.527 -21.972 1.00 94.75 469 LYS A N 1
ATOM 3665 C CA . LYS A 1 469 ? 34.223 -0.705 -21.639 1.00 94.75 469 LYS A CA 1
ATOM 3666 C C . LYS A 1 469 ? 34.444 -1.339 -20.265 1.00 94.75 469 LYS A C 1
ATOM 3668 O O . LYS A 1 469 ? 35.507 -1.911 -20.049 1.00 94.75 469 LYS A O 1
ATOM 3673 N N . LEU A 1 470 ? 33.467 -1.253 -19.359 1.00 91.44 470 LEU A N 1
ATOM 3674 C CA . LEU A 1 470 ? 33.524 -1.909 -18.048 1.00 91.44 470 LEU A CA 1
ATOM 3675 C C . LEU A 1 470 ? 33.293 -3.425 -18.147 1.00 91.44 470 LEU A C 1
ATOM 3677 O O . LEU A 1 470 ? 33.618 -4.144 -17.208 1.00 91.44 470 LEU A O 1
ATOM 3681 N N . GLY A 1 471 ? 32.736 -3.921 -19.260 1.00 90.75 471 GLY A N 1
ATOM 3682 C CA . GLY A 1 471 ? 32.547 -5.356 -19.491 1.00 90.75 471 GLY A CA 1
ATOM 3683 C C . GLY A 1 471 ? 31.508 -6.017 -18.578 1.00 90.75 471 GLY A C 1
ATOM 3684 O O . GLY A 1 471 ? 31.556 -7.228 -18.382 1.00 90.75 471 GLY A O 1
ATOM 3685 N N . GLN A 1 472 ? 30.575 -5.244 -18.012 1.00 91.19 472 GLN A N 1
ATOM 3686 C CA . GLN A 1 472 ? 29.569 -5.738 -17.067 1.00 91.19 472 GLN A CA 1
ATOM 3687 C C . GLN A 1 472 ? 28.209 -5.950 -17.763 1.00 91.19 472 GLN A C 1
ATOM 3689 O O . GLN A 1 472 ? 27.471 -4.981 -17.959 1.00 91.19 472 GLN A O 1
ATOM 3694 N N . PRO A 1 473 ? 27.834 -7.188 -18.140 1.00 91.06 473 PRO A N 1
ATOM 3695 C CA . PRO A 1 473 ? 26.715 -7.450 -19.054 1.00 91.06 473 PRO A CA 1
ATOM 3696 C C . PRO A 1 473 ? 25.357 -6.949 -18.542 1.00 91.06 473 PRO A C 1
ATOM 3698 O O . PRO A 1 473 ? 24.611 -6.349 -19.310 1.00 91.06 473 PRO A O 1
ATOM 3701 N N . ASN A 1 474 ? 25.069 -7.113 -17.248 1.00 91.25 474 ASN A N 1
ATOM 3702 C CA . ASN A 1 474 ? 23.835 -6.625 -16.617 1.00 91.25 474 ASN A CA 1
ATOM 3703 C C . ASN A 1 474 ? 23.713 -5.097 -16.703 1.00 91.25 474 ASN A C 1
ATOM 3705 O O . ASN A 1 474 ? 22.672 -4.559 -17.071 1.00 91.25 474 ASN A O 1
ATOM 3709 N N . LEU A 1 475 ? 24.800 -4.375 -16.416 1.00 93.75 475 LEU A N 1
ATOM 3710 C CA . LEU A 1 475 ? 24.809 -2.915 -16.482 1.00 93.75 475 LEU A CA 1
ATOM 3711 C C . LEU A 1 475 ? 24.710 -2.417 -17.929 1.00 93.75 475 LEU A C 1
ATOM 3713 O O . LEU A 1 475 ? 23.977 -1.469 -18.202 1.00 93.75 475 LEU A O 1
ATOM 3717 N N . ILE A 1 476 ? 25.398 -3.086 -18.860 1.00 96.81 476 ILE A N 1
ATOM 3718 C CA . ILE A 1 476 ? 25.306 -2.803 -20.298 1.00 96.81 476 ILE A CA 1
ATOM 3719 C C . ILE A 1 476 ? 23.857 -2.960 -20.770 1.00 96.81 476 ILE A C 1
ATOM 3721 O O . ILE A 1 476 ? 23.330 -2.050 -21.409 1.00 96.81 476 ILE A O 1
ATOM 3725 N N . ALA A 1 477 ? 23.205 -4.076 -20.429 1.00 95.19 477 ALA A N 1
ATOM 3726 C CA . ALA A 1 477 ? 21.817 -4.338 -20.793 1.00 95.19 477 ALA A CA 1
ATOM 3727 C C . ALA A 1 477 ? 20.865 -3.286 -20.205 1.00 95.19 477 ALA A C 1
ATOM 3729 O O . ALA A 1 477 ? 20.022 -2.754 -20.927 1.00 95.19 477 ALA A O 1
ATOM 3730 N N . TYR A 1 478 ? 21.046 -2.922 -18.931 1.00 93.44 478 TYR A N 1
ATOM 3731 C CA . TYR A 1 478 ? 20.240 -1.895 -18.271 1.00 93.44 478 TYR A CA 1
ATOM 3732 C C . TYR A 1 478 ? 20.322 -0.543 -18.986 1.00 93.44 478 TYR A C 1
ATOM 3734 O O . TYR A 1 478 ? 19.305 0.022 -19.392 1.00 93.44 478 TYR A O 1
ATOM 3742 N N . VAL A 1 479 ? 21.543 -0.031 -19.179 1.00 95.88 479 VAL A N 1
ATOM 3743 C CA . VAL A 1 479 ? 21.765 1.280 -19.805 1.00 95.88 479 VAL A CA 1
ATOM 3744 C C . VAL A 1 479 ? 21.311 1.263 -21.262 1.00 95.88 479 VAL A C 1
ATOM 3746 O O . VAL A 1 479 ? 20.701 2.227 -21.723 1.00 95.88 479 VAL A O 1
ATOM 3749 N N . ARG A 1 480 ? 21.531 0.153 -21.981 1.00 96.88 480 ARG A N 1
ATOM 3750 C CA . ARG A 1 480 ? 21.054 -0.001 -23.359 1.00 96.88 480 ARG A CA 1
ATOM 3751 C C . ARG A 1 480 ? 19.538 0.074 -23.442 1.00 96.88 480 ARG A C 1
ATOM 3753 O O . ARG A 1 480 ? 19.025 0.777 -24.305 1.00 96.88 480 ARG A O 1
ATOM 3760 N N . TYR A 1 481 ? 18.820 -0.610 -22.555 1.00 93.75 481 TYR A N 1
ATOM 3761 C CA . TYR A 1 481 ? 17.362 -0.553 -22.549 1.00 93.75 481 TYR A CA 1
ATOM 3762 C C . TYR A 1 481 ? 16.855 0.872 -22.280 1.00 93.75 481 TYR A C 1
ATOM 3764 O O . TYR A 1 481 ? 15.992 1.355 -23.009 1.00 93.75 481 TYR A O 1
ATOM 3772 N N . ARG A 1 482 ? 17.460 1.591 -21.321 1.00 94.88 482 ARG A N 1
ATOM 3773 C CA . ARG A 1 482 ? 17.153 3.009 -21.051 1.00 94.88 482 ARG A CA 1
ATOM 3774 C C . ARG A 1 482 ? 17.430 3.933 -22.226 1.00 94.88 482 ARG A C 1
ATOM 3776 O O . ARG A 1 482 ? 16.679 4.884 -22.441 1.00 94.88 482 ARG A O 1
ATOM 3783 N N . GLN A 1 483 ? 18.488 3.660 -22.983 1.00 94.06 483 GLN A N 1
ATOM 3784 C CA . GLN A 1 483 ? 18.794 4.378 -24.215 1.00 94.06 483 GLN A CA 1
ATOM 3785 C C . GLN A 1 483 ? 17.704 4.156 -25.266 1.00 94.06 483 GLN A C 1
ATOM 3787 O O . GLN A 1 483 ? 17.191 5.117 -25.830 1.00 94.06 483 GLN A O 1
ATOM 3792 N N . LEU A 1 484 ? 17.302 2.901 -25.480 1.00 92.38 484 LEU A N 1
ATOM 3793 C CA . LEU A 1 484 ? 16.252 2.557 -26.433 1.00 92.38 484 LEU A CA 1
ATOM 3794 C C . LEU A 1 484 ? 14.921 3.246 -26.076 1.00 92.38 484 LEU A C 1
ATOM 3796 O O . LEU A 1 484 ? 14.283 3.824 -26.958 1.00 92.38 484 LEU A O 1
ATOM 3800 N N . THR A 1 485 ? 14.508 3.226 -24.803 1.00 87.69 485 THR A N 1
ATOM 3801 C CA . THR A 1 485 ? 13.265 3.887 -24.361 1.00 87.69 485 THR A CA 1
ATOM 3802 C C . THR A 1 485 ? 13.337 5.409 -24.487 1.00 87.69 485 THR A C 1
ATOM 3804 O O . THR A 1 485 ? 12.348 6.031 -24.876 1.00 87.69 485 THR A O 1
ATOM 3807 N N . ALA A 1 486 ? 14.504 6.006 -24.217 1.00 89.44 486 ALA A N 1
ATOM 3808 C CA . ALA A 1 486 ? 14.741 7.439 -24.390 1.00 89.44 486 ALA A CA 1
ATOM 3809 C C . ALA A 1 486 ? 14.573 7.863 -25.855 1.00 89.44 486 ALA A C 1
ATOM 3811 O O . ALA A 1 486 ? 13.774 8.750 -26.146 1.00 89.44 486 ALA A O 1
ATOM 3812 N N . GLU A 1 487 ? 15.244 7.161 -26.776 1.00 90.75 487 GLU A N 1
ATOM 3813 C CA . GLU A 1 487 ? 15.151 7.408 -28.222 1.00 90.75 487 GLU A CA 1
ATOM 3814 C C . GLU A 1 487 ? 13.700 7.307 -28.720 1.00 90.75 487 GLU A C 1
ATOM 3816 O O . GLU A 1 487 ? 13.229 8.145 -29.493 1.00 90.75 487 GLU A O 1
ATOM 3821 N N . TYR A 1 488 ? 12.969 6.281 -28.271 1.00 88.12 488 TYR A N 1
ATOM 3822 C CA . TYR A 1 488 ? 11.571 6.086 -28.651 1.00 88.12 488 TYR A CA 1
ATOM 3823 C C . TYR A 1 488 ? 10.671 7.221 -28.141 1.00 88.12 488 TYR A C 1
ATOM 3825 O O . TYR A 1 488 ? 9.912 7.802 -28.922 1.00 88.12 488 TYR A O 1
ATOM 3833 N N . GLY A 1 489 ? 10.772 7.589 -26.859 1.00 86.31 489 GLY A N 1
ATOM 3834 C CA . GLY A 1 489 ? 9.958 8.667 -26.292 1.00 86.31 489 GLY A CA 1
ATOM 3835 C C . GLY A 1 489 ? 10.324 10.057 -26.822 1.00 86.31 489 GLY A C 1
ATOM 3836 O O . GLY A 1 489 ? 9.438 10.883 -27.045 1.00 86.31 489 GLY A O 1
ATOM 3837 N N . ALA A 1 490 ? 11.597 10.316 -27.126 1.00 87.81 490 ALA A N 1
ATOM 3838 C CA . ALA A 1 490 ? 12.011 11.536 -27.812 1.00 87.81 490 ALA A CA 1
ATOM 3839 C C . ALA A 1 490 ? 11.401 11.626 -29.223 1.00 87.81 490 ALA A C 1
ATOM 3841 O O . ALA A 1 490 ? 10.844 12.665 -29.592 1.00 87.81 490 ALA A O 1
ATOM 3842 N N . ALA A 1 491 ? 11.422 10.529 -29.988 1.00 89.44 491 ALA A N 1
ATOM 3843 C CA . ALA A 1 491 ? 10.845 10.470 -31.331 1.00 89.44 491 ALA A CA 1
ATOM 3844 C C . ALA A 1 491 ? 9.314 10.651 -31.354 1.00 89.44 491 ALA A C 1
ATOM 3846 O O . ALA A 1 491 ? 8.780 11.255 -32.289 1.00 89.44 491 ALA A O 1
ATOM 3847 N N . LEU A 1 492 ? 8.594 10.198 -30.318 1.00 83.75 492 LEU A N 1
ATOM 3848 C CA . LEU A 1 492 ? 7.136 10.375 -30.207 1.00 83.75 492 LEU A CA 1
ATOM 3849 C C . LEU A 1 492 ? 6.693 11.845 -30.182 1.00 83.75 492 LEU A C 1
ATOM 3851 O O . LEU A 1 492 ? 5.554 12.149 -30.540 1.00 83.75 492 LEU A O 1
ATOM 3855 N N . ARG A 1 493 ? 7.584 12.751 -29.778 1.00 83.69 493 ARG A N 1
ATOM 3856 C CA . ARG A 1 493 ? 7.283 14.178 -29.596 1.00 83.69 493 ARG A CA 1
ATOM 3857 C C . ARG A 1 493 ? 7.676 15.036 -30.786 1.00 83.69 493 ARG A C 1
ATOM 3859 O O . ARG A 1 493 ? 7.371 16.228 -30.809 1.00 83.69 493 ARG A O 1
ATOM 3866 N N . GLN A 1 494 ? 8.351 14.451 -31.772 1.00 85.75 494 GLN A N 1
ATOM 3867 C CA . GLN A 1 494 ? 8.685 15.171 -32.988 1.00 85.75 494 GLN A CA 1
ATOM 3868 C C . GLN A 1 494 ? 7.407 15.502 -33.780 1.00 85.75 494 GLN A C 1
ATOM 3870 O O . GLN A 1 494 ? 6.467 14.703 -33.843 1.00 85.75 494 GLN A O 1
ATOM 3875 N N . PRO A 1 495 ? 7.333 16.692 -34.396 1.00 85.00 495 PRO A N 1
ATOM 3876 C CA . PRO A 1 495 ? 6.213 17.027 -35.261 1.00 85.00 495 PRO A CA 1
ATOM 3877 C C . PRO A 1 495 ? 6.221 16.128 -36.506 1.00 85.00 495 PRO A C 1
ATOM 3879 O O . PRO A 1 495 ? 7.266 15.905 -37.112 1.00 85.00 495 PRO A O 1
ATOM 3882 N N . ASN A 1 496 ? 5.039 15.674 -36.934 1.00 88.00 496 ASN A N 1
ATOM 3883 C CA . ASN A 1 496 ? 4.839 14.821 -38.117 1.00 88.00 496 ASN A CA 1
ATOM 3884 C C . ASN A 1 496 ? 5.476 13.418 -38.040 1.00 88.00 496 ASN A C 1
ATOM 3886 O O . ASN A 1 496 ? 5.765 12.827 -39.082 1.00 88.00 496 ASN A O 1
ATOM 3890 N N . THR A 1 497 ? 5.673 12.870 -36.838 1.00 87.88 497 THR A N 1
ATOM 3891 C CA . THR A 1 497 ? 6.160 11.496 -36.652 1.00 87.88 497 THR A CA 1
ATOM 3892 C C . THR A 1 497 ? 5.269 10.474 -37.365 1.00 87.88 497 THR A C 1
ATOM 3894 O O . THR A 1 497 ? 4.055 10.420 -37.155 1.00 87.88 497 THR A O 1
ATOM 3897 N N . ASP A 1 498 ? 5.880 9.619 -38.189 1.00 90.44 498 ASP A N 1
ATOM 3898 C CA . ASP A 1 498 ? 5.227 8.415 -38.705 1.00 90.44 498 ASP A CA 1
ATOM 3899 C C . ASP A 1 498 ? 5.178 7.366 -37.589 1.00 90.44 498 ASP A C 1
ATOM 3901 O O . ASP A 1 498 ? 6.114 6.591 -37.394 1.00 90.44 498 ASP A O 1
ATOM 3905 N N . TYR A 1 499 ? 4.084 7.373 -36.827 1.00 84.56 499 TYR A N 1
ATOM 3906 C CA . TYR A 1 499 ? 3.900 6.494 -35.671 1.00 84.56 499 TYR A CA 1
ATOM 3907 C C . TYR A 1 499 ? 3.961 5.009 -36.024 1.00 84.56 499 TYR A C 1
ATOM 3909 O O . TYR A 1 499 ? 4.433 4.215 -35.216 1.00 84.56 499 TYR A O 1
ATOM 3917 N N . VAL A 1 500 ? 3.519 4.627 -37.226 1.00 85.75 500 VAL A N 1
ATOM 3918 C CA . VAL A 1 500 ? 3.547 3.223 -37.652 1.00 85.75 500 VAL A CA 1
ATOM 3919 C C . VAL A 1 500 ? 4.988 2.790 -37.870 1.00 85.75 500 VAL A C 1
ATOM 3921 O O . VAL A 1 500 ? 5.404 1.755 -37.351 1.00 85.75 500 VAL A O 1
ATOM 3924 N N . LYS A 1 501 ? 5.763 3.600 -38.596 1.00 91.69 501 LYS A N 1
ATOM 3925 C CA . LYS A 1 501 ? 7.182 3.323 -38.812 1.00 91.69 501 LYS A CA 1
ATOM 3926 C C . LYS A 1 501 ? 7.966 3.356 -37.500 1.00 91.69 501 LYS A C 1
ATOM 3928 O O . LYS A 1 501 ? 8.729 2.436 -37.235 1.00 91.69 501 LYS A O 1
ATOM 3933 N N . LEU A 1 502 ? 7.734 4.359 -36.653 1.00 89.00 502 LEU A N 1
ATOM 3934 C CA . LEU A 1 502 ? 8.402 4.474 -35.356 1.00 89.00 502 LEU A CA 1
ATOM 3935 C C . LEU A 1 502 ? 8.128 3.253 -34.467 1.00 89.00 502 LEU A C 1
ATOM 3937 O O . LEU A 1 502 ? 9.046 2.729 -33.841 1.00 89.00 502 LEU A O 1
ATOM 3941 N N . GLN A 1 503 ? 6.885 2.766 -34.440 1.00 84.25 503 GLN A N 1
ATOM 3942 C CA . GLN A 1 503 ? 6.535 1.559 -33.698 1.00 84.25 503 GLN A CA 1
ATOM 3943 C C . GLN A 1 503 ? 7.209 0.305 -34.283 1.00 84.25 503 GLN A C 1
ATOM 3945 O O . GLN A 1 503 ? 7.675 -0.546 -33.529 1.00 84.25 503 GLN A O 1
ATOM 3950 N N . GLN A 1 504 ? 7.286 0.178 -35.611 1.00 90.38 504 GLN A N 1
ATOM 3951 C CA . GLN A 1 504 ? 7.998 -0.931 -36.259 1.00 90.38 504 GLN A CA 1
ATOM 3952 C C . GLN A 1 504 ? 9.492 -0.916 -35.921 1.00 90.38 504 GLN A C 1
ATOM 3954 O O . GLN A 1 504 ? 10.038 -1.951 -35.537 1.00 90.38 504 GLN A O 1
ATOM 3959 N N . ASP A 1 505 ? 10.128 0.253 -36.002 1.00 93.44 505 ASP A N 1
ATOM 3960 C CA . ASP A 1 505 ? 11.538 0.443 -35.658 1.00 93.44 505 ASP A CA 1
ATOM 3961 C C . ASP A 1 505 ? 11.785 0.130 -34.168 1.00 93.44 505 ASP A C 1
ATOM 3963 O O . ASP A 1 505 ? 12.765 -0.532 -33.822 1.00 93.44 505 ASP A O 1
ATOM 3967 N N . TRP A 1 506 ? 10.868 0.535 -33.281 1.00 92.00 506 TRP A N 1
ATOM 3968 C CA . TRP A 1 506 ? 10.898 0.205 -31.852 1.00 92.00 506 TRP A CA 1
ATOM 3969 C C . TRP A 1 506 ? 10.867 -1.304 -31.596 1.00 92.00 506 TRP A C 1
ATOM 3971 O O . TRP A 1 506 ? 11.737 -1.831 -30.904 1.00 92.00 506 TRP A O 1
ATOM 3981 N N . ILE A 1 507 ? 9.911 -2.016 -32.200 1.00 91.75 507 ILE A N 1
ATOM 3982 C CA . ILE A 1 507 ? 9.788 -3.474 -32.059 1.00 91.75 507 ILE A CA 1
ATOM 3983 C C . ILE A 1 507 ? 11.053 -4.171 -32.573 1.00 91.75 507 ILE A C 1
ATOM 3985 O O . ILE A 1 507 ? 11.576 -5.053 -31.898 1.00 91.75 507 ILE A O 1
ATOM 3989 N N . GLN A 1 508 ? 11.595 -3.755 -33.722 1.00 95.50 508 GLN A N 1
ATOM 3990 C CA . GLN A 1 508 ? 12.830 -4.334 -34.266 1.00 95.50 508 GLN A CA 1
ATOM 3991 C C . GLN A 1 508 ? 14.029 -4.132 -33.332 1.00 95.50 508 GLN A C 1
ATOM 3993 O O . GLN A 1 508 ? 14.812 -5.065 -33.122 1.00 95.50 508 GLN A O 1
ATOM 3998 N N . LYS A 1 509 ? 14.162 -2.938 -32.741 1.00 96.56 509 LYS A N 1
ATOM 3999 C CA . LYS A 1 509 ? 15.200 -2.636 -31.747 1.00 96.56 509 LYS A CA 1
ATOM 4000 C C . LYS A 1 509 ? 15.035 -3.478 -30.480 1.00 96.56 509 LYS A C 1
ATOM 4002 O O . LYS A 1 509 ? 16.029 -4.000 -29.979 1.00 96.56 509 LYS A O 1
ATOM 4007 N N . LEU A 1 510 ? 13.808 -3.662 -29.989 1.00 94.88 510 LEU A N 1
ATOM 4008 C CA . LEU A 1 510 ? 13.526 -4.537 -28.848 1.00 94.88 510 LEU A CA 1
ATOM 4009 C C . LEU A 1 510 ? 13.847 -6.002 -29.149 1.00 94.88 510 LEU A C 1
ATOM 4011 O O . LEU A 1 510 ? 14.473 -6.671 -28.333 1.00 94.88 510 LEU A O 1
ATOM 4015 N N . GLU A 1 511 ? 13.476 -6.506 -30.326 1.00 95.19 511 GLU A N 1
ATOM 4016 C CA . GLU A 1 511 ? 13.821 -7.867 -30.743 1.00 95.19 511 GLU A CA 1
ATOM 4017 C C . GLU A 1 511 ? 15.337 -8.053 -30.845 1.00 95.19 511 GLU A C 1
ATOM 4019 O O . GLU A 1 511 ? 15.857 -9.094 -30.447 1.00 95.19 511 GLU A O 1
ATOM 4024 N N . GLN A 1 512 ? 16.067 -7.053 -31.349 1.00 96.94 512 GLN A N 1
ATOM 4025 C CA . GLN A 1 512 ? 17.528 -7.078 -31.347 1.00 96.94 512 GLN A CA 1
ATOM 4026 C C . GLN A 1 512 ? 18.086 -7.106 -29.923 1.00 96.94 512 GLN A C 1
ATOM 4028 O O . GLN A 1 512 ? 18.914 -7.960 -29.612 1.00 96.94 512 GLN A O 1
ATOM 4033 N N . PHE A 1 513 ? 17.596 -6.227 -29.052 1.00 97.19 513 PHE A N 1
ATOM 4034 C CA . PHE A 1 513 ? 18.006 -6.181 -27.655 1.00 97.19 513 PHE A CA 1
ATOM 4035 C C . PHE A 1 513 ? 17.752 -7.514 -26.939 1.00 97.19 513 PHE A C 1
ATOM 4037 O O . PHE A 1 513 ? 18.625 -8.016 -26.242 1.00 97.19 513 PHE A O 1
ATOM 4044 N N . VAL A 1 514 ? 16.597 -8.143 -27.160 1.00 95.75 514 VAL A N 1
ATOM 4045 C CA . VAL A 1 514 ? 16.271 -9.456 -26.590 1.00 95.75 514 VAL A CA 1
ATOM 4046 C C . VAL A 1 514 ? 17.128 -10.573 -27.193 1.00 95.75 514 VAL A C 1
ATOM 4048 O O . VAL A 1 514 ? 17.499 -11.500 -26.477 1.00 95.75 514 VAL A O 1
ATOM 4051 N N . ARG A 1 515 ? 17.509 -10.506 -28.474 1.00 96.00 515 ARG A N 1
ATOM 4052 C CA . ARG A 1 515 ? 18.474 -11.466 -29.042 1.00 96.00 515 ARG A CA 1
ATOM 4053 C C . ARG A 1 515 ? 19.834 -11.388 -28.344 1.00 96.00 515 ARG A C 1
ATOM 4055 O O . ARG A 1 515 ? 20.451 -12.423 -28.120 1.00 96.00 515 ARG A O 1
ATOM 4062 N N . GLU A 1 516 ? 20.281 -10.184 -27.999 1.00 95.88 516 GLU A N 1
ATOM 4063 C CA . GLU A 1 516 ? 21.591 -9.940 -27.380 1.00 95.88 516 GLU A CA 1
ATOM 4064 C C . GLU A 1 516 ? 21.580 -10.195 -25.858 1.00 95.88 516 GLU A C 1
ATOM 4066 O O . GLU A 1 516 ? 22.464 -10.868 -25.329 1.00 95.88 516 GLU A O 1
ATOM 4071 N N . TYR A 1 517 ? 20.548 -9.721 -25.155 1.00 95.81 517 TYR A N 1
ATOM 4072 C CA . TYR A 1 517 ? 20.484 -9.665 -23.688 1.00 95.81 517 TYR A CA 1
ATOM 4073 C C . TYR A 1 517 ? 19.315 -10.444 -23.083 1.00 95.81 517 TYR A C 1
ATOM 4075 O O . TYR A 1 517 ? 19.140 -10.430 -21.870 1.00 95.81 517 TYR A O 1
ATOM 4083 N N . GLY A 1 518 ? 18.523 -11.162 -23.884 1.00 92.56 518 GLY A N 1
ATOM 4084 C CA . GLY A 1 518 ? 17.283 -11.820 -23.449 1.00 92.56 518 GLY A CA 1
ATOM 4085 C C . GLY A 1 518 ? 17.437 -12.877 -22.356 1.00 92.56 518 GLY A C 1
ATOM 4086 O O . GLY A 1 518 ? 16.440 -13.403 -21.881 1.00 92.56 518 GLY A O 1
ATOM 4087 N N . HIS A 1 519 ? 18.668 -13.251 -22.002 1.00 92.12 519 HIS A N 1
ATOM 4088 C CA . HIS A 1 519 ? 19.005 -14.163 -20.907 1.00 92.12 519 HIS A CA 1
ATOM 4089 C C . HIS A 1 519 ? 19.283 -13.462 -19.578 1.00 92.12 519 HIS A C 1
ATOM 4091 O O . HIS A 1 519 ? 19.395 -14.144 -18.563 1.00 92.12 519 HIS A O 1
ATOM 4097 N N . LEU A 1 520 ? 19.358 -12.133 -19.576 1.00 91.50 520 LEU A N 1
ATOM 4098 C CA . LEU A 1 520 ? 19.595 -11.321 -18.392 1.00 91.50 520 LEU A CA 1
ATOM 4099 C C . LEU A 1 520 ? 18.270 -10.788 -17.829 1.00 91.50 520 LEU A C 1
ATOM 4101 O O . LEU A 1 520 ? 17.375 -10.462 -18.618 1.00 91.50 520 LEU A O 1
ATOM 4105 N N . PRO A 1 521 ? 18.136 -10.640 -16.498 1.00 87.44 521 PRO A N 1
ATOM 4106 C CA . PRO A 1 521 ? 16.940 -10.075 -15.869 1.00 87.44 521 PRO A CA 1
ATOM 4107 C C . PRO A 1 521 ? 16.555 -8.690 -16.400 1.00 87.44 521 PRO A C 1
ATOM 4109 O O . PRO A 1 521 ? 15.371 -8.383 -16.513 1.00 87.44 521 PRO A O 1
ATOM 4112 N N . GLU A 1 522 ? 17.536 -7.881 -16.807 1.00 87.00 522 GLU A N 1
ATOM 4113 C CA . GLU A 1 522 ? 17.335 -6.562 -17.419 1.00 87.00 522 GLU A CA 1
ATOM 4114 C C . GLU A 1 522 ? 16.517 -6.593 -18.718 1.00 87.00 522 GLU A C 1
ATOM 4116 O O . GLU A 1 522 ? 16.042 -5.555 -19.173 1.00 87.00 522 GLU A O 1
ATOM 4121 N N . SER A 1 523 ? 16.333 -7.769 -19.323 1.00 93.00 523 SER A N 1
ATOM 4122 C CA . SER A 1 523 ? 15.519 -7.932 -20.525 1.00 93.00 523 SER A CA 1
ATOM 4123 C C . SER A 1 523 ? 14.029 -8.154 -20.273 1.00 93.00 523 SER A C 1
ATOM 4125 O O . SER A 1 523 ? 13.251 -8.119 -21.228 1.00 93.00 523 SER A O 1
ATOM 4127 N N . ALA A 1 524 ? 13.611 -8.343 -19.017 1.00 91.62 524 ALA A N 1
ATOM 4128 C CA . ALA A 1 524 ? 12.227 -8.663 -18.672 1.00 91.62 524 ALA A CA 1
ATOM 4129 C C . ALA A 1 524 ? 11.229 -7.590 -19.147 1.00 91.62 524 ALA A C 1
ATOM 4131 O O . ALA A 1 524 ? 10.183 -7.932 -19.698 1.00 91.62 524 ALA A O 1
ATOM 4132 N N . ASP A 1 525 ? 11.571 -6.303 -19.020 1.00 86.62 525 ASP A N 1
ATOM 4133 C CA . ASP A 1 525 ? 10.728 -5.204 -19.509 1.00 86.62 525 ASP A CA 1
ATOM 4134 C C . ASP A 1 525 ? 10.617 -5.202 -21.042 1.00 86.62 525 ASP A C 1
ATOM 4136 O O . ASP A 1 525 ? 9.526 -5.053 -21.591 1.00 86.62 525 ASP A O 1
ATOM 4140 N N . ALA A 1 526 ? 11.727 -5.428 -21.751 1.00 91.88 526 ALA A N 1
ATOM 4141 C CA . ALA A 1 526 ? 11.736 -5.509 -23.212 1.00 91.88 526 ALA A CA 1
ATOM 4142 C C . ALA A 1 526 ? 10.886 -6.684 -23.720 1.00 91.88 526 ALA A C 1
ATOM 4144 O O . ALA A 1 526 ? 10.104 -6.533 -24.661 1.00 91.88 526 ALA A O 1
ATOM 4145 N N . LEU A 1 527 ? 11.004 -7.843 -23.069 1.00 95.62 527 LEU A N 1
ATOM 4146 C CA . LEU A 1 527 ? 10.176 -9.017 -23.340 1.00 95.62 527 LEU A CA 1
ATOM 4147 C C . LEU A 1 527 ? 8.693 -8.718 -23.101 1.00 95.62 527 LEU A C 1
ATOM 4149 O O . LEU A 1 527 ? 7.857 -9.110 -23.915 1.00 95.62 527 LEU A O 1
ATOM 4153 N N . LEU A 1 528 ? 8.365 -7.996 -22.024 1.00 94.56 528 LEU A N 1
ATOM 4154 C CA . LEU A 1 528 ? 6.991 -7.603 -21.721 1.00 94.56 528 LEU A CA 1
ATOM 4155 C C . LEU A 1 528 ? 6.423 -6.682 -22.804 1.00 94.56 528 LEU A C 1
ATOM 4157 O O . LEU A 1 528 ? 5.310 -6.906 -23.272 1.00 94.56 528 LEU A O 1
ATOM 4161 N N . GLN A 1 529 ? 7.194 -5.692 -23.259 1.00 90.06 529 GLN A N 1
ATOM 4162 C CA . GLN A 1 529 ? 6.782 -4.797 -24.346 1.00 90.06 529 GLN A CA 1
ATOM 4163 C C . GLN A 1 529 ? 6.550 -5.554 -25.664 1.00 90.06 529 GLN A C 1
ATOM 4165 O O . GLN A 1 529 ? 5.573 -5.285 -26.367 1.00 90.06 529 GLN A O 1
ATOM 4170 N N . LEU A 1 530 ? 7.394 -6.543 -25.984 1.00 94.12 530 LEU A N 1
ATOM 4171 C CA . LEU A 1 530 ? 7.178 -7.421 -27.137 1.00 94.12 530 LEU A CA 1
ATOM 4172 C C . LEU A 1 530 ? 5.902 -8.257 -26.980 1.00 94.12 530 LEU A C 1
ATOM 4174 O O . LEU A 1 530 ? 5.106 -8.320 -27.918 1.00 94.12 530 LEU A O 1
ATOM 4178 N N . ALA A 1 531 ? 5.669 -8.847 -25.804 1.00 96.00 531 ALA A N 1
ATOM 4179 C CA . ALA A 1 531 ? 4.464 -9.625 -25.520 1.00 96.00 531 ALA A CA 1
ATOM 4180 C C . ALA A 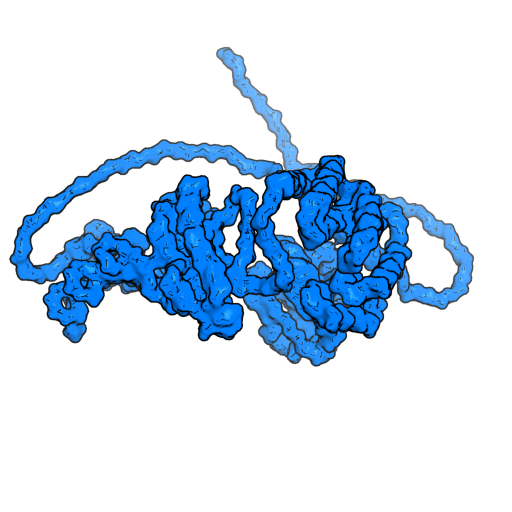1 531 ? 3.188 -8.786 -25.699 1.00 96.00 531 ALA A C 1
ATOM 4182 O O . ALA A 1 531 ? 2.284 -9.185 -26.435 1.00 96.00 531 ALA A O 1
ATOM 4183 N N . ILE A 1 532 ? 3.160 -7.583 -25.112 1.00 91.75 532 ILE A N 1
ATOM 4184 C CA . ILE A 1 532 ? 2.053 -6.624 -25.238 1.00 91.75 532 ILE A CA 1
ATOM 4185 C C . ILE A 1 532 ? 1.838 -6.242 -26.701 1.00 91.75 532 ILE A C 1
ATOM 4187 O O . ILE A 1 532 ? 0.706 -6.230 -27.182 1.00 91.75 532 ILE A O 1
ATOM 4191 N N . SER A 1 533 ? 2.914 -5.965 -27.440 1.00 88.56 533 SER A N 1
ATOM 4192 C CA . SER A 1 533 ? 2.808 -5.616 -28.855 1.00 88.56 533 SER A CA 1
ATOM 4193 C C . SER A 1 533 ? 2.186 -6.740 -29.687 1.00 88.56 533 SER A C 1
ATOM 4195 O O . SER A 1 533 ? 1.398 -6.449 -30.589 1.00 88.56 533 SER A O 1
ATOM 4197 N N . ARG A 1 534 ? 2.532 -8.006 -29.420 1.00 92.44 534 ARG A N 1
ATOM 4198 C CA . ARG A 1 534 ? 1.941 -9.165 -30.111 1.00 92.44 534 ARG A CA 1
ATOM 4199 C C . ARG A 1 534 ? 0.478 -9.350 -29.721 1.00 92.44 534 ARG A C 1
ATOM 4201 O O . ARG A 1 534 ? -0.361 -9.542 -30.599 1.00 92.44 534 ARG A O 1
ATOM 4208 N N . GLU A 1 535 ? 0.157 -9.174 -28.441 1.00 92.50 535 GLU A N 1
ATOM 4209 C CA . GLU A 1 535 ? -1.215 -9.253 -27.943 1.00 92.50 535 GLU A CA 1
ATOM 4210 C C . GLU A 1 535 ? -2.122 -8.211 -28.614 1.00 92.50 535 GLU A C 1
ATOM 4212 O O . GLU A 1 535 ? -3.178 -8.555 -29.143 1.00 92.50 535 GLU A O 1
ATOM 4217 N N . LEU A 1 536 ? -1.693 -6.946 -28.656 1.00 86.31 536 LEU A N 1
ATOM 4218 C CA . LEU A 1 536 ? -2.459 -5.859 -29.275 1.00 86.31 536 LEU A CA 1
ATOM 4219 C C . LEU A 1 536 ? -2.562 -5.996 -30.802 1.00 86.31 536 LEU A C 1
ATOM 4221 O O . LEU A 1 536 ? -3.507 -5.484 -31.402 1.00 86.31 536 LEU A O 1
ATOM 4225 N N . ALA A 1 537 ? -1.627 -6.711 -31.433 1.00 87.06 537 ALA A N 1
ATOM 4226 C CA . ALA A 1 537 ? -1.707 -7.083 -32.844 1.00 87.06 537 ALA A CA 1
ATOM 4227 C C . ALA A 1 537 ? -2.662 -8.267 -33.111 1.00 87.06 537 ALA A C 1
ATOM 4229 O O . ALA A 1 537 ? -2.922 -8.587 -34.272 1.00 87.06 537 ALA A O 1
ATOM 4230 N N . GLY A 1 538 ? -3.196 -8.905 -32.063 1.00 88.31 538 GLY A N 1
ATOM 4231 C CA . GLY A 1 538 ? -4.053 -10.089 -32.153 1.00 88.31 538 GLY A CA 1
ATOM 4232 C C . GLY A 1 538 ? -3.292 -11.407 -32.323 1.00 88.31 538 GLY A C 1
ATOM 4233 O O . GLY A 1 538 ? -3.922 -12.443 -32.5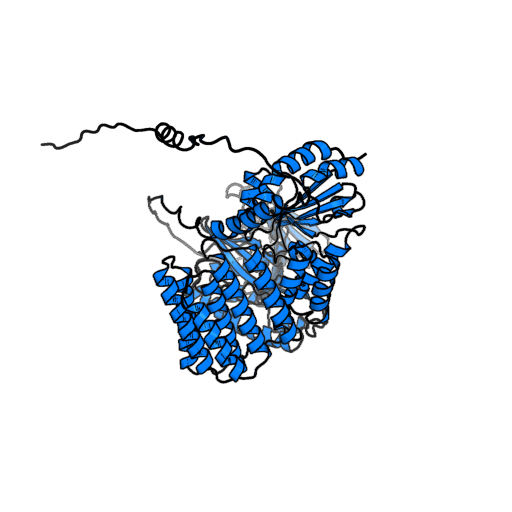30 1.00 88.31 538 GLY A O 1
ATOM 4234 N N . ASP A 1 539 ? -1.961 -11.389 -32.226 1.00 94.19 539 ASP A N 1
ATOM 4235 C CA . ASP A 1 539 ? -1.108 -12.579 -32.281 1.00 94.19 539 ASP A CA 1
ATOM 4236 C C . ASP A 1 539 ? -0.939 -13.166 -30.875 1.00 94.19 539 ASP A C 1
ATOM 4238 O O . ASP A 1 539 ? 0.077 -13.009 -30.196 1.00 94.19 539 ASP A O 1
ATOM 4242 N N . GLU A 1 540 ? -2.016 -13.781 -30.397 1.00 94.00 540 GLU A N 1
ATOM 4243 C CA . GLU A 1 540 ? -2.117 -14.277 -29.029 1.00 94.00 540 GLU A CA 1
ATOM 4244 C C . GLU A 1 540 ? -1.134 -15.407 -28.716 1.00 94.00 540 GLU A C 1
ATOM 4246 O O . GLU A 1 540 ? -0.619 -15.478 -27.602 1.00 94.00 540 GLU A O 1
ATOM 4251 N N . GLU A 1 541 ? -0.878 -16.293 -29.675 1.00 95.69 541 GLU A N 1
ATOM 4252 C CA . GLU A 1 541 ? 0.014 -17.431 -29.459 1.00 95.69 541 GLU A CA 1
ATOM 4253 C C . GLU A 1 541 ? 1.458 -16.959 -29.279 1.00 95.69 541 GLU A C 1
ATOM 4255 O O . GLU A 1 541 ? 2.132 -17.377 -28.332 1.00 95.69 541 GLU A O 1
ATOM 4260 N N . GLU A 1 542 ? 1.913 -16.007 -30.100 1.00 94.88 542 GLU A N 1
ATOM 4261 C CA . GLU A 1 542 ? 3.234 -15.415 -29.908 1.00 94.88 542 GLU A CA 1
ATOM 4262 C C . GLU A 1 542 ? 3.279 -14.559 -28.630 1.00 94.88 542 GLU A C 1
ATOM 4264 O O . GLU A 1 542 ? 4.268 -14.607 -27.898 1.00 94.88 542 GLU A O 1
ATOM 4269 N N . ALA A 1 543 ? 2.203 -13.839 -28.288 1.00 95.94 543 ALA A N 1
ATOM 4270 C CA . ALA A 1 543 ? 2.119 -13.092 -27.029 1.00 95.94 543 ALA A CA 1
ATOM 4271 C C . ALA A 1 543 ? 2.276 -14.002 -25.800 1.00 95.94 543 ALA A C 1
ATOM 4273 O O . ALA A 1 543 ? 3.107 -13.727 -24.934 1.00 95.94 543 ALA A O 1
ATOM 4274 N N . LYS A 1 544 ? 1.534 -15.120 -25.740 1.00 97.31 544 LYS A N 1
ATOM 4275 C CA . LYS A 1 544 ? 1.656 -16.120 -24.664 1.00 97.31 544 LYS A CA 1
ATOM 4276 C C . LYS A 1 544 ? 3.075 -16.655 -24.569 1.00 97.31 544 LYS A C 1
ATOM 4278 O O . LYS A 1 544 ? 3.609 -16.736 -23.471 1.00 97.31 544 LYS A O 1
ATOM 4283 N N . LYS A 1 545 ? 3.712 -16.966 -25.699 1.00 96.31 545 LYS A N 1
ATOM 4284 C CA . LYS A 1 545 ? 5.098 -17.444 -25.722 1.00 96.31 545 LYS A CA 1
ATOM 4285 C C . LYS A 1 545 ? 6.069 -16.437 -25.101 1.00 96.31 545 LYS A C 1
ATOM 4287 O O . LYS A 1 545 ? 6.963 -16.844 -24.360 1.00 96.31 545 LYS A O 1
ATOM 4292 N N . TRP A 1 546 ? 5.909 -15.143 -25.371 1.00 95.00 546 TRP A N 1
ATOM 4293 C CA . TRP A 1 546 ? 6.724 -14.111 -24.724 1.00 95.00 546 TRP A CA 1
ATOM 4294 C C . TRP A 1 546 ? 6.406 -13.972 -23.233 1.00 95.00 546 TRP A C 1
ATOM 4296 O O . TRP A 1 546 ? 7.333 -13.963 -22.426 1.00 95.00 546 TRP A O 1
ATOM 4306 N N . TYR A 1 547 ? 5.128 -13.945 -22.842 1.00 97.88 547 TYR A N 1
ATOM 4307 C CA . TYR A 1 547 ? 4.753 -13.890 -21.427 1.00 97.88 547 TYR A CA 1
ATOM 4308 C C . TYR A 1 547 ? 5.278 -15.101 -20.634 1.00 97.88 547 TYR A C 1
ATOM 4310 O O . TYR A 1 547 ? 5.839 -14.923 -19.553 1.00 97.88 547 TYR A O 1
ATOM 4318 N N . SER A 1 548 ? 5.175 -16.316 -21.183 1.00 97.62 548 SER A N 1
ATOM 4319 C CA . SER A 1 548 ? 5.703 -17.542 -20.571 1.00 97.62 548 SER A CA 1
ATOM 4320 C C . SER A 1 548 ? 7.209 -17.460 -20.347 1.00 97.62 548 SER A C 1
ATOM 4322 O O . SER A 1 548 ? 7.672 -17.729 -19.240 1.00 97.62 548 SER A O 1
ATOM 4324 N N . GLN A 1 549 ? 7.968 -16.982 -21.341 1.00 95.50 549 GLN A N 1
ATOM 4325 C CA . GLN A 1 549 ? 9.414 -16.790 -21.194 1.00 95.50 549 GLN A CA 1
ATOM 4326 C C . GLN A 1 549 ? 9.769 -15.868 -20.024 1.00 95.50 549 GLN A C 1
ATOM 4328 O O . GLN A 1 549 ? 10.735 -16.144 -19.317 1.00 95.50 549 GLN A O 1
ATOM 4333 N N . ILE A 1 550 ? 9.002 -14.797 -19.795 1.00 95.94 550 ILE A N 1
ATOM 4334 C CA . ILE A 1 550 ? 9.234 -13.894 -18.659 1.00 95.94 550 ILE A CA 1
ATOM 4335 C C . ILE A 1 550 ? 9.002 -14.642 -17.344 1.00 95.94 550 ILE A C 1
ATOM 4337 O O . ILE A 1 550 ? 9.861 -14.613 -16.465 1.00 95.94 550 ILE A O 1
ATOM 4341 N N . THR A 1 551 ? 7.873 -15.346 -17.217 1.00 95.56 551 THR A N 1
ATOM 4342 C CA . THR A 1 551 ? 7.523 -16.063 -15.979 1.00 95.56 551 THR A CA 1
ATOM 4343 C C . THR A 1 551 ? 8.464 -17.223 -15.660 1.00 95.56 551 THR A C 1
ATOM 4345 O O . THR A 1 551 ? 8.717 -17.497 -14.492 1.00 95.56 551 THR A O 1
ATOM 4348 N N . GLU A 1 552 ? 9.005 -17.890 -16.679 1.00 94.88 552 GLU A N 1
ATOM 4349 C CA . GLU A 1 552 ? 9.907 -19.033 -16.513 1.00 94.88 552 GLU A CA 1
ATOM 4350 C C . GLU A 1 552 ? 11.341 -18.593 -16.206 1.00 94.88 552 GLU A C 1
ATOM 4352 O O . GLU A 1 552 ? 12.017 -19.202 -15.379 1.00 94.88 552 GLU A O 1
ATOM 4357 N N . ARG A 1 553 ? 11.822 -17.536 -16.872 1.00 93.25 553 ARG A N 1
ATOM 4358 C CA . ARG A 1 553 ? 13.232 -17.121 -16.801 1.00 93.25 553 ARG A CA 1
ATOM 4359 C C . ARG A 1 553 ? 13.481 -16.069 -15.731 1.00 93.25 553 ARG A C 1
ATOM 4361 O O . ARG A 1 553 ? 14.569 -16.030 -15.163 1.00 93.25 553 ARG A O 1
ATOM 4368 N N . PHE A 1 554 ? 12.489 -15.225 -15.458 1.00 92.12 554 PHE A N 1
ATOM 4369 C CA . PHE A 1 554 ? 12.618 -14.058 -14.587 1.00 92.12 554 PHE A CA 1
ATOM 4370 C C . PHE A 1 554 ? 11.480 -13.959 -13.554 1.00 92.12 554 PHE A C 1
ATOM 4372 O O . PHE A 1 554 ? 10.918 -12.873 -13.382 1.00 92.12 554 PHE A O 1
ATOM 4379 N N . PRO A 1 555 ? 11.143 -15.044 -12.823 1.00 89.75 555 PRO A N 1
ATOM 4380 C CA . PRO A 1 555 ? 9.962 -15.104 -11.950 1.00 89.75 555 PRO A CA 1
ATOM 4381 C C . PRO A 1 555 ? 9.939 -14.044 -10.839 1.00 89.75 555 PRO A C 1
ATOM 4383 O O . PRO A 1 555 ? 8.869 -13.675 -10.368 1.00 89.75 555 PRO A O 1
ATOM 4386 N N . ASN A 1 556 ? 11.106 -13.525 -10.443 1.00 84.31 556 ASN A N 1
ATOM 4387 C CA . ASN A 1 556 ? 11.253 -12.554 -9.353 1.00 84.31 556 ASN A CA 1
ATOM 4388 C C . ASN A 1 556 ? 11.255 -11.089 -9.832 1.00 84.31 556 ASN A C 1
ATOM 4390 O O . ASN A 1 556 ? 11.682 -10.203 -9.095 1.00 84.31 556 ASN A O 1
ATOM 4394 N N . THR A 1 557 ? 10.837 -10.824 -11.072 1.00 81.88 557 THR A N 1
ATOM 4395 C CA . THR A 1 557 ? 10.817 -9.469 -11.649 1.00 81.88 557 THR A CA 1
ATOM 4396 C C . THR A 1 557 ? 9.392 -8.904 -11.711 1.00 81.88 557 THR A C 1
ATOM 4398 O O . THR A 1 557 ? 8.448 -9.673 -11.905 1.00 81.88 557 THR A O 1
ATOM 4401 N N . PRO A 1 558 ? 9.192 -7.574 -11.604 1.00 83.50 558 PRO A N 1
ATOM 4402 C CA . PRO A 1 558 ? 7.862 -6.974 -11.751 1.00 83.50 558 PRO A CA 1
ATOM 4403 C C . PRO A 1 558 ? 7.142 -7.351 -13.066 1.00 83.50 558 PRO A C 1
ATOM 4405 O O . PRO A 1 558 ? 5.961 -7.707 -13.007 1.00 83.50 558 PRO A O 1
ATOM 4408 N N . PRO A 1 559 ? 7.821 -7.411 -14.234 1.00 86.69 559 PRO A N 1
ATOM 4409 C CA . PRO A 1 559 ? 7.213 -7.900 -15.471 1.00 86.69 559 PRO A CA 1
ATOM 4410 C C . PRO A 1 559 ? 6.643 -9.317 -15.395 1.00 86.69 559 PRO A C 1
ATOM 4412 O O . PRO A 1 559 ? 5.654 -9.601 -16.069 1.00 86.69 559 PRO A O 1
ATOM 4415 N N . ALA A 1 560 ? 7.217 -10.207 -14.576 1.00 92.50 560 ALA A N 1
ATOM 4416 C CA . ALA A 1 560 ? 6.704 -11.567 -14.423 1.00 92.50 560 ALA A CA 1
ATOM 4417 C C . ALA A 1 560 ? 5.328 -11.601 -13.755 1.00 92.50 560 ALA A C 1
ATOM 4419 O O . ALA A 1 560 ? 4.500 -12.431 -14.127 1.00 92.50 560 ALA A O 1
ATOM 4420 N N . VAL A 1 561 ? 5.042 -10.671 -12.838 1.00 93.56 561 VAL A N 1
ATOM 4421 C CA . VAL A 1 561 ? 3.718 -10.551 -12.210 1.00 93.56 561 VAL A CA 1
ATOM 4422 C C . VAL A 1 561 ? 2.669 -10.193 -13.265 1.00 93.56 561 VAL A C 1
ATOM 4424 O O . VAL A 1 561 ? 1.673 -10.905 -13.414 1.00 93.56 561 VAL A O 1
ATOM 4427 N N . LYS A 1 562 ? 2.928 -9.144 -14.060 1.00 92.25 562 LYS A N 1
ATOM 4428 C CA . LYS A 1 562 ? 2.041 -8.734 -15.161 1.00 92.25 562 LYS A CA 1
ATOM 4429 C C . LYS A 1 562 ? 1.895 -9.851 -16.202 1.00 92.25 562 LYS A C 1
ATOM 4431 O O . LYS A 1 562 ? 0.779 -10.138 -16.634 1.00 92.25 562 LYS A O 1
ATOM 4436 N N . ALA A 1 563 ? 2.994 -10.506 -16.581 1.00 97.06 563 ALA A N 1
ATOM 4437 C CA . ALA A 1 563 ? 3.000 -11.595 -17.557 1.00 97.06 563 ALA A CA 1
ATOM 4438 C C . ALA A 1 563 ? 2.186 -12.811 -17.087 1.00 97.06 563 ALA A C 1
ATOM 4440 O O . ALA A 1 563 ? 1.397 -13.357 -17.857 1.00 97.06 563 ALA A O 1
ATOM 4441 N N . ALA A 1 564 ? 2.312 -13.203 -15.816 1.00 97.69 564 ALA A N 1
ATOM 4442 C CA . ALA A 1 564 ? 1.524 -14.284 -15.230 1.00 97.69 564 ALA A CA 1
ATOM 4443 C C . ALA A 1 564 ? 0.022 -13.963 -15.245 1.00 97.69 564 ALA A C 1
ATOM 4445 O O . ALA A 1 564 ? -0.794 -14.815 -15.611 1.00 97.69 564 ALA A O 1
ATOM 4446 N N . GLY A 1 565 ? -0.348 -12.725 -14.906 1.00 96.56 565 GLY A N 1
ATOM 4447 C CA . GLY A 1 565 ? -1.729 -12.264 -15.015 1.00 96.56 565 GLY A CA 1
ATOM 4448 C C . GLY A 1 565 ? -2.238 -12.260 -16.456 1.00 96.56 565 GLY A C 1
ATOM 4449 O O . GLY A 1 565 ? -3.359 -12.701 -16.717 1.00 96.56 565 GLY A O 1
ATOM 4450 N N . ALA A 1 566 ? -1.407 -11.839 -17.413 1.00 97.31 566 ALA A N 1
ATOM 4451 C CA . ALA A 1 566 ? -1.764 -11.837 -18.827 1.00 97.31 566 ALA A CA 1
ATOM 4452 C C . ALA A 1 566 ? -2.004 -13.267 -19.325 1.00 97.31 566 ALA A C 1
ATOM 4454 O O . ALA A 1 566 ? -3.049 -13.531 -19.910 1.00 97.31 566 ALA A O 1
ATOM 4455 N N . LEU A 1 567 ? -1.123 -14.224 -19.008 1.00 97.94 567 LEU A N 1
ATOM 4456 C CA . LEU A 1 567 ? -1.325 -15.646 -19.319 1.00 97.94 567 LEU A CA 1
ATOM 4457 C C . LEU A 1 567 ? -2.633 -16.183 -18.732 1.00 97.94 567 LEU A C 1
ATOM 4459 O O . LEU A 1 567 ? -3.401 -16.842 -19.440 1.00 97.94 567 LEU A O 1
ATOM 4463 N N . ARG A 1 568 ? -2.918 -15.855 -17.462 1.00 96.50 568 ARG A N 1
ATOM 4464 C CA . ARG A 1 568 ? -4.178 -16.218 -16.802 1.00 96.50 568 ARG A CA 1
ATOM 4465 C C . ARG A 1 568 ? -5.364 -15.681 -17.592 1.00 96.50 568 ARG A C 1
ATOM 4467 O O . ARG A 1 568 ? -6.233 -16.465 -17.960 1.00 96.50 568 ARG A O 1
ATOM 4474 N N . ARG A 1 569 ? -5.386 -14.376 -17.887 1.00 96.44 569 ARG A N 1
ATOM 4475 C CA . ARG A 1 569 ? -6.455 -13.726 -18.657 1.00 96.44 569 ARG A CA 1
ATOM 4476 C C . ARG A 1 569 ? -6.582 -14.335 -20.046 1.00 96.44 569 ARG A C 1
ATOM 4478 O O . ARG A 1 569 ? -7.694 -14.667 -20.436 1.00 96.44 569 ARG A O 1
ATOM 4485 N N . LEU A 1 570 ? -5.493 -14.518 -20.789 1.00 95.38 570 LEU A N 1
ATOM 4486 C CA . LEU A 1 570 ? -5.532 -15.048 -22.155 1.00 95.38 570 LEU A CA 1
ATOM 4487 C C . LEU A 1 570 ? -6.157 -16.457 -22.208 1.00 95.38 570 LEU A C 1
ATOM 4489 O O . LEU A 1 570 ? -6.905 -16.760 -23.140 1.00 95.38 570 LEU A O 1
ATOM 4493 N N . GLY A 1 571 ? -5.936 -17.276 -21.175 1.00 95.19 571 GLY A N 1
ATOM 4494 C CA . GLY A 1 571 ? -6.517 -18.615 -21.025 1.00 95.19 571 GLY A CA 1
ATOM 4495 C C . GLY A 1 571 ? -7.840 -18.703 -20.249 1.00 95.19 571 GLY A C 1
ATOM 4496 O O . GLY A 1 571 ? -8.300 -19.811 -19.987 1.00 95.19 571 GLY A O 1
ATOM 4497 N N . ILE A 1 572 ? -8.458 -17.584 -19.845 1.00 96.81 572 ILE A N 1
ATOM 4498 C CA . ILE A 1 572 ? -9.532 -17.606 -18.830 1.00 96.81 572 ILE A CA 1
ATOM 4499 C C . ILE A 1 572 ? -10.924 -17.986 -19.361 1.00 96.81 572 ILE A C 1
ATOM 4501 O O . ILE A 1 572 ? -11.831 -18.246 -18.573 1.00 96.81 572 ILE A O 1
ATOM 4505 N N . VAL A 1 573 ? -11.145 -17.992 -20.678 1.00 97.06 573 VAL A N 1
ATOM 4506 C CA . VAL A 1 573 ? -12.481 -18.248 -21.247 1.00 97.06 573 VAL A CA 1
ATOM 4507 C C . VAL A 1 573 ? -12.965 -19.651 -20.858 1.00 97.06 573 VAL A C 1
ATOM 4509 O O . VAL A 1 573 ? -12.249 -20.637 -21.004 1.00 97.06 573 VAL A O 1
ATOM 4512 N N . GLY A 1 574 ? -14.189 -19.735 -20.338 1.00 97.12 574 GLY A N 1
ATOM 4513 C CA . GLY A 1 574 ? -14.792 -20.949 -19.783 1.00 97.12 574 GLY A CA 1
ATOM 4514 C C . GLY A 1 574 ? -14.422 -21.241 -18.324 1.00 97.12 574 GLY A C 1
ATOM 4515 O O . GLY A 1 574 ? -15.061 -22.093 -17.706 1.00 97.12 574 GLY A O 1
ATOM 4516 N N . GLN A 1 575 ? -13.448 -20.529 -17.748 1.00 97.12 575 GLN A N 1
ATOM 4517 C CA . GLN A 1 575 ? -13.009 -20.695 -16.360 1.00 97.12 575 GLN A CA 1
ATOM 4518 C C . GLN A 1 575 ? -13.672 -19.670 -15.427 1.00 97.12 575 GLN A C 1
ATOM 4520 O O . GLN A 1 575 ? -14.058 -18.589 -15.881 1.00 97.12 575 GLN A O 1
ATOM 4525 N N . PRO A 1 576 ? -13.804 -19.969 -14.119 1.00 95.69 576 PRO A N 1
ATOM 4526 C CA . PRO A 1 576 ? -14.297 -19.005 -13.142 1.00 95.69 576 PRO A CA 1
ATOM 4527 C C . PRO A 1 576 ? -13.404 -17.763 -13.031 1.00 95.69 576 PRO A C 1
ATOM 4529 O O . PRO A 1 576 ? -12.186 -17.893 -12.887 1.00 95.69 576 PRO A O 1
ATOM 4532 N N . LEU A 1 577 ? -14.002 -16.568 -13.016 1.00 95.94 577 LEU A N 1
ATOM 4533 C CA . LEU A 1 577 ? -13.281 -15.339 -12.680 1.00 95.94 577 LEU A CA 1
ATOM 4534 C C . LEU A 1 577 ? -13.265 -15.143 -11.163 1.00 95.94 577 LEU A C 1
ATOM 4536 O O . LEU A 1 577 ? -14.315 -15.069 -10.526 1.00 95.94 577 LEU A O 1
ATOM 4540 N N . ARG A 1 578 ? -12.070 -15.016 -10.586 1.00 91.88 578 ARG A N 1
ATOM 4541 C CA . ARG A 1 578 ? -11.890 -14.579 -9.200 1.00 91.88 578 ARG A CA 1
ATOM 4542 C C . ARG A 1 578 ? -11.452 -13.124 -9.232 1.00 91.88 578 ARG A C 1
ATOM 4544 O O . ARG A 1 578 ? -10.387 -12.835 -9.750 1.00 91.88 578 ARG A O 1
ATOM 4551 N N . LEU A 1 579 ? -12.280 -12.231 -8.702 1.00 94.31 579 LEU A N 1
ATOM 4552 C CA . LEU A 1 579 ? -11.960 -10.814 -8.571 1.00 94.31 579 LEU A CA 1
ATOM 4553 C C . LEU A 1 579 ? -12.349 -10.368 -7.165 1.00 94.31 579 LEU A C 1
ATOM 4555 O O . LEU A 1 579 ? -13.518 -10.456 -6.779 1.00 94.31 579 LEU A O 1
ATOM 4559 N N . ARG A 1 580 ? -11.353 -9.915 -6.409 1.00 95.19 580 ARG A N 1
ATOM 4560 C CA . ARG A 1 580 ? -11.487 -9.408 -5.044 1.00 95.19 580 ARG A CA 1
ATOM 4561 C C . ARG A 1 580 ? -10.716 -8.109 -4.930 1.00 95.19 580 ARG A C 1
ATOM 4563 O O . ARG A 1 580 ? -9.655 -7.990 -5.526 1.00 95.19 580 ARG A O 1
ATOM 4570 N N . GLY A 1 581 ? -11.243 -7.173 -4.158 1.00 91.38 581 GLY A N 1
ATOM 4571 C CA . GLY A 1 581 ? -10.592 -5.891 -3.923 1.00 91.38 581 GLY A CA 1
ATOM 4572 C C . GLY A 1 581 ? -11.411 -5.018 -2.990 1.00 91.38 581 GLY A C 1
ATOM 4573 O O . GLY A 1 581 ? -12.371 -5.483 -2.370 1.00 91.38 581 GLY A O 1
ATOM 4574 N N . SER A 1 582 ? -11.044 -3.745 -2.918 1.00 92.75 582 SER A N 1
ATOM 4575 C CA . SER A 1 582 ? -11.779 -2.743 -2.148 1.00 92.75 582 SER A CA 1
ATOM 4576 C C . SER A 1 582 ? -12.616 -1.864 -3.068 1.00 92.75 582 SER A C 1
ATOM 4578 O O . SER A 1 582 ? -12.178 -1.480 -4.154 1.00 92.75 582 SER A O 1
ATOM 4580 N N . THR A 1 583 ? -13.833 -1.530 -2.643 1.00 92.75 583 THR A N 1
ATOM 4581 C CA . THR A 1 583 ? -14.622 -0.490 -3.301 1.00 92.75 583 THR A CA 1
ATOM 4582 C C . THR A 1 583 ? -13.984 0.884 -3.088 1.00 92.75 583 THR A C 1
ATOM 4584 O O . THR A 1 583 ? -13.196 1.080 -2.164 1.00 92.75 583 THR A O 1
ATOM 4587 N N . ILE A 1 584 ? -14.409 1.885 -3.861 1.00 89.50 584 ILE A N 1
ATOM 4588 C CA . ILE A 1 584 ? -14.002 3.293 -3.672 1.00 89.50 584 ILE A CA 1
ATOM 4589 C C . ILE A 1 584 ? -14.333 3.874 -2.282 1.00 89.50 584 ILE A C 1
ATOM 4591 O O . ILE A 1 584 ? -13.819 4.928 -1.920 1.00 89.50 584 ILE A O 1
ATOM 4595 N N . SER A 1 585 ? -15.204 3.209 -1.514 1.00 85.19 585 SER A N 1
ATOM 4596 C CA . SER A 1 585 ? -15.559 3.547 -0.128 1.00 85.19 585 SER A CA 1
ATOM 4597 C C . SER A 1 585 ? -14.806 2.707 0.915 1.00 85.19 585 SER A C 1
ATOM 4599 O O . SER A 1 585 ? -15.151 2.743 2.095 1.00 85.19 585 SER A O 1
ATOM 4601 N N . GLY A 1 586 ? -13.812 1.922 0.486 1.00 86.12 586 GLY A N 1
ATOM 4602 C CA . GLY A 1 586 ? -12.990 1.068 1.345 1.00 86.12 586 GLY A CA 1
ATOM 4603 C C . GLY A 1 586 ? -13.671 -0.222 1.808 1.00 86.12 586 GLY A C 1
ATOM 4604 O O . GLY A 1 586 ? -13.167 -0.883 2.711 1.00 86.12 586 GLY A O 1
ATOM 4605 N N . GLN A 1 587 ? -14.817 -0.596 1.229 1.00 90.44 587 GLN A N 1
ATOM 4606 C CA . GLN A 1 587 ? -15.516 -1.828 1.603 1.00 90.44 587 GLN A CA 1
ATOM 4607 C C . GLN A 1 587 ? -14.947 -3.027 0.836 1.00 90.44 587 GLN A C 1
ATOM 4609 O O . GLN A 1 587 ? -14.687 -2.904 -0.362 1.00 90.44 587 GLN A O 1
ATOM 4614 N N . PRO A 1 588 ? -14.784 -4.201 1.468 1.00 92.56 588 PRO A N 1
ATOM 4615 C CA . PRO A 1 588 ? -14.346 -5.394 0.758 1.00 92.56 588 PRO A CA 1
ATOM 4616 C C . PRO A 1 588 ? -15.399 -5.824 -0.270 1.00 92.56 588 PRO A C 1
ATOM 4618 O O . PRO A 1 588 ? -16.599 -5.838 0.008 1.00 92.56 588 PRO A O 1
ATOM 4621 N N . PHE A 1 589 ? -14.939 -6.219 -1.451 1.00 95.12 589 PHE A N 1
ATOM 4622 C CA . PHE A 1 589 ? -15.765 -6.729 -2.535 1.00 95.12 589 PHE A CA 1
ATOM 4623 C C . PHE A 1 589 ? -15.231 -8.080 -3.016 1.00 95.12 589 PHE A C 1
ATOM 4625 O O . PHE A 1 589 ? -14.030 -8.242 -3.234 1.00 95.12 589 PHE A O 1
ATOM 4632 N N . ASP A 1 590 ? -16.135 -9.034 -3.235 1.00 96.00 590 ASP A N 1
ATO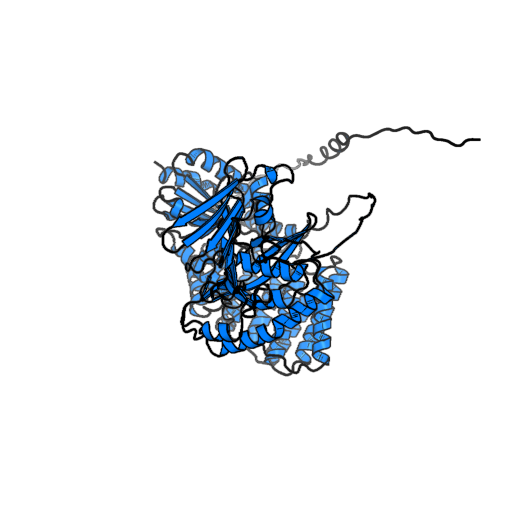M 4633 C CA . ASP A 1 590 ? -15.852 -10.300 -3.914 1.00 96.00 590 ASP A CA 1
ATOM 4634 C C . ASP A 1 590 ? -16.876 -10.490 -5.036 1.00 96.00 590 ASP A C 1
ATOM 4636 O O . ASP A 1 590 ? -18.082 -10.442 -4.790 1.00 96.00 590 ASP A O 1
ATOM 4640 N N . LEU A 1 591 ? -16.411 -10.721 -6.266 1.00 95.44 591 LEU A N 1
ATOM 4641 C CA . LEU A 1 591 ? -17.271 -10.989 -7.421 1.00 95.44 591 LEU A CA 1
ATOM 4642 C C . LEU A 1 591 ? -18.217 -12.179 -7.186 1.00 95.44 591 LEU A C 1
ATOM 4644 O O . LEU A 1 591 ? -19.324 -12.186 -7.725 1.00 95.44 591 LEU A O 1
ATOM 4648 N N . ALA A 1 592 ? -17.830 -13.143 -6.342 1.00 94.62 592 ALA A N 1
ATOM 4649 C CA . ALA A 1 592 ? -18.654 -14.299 -5.990 1.00 94.62 592 ALA A CA 1
ATOM 4650 C C . ALA A 1 592 ? -20.017 -13.913 -5.388 1.00 94.62 592 ALA A C 1
ATOM 4652 O O . ALA A 1 592 ? -20.987 -14.652 -5.547 1.00 94.62 592 ALA A O 1
ATOM 4653 N N . GLN A 1 593 ? -20.142 -12.734 -4.768 1.00 95.44 593 GLN A N 1
ATOM 4654 C CA . GLN A 1 593 ? -21.427 -12.255 -4.242 1.00 95.44 593 GLN A CA 1
ATOM 4655 C C . GLN A 1 593 ? -22.458 -11.933 -5.341 1.00 95.44 593 GLN A C 1
ATOM 4657 O O . GLN A 1 593 ? -23.639 -11.754 -5.052 1.00 95.44 593 GLN A O 1
ATOM 4662 N N . LEU A 1 594 ? -22.021 -11.834 -6.602 1.00 95.44 594 LEU A N 1
ATOM 4663 C CA . LEU A 1 594 ? -22.875 -11.617 -7.771 1.00 95.44 594 LEU A CA 1
ATOM 4664 C C . LEU A 1 594 ? -23.194 -12.919 -8.525 1.00 95.44 594 LEU A C 1
ATOM 4666 O O . LEU A 1 594 ? -23.724 -12.861 -9.635 1.00 95.44 594 LEU A O 1
ATOM 4670 N N . GLN A 1 595 ? -22.902 -14.087 -7.943 1.00 92.81 595 GLN A N 1
ATOM 4671 C CA . GLN A 1 595 ? -23.264 -15.378 -8.527 1.00 92.81 595 GLN A CA 1
ATOM 4672 C C . GLN A 1 595 ? -24.770 -15.442 -8.845 1.00 92.81 595 GLN A C 1
ATOM 4674 O O . GLN A 1 595 ? -25.610 -14.935 -8.102 1.00 92.81 595 GLN A O 1
ATOM 4679 N N . GLY A 1 596 ? -25.118 -16.040 -9.986 1.00 95.38 596 GLY A N 1
ATOM 4680 C CA . GLY A 1 596 ? -26.478 -16.037 -10.531 1.00 95.38 596 GLY A CA 1
ATOM 4681 C C . GLY A 1 596 ? -26.789 -14.848 -11.447 1.00 95.38 596 GLY A C 1
ATOM 4682 O O . GLY A 1 596 ? -27.814 -14.872 -12.128 1.00 95.38 596 GLY A O 1
ATOM 4683 N N . LYS A 1 597 ? -25.911 -13.839 -11.529 1.00 97.56 597 LYS A N 1
ATOM 4684 C CA . LYS A 1 597 ? -26.007 -12.735 -12.496 1.00 97.56 597 LYS A CA 1
ATOM 4685 C C . LYS A 1 597 ? -24.987 -12.889 -13.617 1.00 97.56 597 LYS A C 1
ATOM 4687 O O . LYS A 1 597 ? -23.895 -13.402 -13.406 1.00 97.56 597 LYS A O 1
ATOM 4692 N N . VAL A 1 598 ? -25.327 -12.387 -14.798 1.00 98.25 598 VAL A N 1
ATOM 4693 C CA . VAL A 1 598 ? -24.340 -12.079 -15.836 1.00 98.25 598 VAL A CA 1
ATOM 4694 C C . VAL A 1 598 ? -23.623 -10.800 -15.415 1.00 98.25 598 VAL A C 1
ATOM 4696 O O . VAL A 1 598 ? -24.282 -9.791 -15.151 1.00 98.25 598 VAL A O 1
ATOM 4699 N N . VAL A 1 599 ? -22.295 -10.828 -15.325 1.00 98.44 599 VAL A N 1
ATOM 4700 C CA . VAL A 1 599 ? -21.508 -9.695 -14.819 1.00 98.44 599 VAL A CA 1
ATOM 4701 C C . VAL A 1 599 ? -20.528 -9.196 -15.869 1.00 98.44 599 VAL A C 1
ATOM 4703 O O . VAL A 1 599 ? -19.751 -9.972 -16.415 1.00 98.44 599 VAL A O 1
ATOM 4706 N N . LEU A 1 600 ? -20.537 -7.892 -16.135 1.00 98.56 600 LEU A N 1
ATOM 4707 C CA . LEU A 1 600 ? -19.480 -7.220 -16.883 1.00 98.56 600 LEU A CA 1
ATOM 4708 C C . LEU A 1 600 ? -18.460 -6.637 -15.902 1.00 98.56 600 LEU A C 1
ATOM 4710 O O . LEU A 1 600 ? -18.782 -5.701 -15.174 1.00 98.56 600 LEU A O 1
ATOM 4714 N N . VAL A 1 601 ? -17.232 -7.145 -15.919 1.00 98.50 601 VAL A N 1
ATOM 4715 C CA . VAL A 1 601 ? -16.087 -6.497 -15.275 1.00 98.50 601 VAL A CA 1
ATOM 4716 C C . VAL A 1 601 ? -15.473 -5.518 -16.271 1.00 98.50 601 VAL A C 1
ATOM 4718 O O . VAL A 1 601 ? -15.041 -5.911 -17.356 1.00 98.50 601 VAL A O 1
ATOM 4721 N N . TYR A 1 602 ? -15.477 -4.238 -15.914 1.00 98.31 602 TYR A N 1
ATOM 4722 C CA . TYR A 1 602 ? -15.089 -3.131 -16.776 1.00 98.31 602 TYR A CA 1
ATOM 4723 C C . TYR A 1 602 ? -13.887 -2.398 -16.188 1.00 98.31 602 TYR A C 1
ATOM 4725 O O . TYR A 1 602 ? -14.031 -1.652 -15.223 1.00 98.31 602 TYR A O 1
ATOM 4733 N N . TYR A 1 603 ? -12.711 -2.607 -16.771 1.00 98.38 603 TYR A N 1
ATOM 4734 C CA . TYR A 1 603 ? -11.502 -1.864 -16.426 1.00 98.38 603 TYR A CA 1
ATOM 4735 C C . TYR A 1 603 ? -11.489 -0.528 -17.169 1.00 98.38 603 TYR A C 1
ATOM 4737 O O . TYR A 1 603 ? -11.595 -0.513 -18.399 1.00 98.38 603 TYR A O 1
ATOM 4745 N N . TRP A 1 604 ? -11.357 0.578 -16.437 1.00 97.69 604 TRP A N 1
ATOM 4746 C CA . TRP A 1 604 ? -11.441 1.938 -16.973 1.00 97.69 604 TRP A CA 1
ATOM 4747 C C . TRP A 1 604 ? -10.514 2.905 -16.226 1.00 97.69 604 TRP A C 1
ATOM 4749 O O . TRP A 1 604 ? -9.984 2.574 -15.170 1.00 97.69 604 TRP A O 1
ATOM 4759 N N . ALA A 1 605 ? -10.319 4.103 -16.778 1.00 95.19 605 ALA A N 1
ATOM 4760 C CA . ALA A 1 605 ? -9.660 5.213 -16.090 1.00 95.19 605 ALA A CA 1
ATOM 4761 C C . ALA A 1 605 ? -10.223 6.561 -16.570 1.00 95.19 605 ALA A C 1
ATOM 4763 O O . ALA A 1 605 ? -10.719 6.658 -17.696 1.00 95.19 605 ALA A O 1
ATOM 4764 N N . SER A 1 606 ? -10.153 7.607 -15.747 1.00 93.75 606 SER A N 1
ATOM 4765 C CA . SER A 1 606 ? -10.725 8.927 -16.062 1.00 93.75 606 SER A CA 1
ATOM 4766 C C . SER A 1 606 ? -10.081 9.598 -17.287 1.00 93.75 606 SER A C 1
ATOM 4768 O O . SER A 1 606 ? -10.744 10.298 -18.061 1.00 93.75 606 SER A O 1
ATOM 4770 N N . TRP A 1 607 ? -8.797 9.316 -17.519 1.00 86.81 607 TRP A N 1
ATOM 4771 C CA . TRP A 1 607 ? -8.004 9.801 -18.650 1.00 86.81 607 TRP A CA 1
ATOM 4772 C C . TRP A 1 607 ? -8.276 9.050 -19.971 1.00 86.81 607 TRP A C 1
ATOM 4774 O O . TRP A 1 607 ? -7.752 9.420 -21.020 1.00 86.81 607 TRP A O 1
ATOM 4784 N N . CYS A 1 608 ? -9.121 8.015 -19.956 1.00 90.25 608 CYS A N 1
ATOM 4785 C CA . CYS A 1 608 ? -9.436 7.173 -21.110 1.00 90.25 608 CYS A CA 1
ATOM 4786 C C . CYS A 1 608 ? -10.709 7.649 -21.845 1.00 90.25 608 CYS A C 1
ATOM 4788 O O . CYS A 1 608 ? -11.837 7.384 -21.434 1.00 90.25 608 CYS A O 1
ATOM 4790 N N . GLU A 1 609 ? -10.562 8.314 -22.990 1.00 88.06 609 GLU A N 1
ATOM 4791 C CA . GLU A 1 609 ? -11.705 8.781 -23.801 1.00 88.06 609 GLU A CA 1
ATOM 4792 C C . GLU A 1 609 ? -12.618 7.675 -24.381 1.00 88.06 609 GLU A C 1
ATOM 4794 O O . GLU A 1 609 ? -13.837 7.870 -24.408 1.00 88.06 609 GLU A O 1
ATOM 4799 N N . PRO A 1 610 ? -12.124 6.497 -24.828 1.00 88.25 610 PRO A N 1
ATOM 4800 C CA . PRO A 1 610 ? -12.978 5.417 -25.289 1.00 88.25 610 PRO A CA 1
ATOM 4801 C C . PRO A 1 610 ? -13.784 4.881 -24.111 1.00 88.25 610 PRO A C 1
ATOM 4803 O O . PRO A 1 610 ? -14.953 4.556 -24.280 1.00 88.25 610 PRO A O 1
ATOM 4806 N N . CYS A 1 611 ? -13.217 4.923 -22.898 1.00 94.38 611 CYS A N 1
ATOM 4807 C CA . CYS A 1 611 ? -13.946 4.577 -21.693 1.00 94.38 611 CYS A CA 1
ATOM 4808 C C . CYS A 1 611 ? -15.145 5.512 -21.476 1.00 94.38 611 CYS A C 1
ATOM 4810 O O . CYS A 1 611 ? -16.234 5.035 -21.166 1.00 94.38 611 CYS A O 1
ATOM 4812 N N . LYS A 1 612 ? -14.985 6.828 -21.695 1.00 93.69 612 LYS A N 1
ATOM 4813 C CA . LYS A 1 612 ? -16.099 7.799 -21.657 1.00 93.69 612 LYS A CA 1
ATOM 4814 C C . LYS A 1 612 ? -17.130 7.527 -22.753 1.00 93.69 612 LYS A C 1
ATOM 4816 O O . LYS A 1 612 ? -18.330 7.640 -22.509 1.00 93.69 612 LYS A O 1
ATOM 4821 N N . SER A 1 613 ? -16.665 7.130 -23.938 1.00 93.56 613 SER A N 1
ATOM 4822 C CA . SER A 1 613 ? -17.516 6.796 -25.089 1.00 93.56 613 SER A CA 1
ATOM 4823 C C . SER A 1 613 ? -18.366 5.537 -24.862 1.00 93.56 613 SER A C 1
ATOM 4825 O O . SER A 1 613 ? -19.474 5.452 -25.392 1.00 93.56 613 SER A O 1
ATOM 4827 N N . ASP A 1 614 ? -17.893 4.590 -24.047 1.00 95.88 614 ASP A N 1
ATOM 4828 C CA . ASP A 1 614 ? -18.629 3.369 -23.695 1.00 95.88 614 ASP A CA 1
ATOM 4829 C C . ASP A 1 614 ? -19.752 3.624 -22.671 1.00 95.88 614 ASP A C 1
ATOM 4831 O O . ASP A 1 614 ? -20.777 2.933 -22.690 1.00 95.88 614 ASP A O 1
ATOM 4835 N N . LEU A 1 615 ? -19.613 4.633 -21.798 1.00 96.56 615 LEU A N 1
ATOM 4836 C CA . LEU A 1 615 ? -20.530 4.861 -20.670 1.00 96.56 615 LEU A CA 1
ATOM 4837 C C . LEU A 1 615 ? -22.012 4.999 -21.053 1.00 96.56 615 LEU A C 1
ATOM 4839 O O . LEU A 1 615 ? -22.832 4.401 -20.351 1.00 96.56 615 LEU A O 1
ATOM 4843 N N . PRO A 1 616 ? -22.412 5.740 -22.111 1.00 96.00 616 PRO A N 1
ATOM 4844 C CA . PRO A 1 616 ? -23.820 5.824 -22.499 1.00 96.00 616 PRO A CA 1
ATOM 4845 C C . PRO A 1 616 ? -24.423 4.449 -22.811 1.00 96.00 616 PRO A C 1
ATOM 4847 O O . PRO A 1 616 ? -25.506 4.126 -22.326 1.00 96.00 616 PRO A O 1
ATOM 4850 N N . THR A 1 617 ? -23.687 3.615 -23.552 1.00 96.88 617 THR A N 1
ATOM 4851 C CA . THR A 1 617 ? -24.099 2.249 -23.905 1.00 96.88 617 THR A CA 1
ATOM 4852 C C . THR A 1 617 ? -24.190 1.367 -22.662 1.00 96.88 617 THR A C 1
ATOM 4854 O O . THR A 1 617 ? -25.183 0.670 -22.462 1.00 96.88 617 THR A O 1
ATOM 4857 N N . LEU A 1 618 ? -23.183 1.422 -21.785 1.00 98.00 618 LEU A N 1
ATOM 4858 C CA . LEU A 1 618 ? -23.156 0.626 -20.555 1.00 98.00 618 LEU A CA 1
ATOM 4859 C C . LEU A 1 618 ? -24.305 0.986 -19.603 1.00 98.00 618 LEU A C 1
ATOM 4861 O O . LEU A 1 618 ? -24.938 0.095 -19.036 1.00 98.00 618 LEU A O 1
ATOM 4865 N N . LYS A 1 619 ? -24.626 2.278 -19.470 1.00 97.50 619 LYS A N 1
ATOM 4866 C CA . LYS A 1 619 ? -25.766 2.750 -18.672 1.00 97.50 619 LYS A CA 1
ATOM 4867 C C . LYS A 1 619 ? -27.108 2.283 -19.235 1.00 97.50 619 LYS A C 1
ATOM 4869 O O . LYS A 1 619 ? -27.939 1.814 -18.458 1.00 97.50 619 LYS A O 1
ATOM 4874 N N . ASP A 1 620 ? -27.315 2.381 -20.552 1.00 97.06 620 ASP A N 1
ATOM 4875 C CA . ASP A 1 620 ? -28.540 1.888 -21.204 1.00 97.06 620 ASP A CA 1
ATOM 4876 C C . ASP A 1 620 ? -28.736 0.387 -20.949 1.00 97.06 620 ASP A C 1
ATOM 4878 O O . ASP A 1 620 ? -29.802 -0.056 -20.510 1.00 97.06 620 ASP A O 1
ATOM 4882 N N . LEU A 1 621 ? -27.674 -0.401 -21.133 1.00 97.25 621 LEU A N 1
ATOM 4883 C CA . LEU A 1 621 ? -27.723 -1.844 -20.922 1.00 97.25 621 LEU A CA 1
ATOM 4884 C C . LEU A 1 621 ? -27.941 -2.208 -19.451 1.00 97.25 621 LEU A C 1
ATOM 4886 O O . LEU A 1 621 ? -28.761 -3.081 -19.170 1.00 97.25 621 LEU A O 1
ATOM 4890 N N . GLN A 1 622 ? -27.301 -1.514 -18.505 1.00 97.1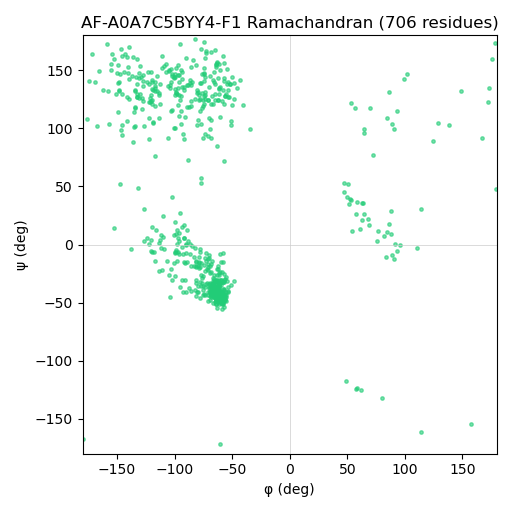2 622 GLN A N 1
ATOM 4891 C CA . GLN A 1 622 ? -27.561 -1.706 -17.075 1.00 97.12 622 GLN A CA 1
ATOM 4892 C C . GLN A 1 622 ? -29.021 -1.388 -16.718 1.00 97.12 622 GLN A C 1
ATOM 4894 O O . GLN A 1 622 ? -29.645 -2.145 -15.975 1.00 97.12 622 GLN A O 1
ATOM 4899 N N . ALA A 1 623 ? -29.597 -0.316 -17.269 1.00 96.44 623 ALA A N 1
ATOM 4900 C CA . ALA A 1 623 ? -30.991 0.050 -17.023 1.00 96.44 623 ALA A CA 1
ATOM 4901 C C . ALA A 1 623 ? -31.977 -0.984 -17.598 1.00 96.44 623 ALA A C 1
ATOM 4903 O O . ALA A 1 623 ? -32.960 -1.348 -16.948 1.00 96.44 623 ALA A O 1
ATOM 4904 N N . ARG A 1 624 ? -31.713 -1.493 -18.807 1.00 96.19 624 ARG A N 1
ATOM 4905 C CA . ARG A 1 624 ? -32.598 -2.442 -19.502 1.00 96.19 624 ARG A CA 1
ATOM 4906 C C . ARG A 1 624 ? -32.477 -3.866 -18.965 1.00 96.19 624 ARG A C 1
ATOM 4908 O O . ARG A 1 624 ? -33.506 -4.504 -18.738 1.00 96.19 624 ARG A O 1
ATOM 4915 N N . PHE A 1 625 ? -31.251 -4.349 -18.763 1.00 97.12 625 PHE A N 1
ATOM 4916 C CA . PHE A 1 625 ? -30.948 -5.736 -18.397 1.00 97.12 625 PHE A CA 1
ATOM 4917 C C . PHE A 1 625 ? -30.725 -5.955 -16.897 1.00 97.12 625 PHE A C 1
ATOM 4919 O O . PHE A 1 625 ? -30.792 -7.095 -16.444 1.00 97.12 625 PHE A O 1
ATOM 4926 N N . GLY A 1 626 ? -30.527 -4.900 -16.098 1.00 95.62 626 GLY A N 1
ATOM 4927 C CA . GLY A 1 626 ? -30.203 -5.026 -14.672 1.00 95.62 626 GLY A CA 1
ATOM 4928 C C . GLY A 1 626 ? -31.232 -5.829 -13.871 1.00 95.62 626 GLY A C 1
ATOM 4929 O O . GLY A 1 626 ? -30.880 -6.727 -13.106 1.00 95.62 626 GLY A O 1
ATOM 4930 N N . ARG A 1 627 ? -32.524 -5.585 -14.124 1.00 94.19 627 ARG A N 1
ATOM 4931 C CA . ARG A 1 627 ? -33.637 -6.341 -13.512 1.00 94.19 627 ARG A CA 1
ATOM 4932 C C . ARG A 1 627 ? -33.742 -7.797 -13.974 1.00 94.19 627 ARG A C 1
ATOM 4934 O O . ARG A 1 627 ? -34.406 -8.586 -13.316 1.00 94.19 627 ARG A O 1
ATOM 4941 N N . TYR A 1 628 ? -33.097 -8.146 -15.084 1.00 94.88 628 TYR A N 1
ATOM 4942 C CA . TYR A 1 628 ? -33.073 -9.495 -15.649 1.00 94.88 628 TYR A CA 1
ATOM 4943 C C . TYR A 1 628 ? -31.782 -10.247 -15.282 1.00 94.88 628 TYR A C 1
ATOM 4945 O O . TYR A 1 628 ? -31.418 -11.224 -15.924 1.00 94.88 628 TYR A O 1
ATOM 4953 N N . GLY A 1 629 ? -31.071 -9.799 -14.240 1.00 95.38 629 GLY A N 1
ATOM 4954 C CA . GLY A 1 629 ? -29.876 -10.480 -13.745 1.00 95.38 629 GLY A CA 1
ATOM 4955 C C . GLY A 1 629 ? -28.580 -10.058 -14.435 1.00 95.38 629 GLY A C 1
ATOM 4956 O O . GLY A 1 629 ? -27.658 -10.863 -14.501 1.00 95.38 629 GLY A O 1
ATOM 4957 N N . PHE A 1 630 ? -28.487 -8.819 -14.926 1.00 98.00 630 PHE A N 1
ATOM 4958 C CA . PHE A 1 630 ? -27.228 -8.210 -15.372 1.00 98.00 630 PHE A CA 1
ATOM 4959 C C . PHE A 1 630 ? -26.646 -7.267 -14.306 1.00 98.00 630 PHE A C 1
ATOM 4961 O O . PHE A 1 630 ? -27.382 -6.564 -13.610 1.00 98.00 630 PHE A O 1
ATOM 4968 N N . SER A 1 631 ? -25.322 -7.226 -14.177 1.00 97.81 631 SER A N 1
ATOM 4969 C CA . SER A 1 631 ? -24.621 -6.238 -13.353 1.00 97.81 631 SER A CA 1
ATOM 4970 C C . SER A 1 631 ? -23.310 -5.819 -14.001 1.00 97.81 631 SER A C 1
ATOM 4972 O O . SER A 1 631 ? -22.633 -6.627 -14.628 1.00 97.81 631 SER A O 1
ATOM 4974 N N . ILE A 1 632 ? -22.907 -4.575 -13.774 1.00 98.50 632 ILE A N 1
ATOM 4975 C CA . ILE A 1 632 ? -21.559 -4.095 -14.082 1.00 98.50 632 ILE A CA 1
ATOM 4976 C C . ILE A 1 632 ? -20.756 -4.032 -12.777 1.00 98.50 632 ILE A C 1
ATOM 4978 O O . ILE A 1 632 ? -21.319 -3.788 -11.710 1.00 98.50 632 ILE A O 1
ATOM 4982 N N . VAL A 1 633 ? -19.454 -4.283 -12.854 1.00 98.44 633 VAL A N 1
ATOM 4983 C CA . VAL A 1 633 ? -18.461 -3.999 -11.814 1.00 98.44 633 VAL A CA 1
ATOM 4984 C C . VAL A 1 633 ? -17.351 -3.209 -12.489 1.00 98.44 633 VAL A C 1
ATOM 4986 O O . VAL A 1 633 ? -16.713 -3.706 -13.414 1.00 98.44 633 VAL A O 1
ATOM 4989 N N . GLY A 1 634 ? -17.152 -1.965 -12.069 1.00 98.19 634 GLY A N 1
ATOM 4990 C CA . GLY A 1 634 ? -16.067 -1.135 -12.574 1.00 98.19 634 GLY A CA 1
ATOM 4991 C C . GLY A 1 634 ? -14.791 -1.365 -11.773 1.00 98.19 634 GLY A C 1
ATOM 4992 O O . GLY A 1 634 ? -14.843 -1.527 -10.557 1.00 98.19 634 GLY A O 1
ATOM 4993 N N . VAL A 1 635 ? -13.653 -1.370 -12.454 1.00 98.50 635 VAL A N 1
ATOM 4994 C CA . VAL A 1 635 ? -12.319 -1.404 -11.857 1.00 98.50 635 VAL A CA 1
ATOM 4995 C C . VAL A 1 635 ? -11.566 -0.182 -12.362 1.00 98.50 635 VAL A C 1
ATOM 4997 O O . VAL A 1 635 ? -11.248 -0.100 -13.549 1.00 98.50 635 VAL A O 1
ATOM 5000 N N . SER A 1 636 ? -11.340 0.784 -11.476 1.00 97.94 636 SER A N 1
ATOM 5001 C CA . SER A 1 636 ? -10.613 2.007 -11.807 1.00 97.94 636 SER A CA 1
ATOM 5002 C C . SER A 1 636 ? -9.109 1.765 -11.772 1.00 97.94 636 SER A C 1
ATOM 5004 O O . SER A 1 636 ? -8.590 1.241 -10.786 1.00 97.94 636 SER A O 1
ATOM 5006 N N . LEU A 1 637 ? -8.427 2.179 -12.839 1.00 96.44 637 LEU A N 1
ATOM 5007 C CA . LEU A 1 637 ? -6.969 2.207 -12.964 1.00 96.44 637 LEU A CA 1
ATOM 5008 C C . LEU A 1 637 ? -6.425 3.647 -12.975 1.00 96.44 637 LEU A C 1
ATOM 5010 O O . LEU A 1 637 ? -5.354 3.907 -13.526 1.00 96.44 637 LEU A O 1
ATOM 5014 N N . ASP A 1 638 ? -7.167 4.597 -12.399 1.00 93.62 638 ASP A N 1
ATOM 5015 C CA . ASP A 1 638 ? -6.631 5.923 -12.087 1.00 93.62 638 ASP A CA 1
ATOM 5016 C C . ASP A 1 638 ? -5.505 5.831 -11.041 1.00 93.62 638 ASP A C 1
ATOM 5018 O O . ASP A 1 638 ? -5.426 4.886 -10.258 1.00 93.62 638 ASP A O 1
ATOM 5022 N N . TYR A 1 639 ? -4.611 6.822 -11.022 1.00 80.81 639 TYR A N 1
ATOM 5023 C CA . TYR A 1 639 ? -3.480 6.841 -10.085 1.00 80.81 639 TYR A CA 1
ATOM 5024 C C . TYR A 1 639 ? -3.862 7.295 -8.674 1.00 80.81 639 TYR A C 1
ATOM 5026 O O . TYR A 1 639 ? -3.121 7.026 -7.729 1.00 80.81 639 TYR A O 1
ATOM 5034 N N . THR A 1 640 ? -4.992 7.993 -8.531 1.00 85.19 640 THR A N 1
ATOM 5035 C CA . THR A 1 640 ? -5.457 8.529 -7.250 1.00 85.19 640 THR A CA 1
ATOM 5036 C C . THR A 1 640 ? -6.925 8.174 -6.990 1.00 85.19 640 THR A C 1
ATOM 5038 O O . THR A 1 640 ? -7.733 8.089 -7.931 1.00 85.19 640 THR A O 1
ATOM 5041 N N . PRO A 1 641 ? -7.313 7.974 -5.717 1.00 89.31 641 PRO A N 1
ATOM 5042 C CA . PRO A 1 641 ? -8.706 7.714 -5.373 1.00 89.31 641 PRO A CA 1
ATOM 5043 C C . PRO A 1 641 ? -9.598 8.929 -5.669 1.00 89.31 641 PRO A C 1
ATOM 5045 O O . PRO A 1 641 ? -10.758 8.750 -6.036 1.00 89.31 641 PRO A O 1
ATOM 5048 N N . GLU A 1 642 ? -9.072 10.154 -5.587 1.00 92.69 642 GLU A N 1
ATOM 5049 C CA . GLU A 1 642 ? -9.814 11.387 -5.866 1.00 92.69 642 GLU A CA 1
ATOM 5050 C C . GLU A 1 642 ? -10.245 11.465 -7.332 1.00 92.69 642 GLU A C 1
ATOM 5052 O O . GLU A 1 642 ? -11.403 11.780 -7.606 1.00 92.69 642 GLU A O 1
ATOM 5057 N N . ALA A 1 643 ? -9.353 11.129 -8.274 1.00 89.12 643 ALA A N 1
ATOM 5058 C CA . ALA A 1 643 ? -9.682 11.097 -9.701 1.00 89.12 643 ALA A CA 1
ATOM 5059 C C . ALA A 1 643 ? -10.796 10.077 -9.985 1.00 89.12 643 ALA A C 1
ATOM 5061 O O . ALA A 1 643 ? -11.770 10.381 -10.681 1.00 89.12 643 ALA A O 1
ATOM 5062 N N . THR A 1 644 ? -10.707 8.902 -9.352 1.00 93.75 644 THR A N 1
ATOM 5063 C CA . THR A 1 644 ? -11.751 7.872 -9.434 1.00 93.75 644 THR A CA 1
ATOM 5064 C C . THR A 1 644 ? -13.089 8.395 -8.903 1.00 93.75 644 THR A C 1
ATOM 5066 O O . THR A 1 644 ? -14.116 8.273 -9.573 1.00 93.75 644 THR A O 1
ATOM 5069 N N . GLN A 1 645 ? -13.103 8.988 -7.705 1.00 94.81 645 GLN A N 1
ATOM 5070 C CA . GLN A 1 645 ? -14.323 9.496 -7.069 1.00 94.81 645 GLN A CA 1
ATOM 5071 C C . GLN A 1 645 ? -14.972 10.619 -7.881 1.00 94.81 645 GLN A C 1
ATOM 5073 O O . GLN A 1 645 ? -16.187 10.592 -8.086 1.00 94.81 645 GLN A O 1
ATOM 5078 N N . GLN A 1 646 ? -14.177 11.571 -8.374 1.00 95.12 646 GLN A N 1
ATOM 5079 C CA . GLN A 1 646 ? -14.660 12.669 -9.212 1.00 95.12 646 GLN A CA 1
ATOM 5080 C C . GLN A 1 646 ? -15.335 12.141 -10.476 1.00 95.12 646 GLN A C 1
ATOM 5082 O O . GLN A 1 646 ? -16.468 12.521 -10.766 1.00 95.12 646 GLN A O 1
ATOM 5087 N N . PHE A 1 647 ? -14.695 11.204 -11.178 1.00 95.25 647 PHE A N 1
ATOM 5088 C CA . PHE A 1 647 ? -15.256 10.627 -12.396 1.00 95.25 647 PHE A CA 1
ATOM 5089 C C . PHE A 1 647 ? -16.541 9.829 -12.123 1.00 95.25 647 PHE A C 1
ATOM 5091 O O . PHE A 1 647 ? -17.532 9.961 -12.843 1.00 95.25 647 PHE A O 1
ATOM 5098 N N . VAL A 1 648 ? -16.572 9.028 -11.052 1.00 96.44 648 VAL A N 1
ATOM 5099 C CA . VAL A 1 648 ? -17.768 8.265 -10.653 1.00 96.44 648 VAL A CA 1
ATOM 5100 C C . VAL A 1 648 ? -18.947 9.190 -10.340 1.00 96.44 648 VAL A C 1
ATOM 5102 O O . VAL A 1 648 ? -20.076 8.880 -10.726 1.00 96.44 648 VAL A O 1
ATOM 5105 N N . GLN A 1 649 ? -18.696 10.324 -9.679 1.00 96.12 649 GLN A N 1
ATOM 5106 C CA . GLN A 1 649 ? -19.715 11.330 -9.367 1.00 96.12 649 GLN A CA 1
ATOM 5107 C C . GLN A 1 649 ? -20.180 12.086 -10.616 1.00 96.12 649 GLN A C 1
ATOM 5109 O O . GLN A 1 649 ? -21.385 12.176 -10.854 1.00 96.12 649 GLN A O 1
ATOM 5114 N N . GLU A 1 650 ? -19.247 12.583 -11.434 1.00 95.94 650 GLU A N 1
ATOM 5115 C CA . GLU A 1 650 ? -19.528 13.323 -12.672 1.00 95.94 650 GLU A CA 1
ATOM 5116 C C . GLU A 1 650 ? -20.406 12.500 -13.618 1.00 95.94 650 GLU A C 1
ATOM 5118 O O . GLU A 1 650 ? -21.434 12.971 -14.112 1.00 95.94 650 GLU A O 1
ATOM 5123 N N . TYR A 1 651 ? -20.042 11.232 -13.813 1.00 95.69 651 TYR A N 1
ATOM 5124 C CA . TYR A 1 651 ? -20.767 10.326 -14.690 1.00 95.69 651 TYR A CA 1
ATOM 5125 C C . TYR A 1 651 ? -21.844 9.516 -13.966 1.00 95.69 651 TYR A C 1
ATOM 5127 O O . TYR A 1 651 ? -22.462 8.681 -14.618 1.00 95.69 651 TYR A O 1
ATOM 5135 N N . GLN A 1 652 ? -22.135 9.745 -12.683 1.00 95.31 652 GLN A N 1
ATOM 5136 C CA . GLN A 1 652 ? -23.208 9.059 -11.940 1.00 95.31 652 GLN A CA 1
ATOM 5137 C C . GLN A 1 652 ? -23.191 7.528 -12.139 1.00 95.31 652 GLN A C 1
ATOM 5139 O O . GLN A 1 652 ? -24.168 6.918 -12.591 1.00 95.31 652 GLN A O 1
ATOM 5144 N N . LEU A 1 653 ? -22.033 6.906 -11.904 1.00 95.31 653 LEU A N 1
ATOM 5145 C CA . LEU A 1 653 ? -21.856 5.468 -12.108 1.00 95.31 653 LEU A CA 1
ATOM 5146 C C . LEU A 1 653 ? -22.417 4.697 -10.905 1.00 95.31 653 LEU A C 1
ATOM 5148 O O . LEU A 1 653 ? -21.783 4.610 -9.860 1.00 95.31 653 LEU A O 1
ATOM 5152 N N . ASN A 1 654 ? -23.606 4.115 -11.068 1.00 90.75 654 ASN A N 1
ATOM 5153 C CA . ASN A 1 654 ? -24.392 3.533 -9.968 1.00 90.75 654 ASN A CA 1
ATOM 5154 C C . ASN A 1 654 ? -24.137 2.034 -9.714 1.00 90.75 654 ASN A C 1
ATOM 5156 O O . ASN A 1 654 ? -24.956 1.357 -9.095 1.00 90.75 654 ASN A O 1
ATOM 5160 N N . TRP A 1 655 ? -23.039 1.489 -10.227 1.00 95.25 655 TRP A N 1
ATOM 5161 C CA . TRP A 1 655 ? -22.627 0.103 -10.000 1.00 95.25 655 TRP A CA 1
ATOM 5162 C C . TRP A 1 655 ? -21.360 0.049 -9.135 1.00 95.25 655 TRP A C 1
ATOM 5164 O O . TRP A 1 655 ? -20.680 1.068 -9.017 1.00 95.25 655 TRP A O 1
ATOM 5174 N N . PRO A 1 656 ? -21.022 -1.102 -8.517 1.00 96.12 656 PRO A N 1
ATOM 5175 C CA . PRO A 1 656 ? -19.818 -1.222 -7.700 1.00 96.12 656 PRO A CA 1
ATOM 5176 C C . PRO A 1 656 ? -18.561 -0.788 -8.458 1.00 96.12 656 PRO A C 1
ATOM 5178 O O . PRO A 1 656 ? -18.347 -1.205 -9.597 1.00 96.12 656 PRO A O 1
ATOM 5181 N N . GLN A 1 657 ? -17.742 0.038 -7.810 1.00 97.44 657 GLN A N 1
ATOM 5182 C CA . GLN A 1 657 ? -16.470 0.539 -8.329 1.00 97.44 657 GLN A CA 1
ATOM 5183 C C . GLN A 1 657 ? -15.356 0.085 -7.401 1.00 97.44 657 GLN A C 1
ATOM 5185 O O . GLN A 1 657 ? -15.397 0.409 -6.212 1.00 97.44 657 GLN A O 1
ATOM 5190 N N . LEU A 1 658 ? -14.395 -0.656 -7.940 1.00 97.81 658 LEU A N 1
ATOM 5191 C CA . LEU A 1 658 ? -13.189 -1.082 -7.245 1.00 97.81 658 LEU A CA 1
ATOM 5192 C C . LEU A 1 658 ? -12.040 -0.132 -7.557 1.00 97.81 658 LEU A C 1
ATOM 5194 O O . LEU A 1 658 ? -11.945 0.381 -8.674 1.00 97.81 658 LEU A O 1
ATOM 5198 N N . TYR A 1 659 ? -11.178 0.076 -6.571 1.00 96.69 659 TYR A N 1
ATOM 5199 C CA . TYR A 1 659 ? -9.974 0.881 -6.710 1.00 96.69 659 TYR A CA 1
ATOM 5200 C C . TYR A 1 659 ? -8.877 0.339 -5.797 1.00 96.69 659 TYR A C 1
ATOM 5202 O O . TYR A 1 659 ? -9.110 0.104 -4.611 1.00 96.69 659 TYR A O 1
ATOM 5210 N N . GLU A 1 660 ? -7.678 0.198 -6.352 1.00 91.94 660 GLU A N 1
ATOM 5211 C CA . GLU A 1 660 ? -6.445 -0.041 -5.608 1.00 91.94 660 GLU A CA 1
ATOM 5212 C C . GLU A 1 660 ? -5.325 0.828 -6.198 1.00 91.94 660 GLU A C 1
ATOM 5214 O O . GLU A 1 660 ? -5.312 1.066 -7.409 1.00 91.94 660 GLU A O 1
ATOM 5219 N N . PRO A 1 661 ? -4.392 1.329 -5.369 1.00 87.75 661 PRO A N 1
ATOM 5220 C CA . PRO A 1 661 ? -3.333 2.218 -5.835 1.00 87.75 661 PRO A CA 1
ATOM 5221 C C . PRO A 1 661 ? -2.392 1.521 -6.829 1.00 87.75 661 PRO A C 1
ATOM 5223 O O . PRO A 1 661 ? -2.194 0.307 -6.777 1.00 87.75 661 PRO A O 1
ATOM 5226 N N . GLY A 1 662 ? -1.776 2.311 -7.713 1.00 81.38 662 GLY A N 1
ATOM 5227 C CA . GLY A 1 662 ? -0.781 1.842 -8.688 1.00 81.38 662 GLY A CA 1
ATOM 5228 C C . GLY A 1 662 ? -1.246 1.856 -10.148 1.00 81.38 662 GLY A C 1
ATOM 5229 O O . GLY A 1 662 ? -0.450 1.563 -11.037 1.00 81.38 662 GLY A O 1
ATOM 5230 N N . GLY A 1 663 ? -2.505 2.214 -10.427 1.00 91.25 663 GLY A N 1
ATOM 5231 C CA . GLY A 1 663 ? -3.028 2.321 -11.792 1.00 91.25 663 GLY A CA 1
ATOM 5232 C C . GLY A 1 663 ? -2.908 1.000 -12.560 1.00 91.25 663 GLY A C 1
ATOM 5233 O O . GLY A 1 663 ? -3.379 -0.038 -12.092 1.00 91.25 663 GLY A O 1
ATOM 5234 N N . LEU A 1 664 ? -2.237 1.010 -13.718 1.00 85.62 664 LEU A N 1
ATOM 5235 C CA . LEU A 1 664 ? -1.951 -0.213 -14.487 1.00 85.62 664 LEU A CA 1
ATOM 5236 C C . LEU A 1 664 ? -1.063 -1.214 -13.733 1.00 85.62 664 LEU A C 1
ATOM 5238 O O . LEU A 1 664 ? -1.114 -2.399 -14.046 1.00 85.62 664 LEU A O 1
ATOM 5242 N N . GLU A 1 665 ? -0.309 -0.781 -12.723 1.00 86.62 665 GLU A N 1
ATOM 5243 C CA . GLU A 1 665 ? 0.520 -1.639 -11.866 1.00 86.62 665 GLU A CA 1
ATOM 5244 C C . GLU A 1 665 ? -0.168 -2.021 -10.544 1.00 86.62 665 GLU A C 1
ATOM 5246 O O . GLU A 1 665 ? 0.444 -2.657 -9.685 1.00 86.62 665 GLU A O 1
ATOM 5251 N N . SER A 1 666 ? -1.443 -1.658 -10.366 1.00 90.62 666 SER A N 1
ATOM 5252 C CA . SER A 1 666 ? -2.229 -2.053 -9.191 1.00 90.62 666 SER A CA 1
ATOM 5253 C C . SER A 1 666 ? -2.409 -3.577 -9.111 1.00 90.62 666 SER A C 1
ATOM 5255 O O . SER A 1 666 ? -2.376 -4.257 -10.147 1.00 90.62 666 SER A O 1
ATOM 5257 N N . PRO A 1 667 ? -2.661 -4.151 -7.917 1.00 93.31 667 PRO A N 1
ATOM 5258 C CA . PRO A 1 667 ? -2.915 -5.586 -7.795 1.00 93.31 667 PRO A CA 1
ATOM 5259 C C . PRO A 1 667 ? -4.107 -6.048 -8.653 1.00 93.31 667 PRO A C 1
ATOM 5261 O O . PRO A 1 667 ? -4.014 -7.083 -9.315 1.00 93.31 667 PRO A O 1
ATOM 5264 N N . LEU A 1 668 ? -5.177 -5.243 -8.743 1.00 94.00 668 LEU A N 1
ATOM 5265 C CA . LEU A 1 668 ? -6.343 -5.506 -9.602 1.00 94.00 668 LEU A CA 1
ATOM 5266 C C . LEU A 1 668 ? -6.016 -5.580 -11.104 1.00 94.00 668 LEU A C 1
ATOM 5268 O O . LEU A 1 668 ? -6.655 -6.348 -11.831 1.00 94.00 668 LEU A O 1
ATOM 5272 N N . ALA A 1 669 ? -5.060 -4.780 -11.585 1.00 94.88 669 ALA A N 1
ATOM 5273 C CA . ALA A 1 669 ? -4.599 -4.826 -12.972 1.00 94.88 669 ALA A CA 1
ATOM 5274 C C . ALA A 1 669 ? -3.608 -5.974 -13.201 1.00 94.88 669 ALA A C 1
ATOM 5276 O O . ALA A 1 669 ? -3.693 -6.678 -14.209 1.00 94.88 669 ALA A O 1
ATOM 5277 N N . ASN A 1 670 ? -2.695 -6.196 -12.256 1.00 94.06 670 ASN A N 1
ATOM 5278 C CA . ASN A 1 670 ? -1.661 -7.218 -12.352 1.00 94.06 670 ASN A CA 1
ATOM 5279 C C . ASN A 1 670 ? -2.217 -8.646 -12.303 1.00 94.06 670 ASN A C 1
ATOM 5281 O O . ASN A 1 670 ? -1.730 -9.484 -13.056 1.00 94.06 670 ASN A O 1
ATOM 5285 N N . ASP A 1 671 ? -3.266 -8.928 -11.521 1.00 93.25 671 ASP A N 1
ATOM 5286 C CA . ASP A 1 671 ? -3.840 -10.284 -11.415 1.00 93.25 671 ASP A CA 1
ATOM 5287 C C . ASP A 1 671 ? -4.355 -10.845 -12.758 1.00 93.25 671 ASP A C 1
ATOM 5289 O O . ASP A 1 671 ? -4.278 -12.051 -13.016 1.00 93.25 671 ASP A O 1
ATOM 5293 N N . LEU A 1 672 ? -4.817 -9.959 -13.650 1.00 95.25 672 LEU A N 1
ATOM 5294 C CA . LEU A 1 672 ? -5.268 -10.293 -15.007 1.00 95.25 672 LEU A CA 1
ATOM 5295 C C . LEU A 1 672 ? -4.352 -9.747 -16.112 1.00 95.25 672 LEU A C 1
ATOM 5297 O O . LEU A 1 672 ? -4.706 -9.815 -17.292 1.00 95.25 672 LEU A O 1
ATOM 5301 N N . GLY A 1 673 ? -3.186 -9.200 -15.758 1.00 95.19 673 GLY A N 1
ATOM 5302 C CA . GLY A 1 673 ? -2.248 -8.604 -16.708 1.00 95.19 673 GLY A CA 1
ATOM 5303 C C . GLY A 1 673 ? -2.927 -7.606 -17.643 1.00 95.19 673 GLY A C 1
ATOM 5304 O O . GLY A 1 673 ? -2.868 -7.750 -18.868 1.00 95.19 673 GLY A O 1
ATOM 5305 N N . ILE A 1 674 ? -3.655 -6.651 -17.065 1.00 95.56 674 ILE A N 1
ATOM 5306 C CA . ILE A 1 674 ? -4.316 -5.576 -17.801 1.00 95.56 674 ILE A CA 1
ATOM 5307 C C . ILE A 1 674 ? -3.253 -4.577 -18.248 1.00 95.56 674 ILE A C 1
ATOM 5309 O O . ILE A 1 674 ? -2.525 -4.013 -17.435 1.00 95.56 674 ILE A O 1
ATOM 5313 N N . VAL A 1 675 ? -3.160 -4.382 -19.561 1.00 86.69 675 VAL A N 1
ATOM 5314 C CA . VAL A 1 675 ? -2.138 -3.538 -20.207 1.00 86.69 675 VAL A CA 1
ATOM 5315 C C . VAL A 1 675 ? -2.754 -2.360 -20.961 1.00 86.69 675 VAL A C 1
ATOM 5317 O O . VAL A 1 675 ? -2.045 -1.497 -21.466 1.00 86.69 675 VAL A O 1
ATOM 5320 N N . THR A 1 676 ? -4.086 -2.317 -21.049 1.00 88.62 676 THR A N 1
ATOM 5321 C CA . THR A 1 676 ? -4.824 -1.250 -21.721 1.00 88.62 676 THR A CA 1
ATOM 5322 C C . THR A 1 676 ? -6.246 -1.125 -21.174 1.00 88.62 676 THR A C 1
ATOM 5324 O O . THR A 1 676 ? -6.819 -2.087 -20.650 1.00 88.62 676 THR A O 1
ATOM 5327 N N . VAL A 1 677 ? -6.819 0.069 -21.309 1.00 93.50 677 VAL A N 1
ATOM 5328 C CA . VAL A 1 677 ? -8.216 0.374 -20.990 1.00 93.50 677 VAL A CA 1
ATOM 5329 C C . VAL A 1 677 ? -8.890 1.061 -22.190 1.00 93.50 677 VAL A C 1
ATOM 5331 O O . VAL A 1 677 ? -8.225 1.821 -22.898 1.00 93.50 677 VAL A O 1
ATOM 5334 N N . PRO A 1 678 ? -10.193 0.822 -22.434 1.00 95.81 678 PRO A N 1
ATOM 5335 C CA . PRO A 1 678 ? -11.066 -0.059 -21.663 1.00 95.81 678 PRO A CA 1
ATOM 5336 C C . PRO A 1 678 ? -10.762 -1.546 -21.907 1.00 95.81 678 PRO A C 1
ATOM 5338 O O . PRO A 1 678 ? -10.462 -1.948 -23.027 1.00 95.81 678 PRO A O 1
ATOM 5341 N N . THR A 1 679 ? -10.885 -2.369 -20.862 1.00 96.12 679 THR A N 1
ATOM 5342 C CA . THR A 1 679 ? -10.903 -3.838 -20.991 1.00 96.12 679 THR A CA 1
ATOM 5343 C C . THR A 1 679 ? -12.202 -4.375 -20.396 1.00 96.12 679 THR A C 1
ATOM 5345 O O . THR A 1 679 ? -12.508 -4.130 -19.229 1.00 96.12 679 THR A O 1
ATOM 5348 N N . LEU A 1 680 ? -12.980 -5.101 -21.204 1.00 97.00 680 LEU A N 1
ATOM 5349 C CA . LEU A 1 680 ? -14.286 -5.644 -20.827 1.00 97.00 680 LEU A CA 1
ATOM 5350 C C . LEU A 1 680 ? -14.225 -7.171 -20.755 1.00 97.00 680 LEU A C 1
ATOM 5352 O O . LEU A 1 680 ? -13.974 -7.844 -21.761 1.00 97.00 680 LEU A O 1
ATOM 5356 N N . ILE A 1 681 ? -14.532 -7.708 -19.576 1.00 98.19 681 ILE A N 1
ATOM 5357 C CA . ILE A 1 681 ? -14.613 -9.145 -19.316 1.00 98.19 681 ILE A CA 1
ATOM 5358 C C . ILE A 1 681 ? -16.051 -9.485 -18.924 1.00 98.19 681 ILE A C 1
ATOM 5360 O O . ILE A 1 681 ? -16.577 -8.970 -17.941 1.00 98.19 681 ILE A O 1
ATOM 5364 N N . LEU A 1 682 ? -16.701 -10.346 -19.702 1.00 98.38 682 LEU A N 1
ATOM 5365 C CA . LEU A 1 682 ? -18.071 -10.791 -19.467 1.00 98.38 682 LEU A CA 1
ATOM 5366 C C . LEU A 1 682 ? -18.073 -12.153 -18.778 1.00 98.38 682 LEU A C 1
ATOM 5368 O O . LEU A 1 682 ? -17.427 -13.088 -19.249 1.00 98.38 682 LEU A O 1
ATOM 5372 N N . VAL A 1 683 ? -18.846 -12.268 -17.707 1.00 98.38 683 VAL A N 1
ATOM 5373 C CA . VAL A 1 683 ? -18.959 -13.447 -16.848 1.00 98.38 683 VAL A CA 1
ATOM 5374 C C . VAL A 1 683 ? -20.404 -13.952 -16.863 1.00 98.38 683 VAL A C 1
ATOM 5376 O O . VAL A 1 683 ? -21.337 -13.156 -16.752 1.00 98.38 683 VAL A O 1
ATOM 5379 N N . ASP A 1 684 ? -20.603 -15.261 -17.028 1.00 97.44 684 ASP A N 1
ATOM 5380 C CA . ASP A 1 684 ? -21.922 -15.902 -16.991 1.00 97.44 684 ASP A CA 1
ATOM 5381 C C . ASP A 1 684 ? -22.482 -16.020 -15.559 1.00 97.44 684 ASP A C 1
ATOM 5383 O O . ASP A 1 684 ? -21.808 -15.748 -14.566 1.00 97.44 684 ASP A O 1
ATOM 5387 N N . GLN A 1 685 ? -23.732 -16.479 -15.445 1.00 96.44 685 GLN A N 1
ATOM 5388 C CA . GLN A 1 685 ? -24.415 -16.674 -14.159 1.00 96.44 685 GLN A CA 1
ATOM 5389 C C . GLN A 1 685 ? -23.733 -17.707 -13.243 1.00 96.44 685 GLN A C 1
ATOM 5391 O O . GLN A 1 685 ? -23.989 -17.722 -12.039 1.00 96.44 685 GLN A O 1
ATOM 5396 N N . GLN A 1 686 ? -22.879 -18.577 -13.788 1.00 95.19 686 GLN A N 1
ATOM 5397 C CA . GLN A 1 686 ? -22.099 -19.559 -13.033 1.00 95.19 686 GLN A CA 1
ATOM 5398 C C . GLN A 1 686 ? -20.739 -18.998 -12.587 1.00 95.19 686 GLN A C 1
ATOM 5400 O O . GLN A 1 686 ? -19.977 -19.711 -11.935 1.00 95.19 686 GLN A O 1
ATOM 5405 N N . GLY A 1 687 ? -20.433 -17.739 -12.909 1.00 95.94 687 GLY A N 1
ATOM 5406 C CA . GLY A 1 687 ? -19.167 -17.097 -12.578 1.00 95.94 687 GLY A CA 1
ATOM 5407 C C . GLY A 1 687 ? -18.045 -17.380 -13.579 1.00 95.94 687 GLY A C 1
ATOM 5408 O O . GLY A 1 687 ? -16.896 -17.054 -13.285 1.00 95.94 687 GLY A O 1
ATOM 5409 N N . ARG A 1 688 ? -18.332 -17.978 -14.746 1.00 97.31 688 ARG A N 1
ATOM 5410 C CA . ARG A 1 688 ? -17.324 -18.318 -15.765 1.00 97.31 688 ARG A CA 1
ATOM 5411 C C . ARG A 1 688 ? -17.183 -17.226 -16.812 1.00 97.31 688 ARG A C 1
ATOM 5413 O O . ARG A 1 688 ? -18.174 -16.649 -17.250 1.00 97.31 688 ARG A O 1
ATOM 5420 N N . VAL A 1 689 ? -15.960 -16.973 -17.267 1.00 98.06 689 VAL A N 1
ATOM 5421 C CA . VAL A 1 689 ? -15.704 -15.967 -18.302 1.00 98.06 689 VAL A CA 1
ATOM 5422 C C . VAL A 1 689 ? -16.226 -16.443 -19.655 1.00 98.06 689 VAL A C 1
ATOM 5424 O O . VAL A 1 689 ? -15.835 -17.490 -20.161 1.00 98.06 689 VAL A O 1
ATOM 5427 N N . VAL A 1 690 ? -17.085 -15.634 -20.264 1.00 97.06 690 VAL A N 1
ATOM 5428 C CA . VAL A 1 690 ? -17.638 -15.827 -21.610 1.00 97.06 690 VAL A CA 1
ATOM 5429 C C . VAL A 1 690 ? -16.790 -15.109 -22.654 1.00 97.06 690 VAL A C 1
ATOM 5431 O O . VAL A 1 690 ? -16.550 -15.638 -23.734 1.00 97.06 690 VAL A O 1
ATOM 5434 N N . SER A 1 691 ? -16.333 -13.898 -22.333 1.00 96.25 691 SER A N 1
ATOM 5435 C CA . SER A 1 691 ? -15.484 -13.081 -23.200 1.00 96.25 691 SER A CA 1
ATOM 5436 C C . SER A 1 691 ? -14.539 -12.246 -22.350 1.00 96.25 691 SER A C 1
ATOM 5438 O O . SER A 1 691 ? -14.906 -11.821 -21.259 1.00 96.25 691 SER A O 1
ATOM 5440 N N . ARG A 1 692 ? -13.326 -12.002 -22.846 1.00 92.00 692 ARG A N 1
ATOM 5441 C CA . ARG A 1 692 ? -12.268 -11.254 -22.143 1.00 92.00 692 ARG A CA 1
ATOM 5442 C C . ARG A 1 692 ? -11.756 -10.020 -22.887 1.00 92.00 692 ARG A C 1
ATOM 5444 O O . ARG A 1 692 ? -10.811 -9.385 -22.434 1.00 92.00 692 ARG A O 1
ATOM 5451 N N . ASN A 1 693 ? -12.318 -9.750 -24.061 1.00 84.88 693 ASN A N 1
ATOM 5452 C CA . ASN A 1 693 ? -11.984 -8.597 -24.893 1.00 84.88 693 ASN A CA 1
ATOM 5453 C C . ASN A 1 693 ? -13.234 -8.145 -25.661 1.00 84.88 693 ASN A C 1
ATOM 5455 O O . ASN A 1 693 ? -13.272 -8.117 -26.892 1.00 84.88 693 ASN A O 1
ATOM 5459 N N . LEU A 1 694 ? -14.319 -7.931 -24.916 1.00 90.94 694 LEU A N 1
ATOM 5460 C CA . LEU A 1 694 ? -15.601 -7.545 -25.488 1.00 90.94 694 LEU A CA 1
ATOM 5461 C C . LEU A 1 694 ? -15.580 -6.063 -25.882 1.00 90.94 694 LEU A C 1
ATOM 5463 O O . LEU A 1 694 ? -14.982 -5.239 -25.200 1.00 90.94 694 LEU A O 1
ATOM 5467 N N . GLN A 1 695 ? -16.278 -5.698 -26.952 1.00 90.56 695 GLN A N 1
ATOM 5468 C CA . GLN A 1 695 ? -16.543 -4.291 -27.258 1.00 90.56 695 GLN A CA 1
ATOM 5469 C C . GLN A 1 695 ? -17.921 -3.916 -26.718 1.00 90.56 695 GLN A C 1
ATOM 5471 O O . GLN A 1 695 ? -18.866 -4.695 -26.880 1.00 90.56 695 GLN A O 1
ATOM 5476 N N . ALA A 1 696 ? -18.076 -2.716 -26.149 1.00 91.75 696 ALA A N 1
ATOM 5477 C CA . ALA A 1 696 ? -19.363 -2.262 -25.613 1.00 91.75 696 ALA A CA 1
ATOM 5478 C C . ALA A 1 696 ? -20.499 -2.369 -26.651 1.00 91.75 696 ALA A C 1
ATOM 5480 O O . ALA A 1 696 ? -21.601 -2.805 -26.325 1.00 91.75 696 ALA A O 1
ATOM 5481 N N . ALA A 1 697 ? -20.204 -2.094 -27.927 1.00 90.75 697 ALA A N 1
ATOM 5482 C CA . ALA A 1 697 ? -21.150 -2.221 -29.041 1.00 90.75 697 ALA A CA 1
ATOM 5483 C C . ALA A 1 697 ? -21.683 -3.653 -29.272 1.00 90.75 697 ALA A C 1
ATOM 5485 O O . ALA A 1 697 ? -22.762 -3.826 -29.831 1.00 90.75 697 ALA A O 1
ATOM 5486 N N . THR A 1 698 ? -20.943 -4.680 -28.849 1.00 94.19 698 THR A N 1
ATOM 5487 C CA . THR A 1 698 ? -21.315 -6.103 -28.994 1.00 94.19 698 THR A CA 1
ATOM 5488 C C . THR A 1 698 ? -21.924 -6.702 -27.725 1.00 94.19 698 THR A C 1
ATOM 5490 O O . THR A 1 698 ? -22.378 -7.846 -27.728 1.00 94.19 698 THR A O 1
ATOM 5493 N N . LEU A 1 699 ? -21.968 -5.940 -26.627 1.00 96.19 699 LEU A N 1
ATOM 5494 C CA . LEU A 1 699 ? -22.437 -6.441 -25.339 1.00 96.19 699 LEU A CA 1
ATOM 5495 C C . LEU A 1 699 ? -23.921 -6.821 -25.366 1.00 96.19 699 LEU A C 1
ATOM 5497 O O . LEU A 1 699 ? -24.284 -7.862 -24.828 1.00 96.19 699 LEU A O 1
ATOM 5501 N N . GLU A 1 700 ? -24.779 -6.044 -26.035 1.00 96.06 700 GLU A N 1
ATOM 5502 C CA . GLU A 1 700 ? -26.219 -6.337 -26.069 1.00 96.06 700 GLU A CA 1
ATOM 5503 C C . GLU A 1 700 ? -26.527 -7.728 -26.647 1.00 96.06 700 GLU A C 1
ATOM 5505 O O . GLU A 1 700 ? -27.368 -8.449 -26.104 1.00 96.06 700 GLU A O 1
ATOM 5510 N N . SER A 1 701 ? -25.848 -8.128 -27.727 1.00 95.38 701 SER A N 1
ATOM 5511 C CA . SER A 1 701 ? -26.051 -9.450 -28.329 1.00 95.38 701 SER A CA 1
ATOM 5512 C C . SER A 1 701 ? -25.649 -10.584 -27.388 1.00 95.38 701 SER A C 1
ATOM 5514 O O . SER A 1 701 ? -26.357 -11.587 -27.317 1.00 95.38 701 SER A O 1
ATOM 5516 N N . GLU A 1 702 ? -24.569 -10.413 -26.620 1.00 95.81 702 GLU A N 1
ATOM 5517 C CA . GLU A 1 702 ? -24.158 -11.406 -25.623 1.00 95.81 702 GLU A CA 1
ATOM 5518 C C . GLU A 1 702 ? -25.135 -11.469 -24.447 1.00 95.81 702 GLU A C 1
ATOM 5520 O O . GLU A 1 702 ? -25.512 -12.559 -24.016 1.00 95.81 702 GLU A O 1
ATOM 5525 N N . LEU A 1 703 ? -25.625 -10.320 -23.969 1.00 96.81 703 LEU A N 1
ATOM 5526 C CA . LEU A 1 703 ? -26.625 -10.281 -22.901 1.00 96.81 703 LEU A CA 1
ATOM 5527 C C . LEU A 1 703 ? -27.912 -11.000 -23.308 1.00 96.81 703 LEU A C 1
ATOM 5529 O O . LEU A 1 703 ? -28.404 -11.822 -22.544 1.00 96.81 703 LEU A O 1
ATOM 5533 N N . ARG A 1 704 ? -28.419 -10.775 -24.526 1.00 95.38 704 ARG A N 1
ATOM 5534 C CA . ARG A 1 704 ? -29.614 -11.470 -25.047 1.00 95.38 704 ARG A CA 1
ATOM 5535 C C . ARG A 1 704 ? -29.431 -12.981 -25.185 1.00 95.38 704 ARG A C 1
ATOM 5537 O O . ARG A 1 704 ? -30.412 -13.714 -25.168 1.00 95.38 704 ARG A O 1
ATOM 5544 N N . ARG A 1 705 ? -28.194 -13.450 -25.358 1.00 94.75 705 ARG A N 1
ATOM 5545 C CA . ARG A 1 705 ? -27.873 -14.880 -25.437 1.00 94.75 705 ARG A CA 1
ATOM 5546 C C . ARG A 1 705 ? -27.814 -15.530 -24.053 1.00 94.75 705 ARG A C 1
ATOM 5548 O O . ARG A 1 705 ? -28.176 -16.697 -23.914 1.00 94.75 705 ARG A O 1
ATOM 5555 N N . LEU A 1 706 ? -27.322 -14.798 -23.055 1.00 94.25 706 LEU A N 1
ATOM 5556 C CA . LEU A 1 706 ? -27.086 -15.304 -21.700 1.00 94.25 706 LEU A CA 1
ATOM 5557 C C . LEU A 1 706 ? -28.286 -15.119 -20.763 1.00 94.25 706 LEU A C 1
ATOM 5559 O O . LEU A 1 706 ? -28.476 -15.924 -19.854 1.00 94.25 706 LEU A O 1
ATOM 5563 N N . ILE A 1 707 ? -29.083 -14.075 -20.978 1.00 91.56 707 ILE A N 1
ATOM 5564 C CA . ILE A 1 707 ? -30.241 -13.714 -20.161 1.00 91.56 707 ILE A CA 1
ATOM 5565 C C . ILE A 1 707 ? -31.499 -14.130 -20.920 1.00 91.56 707 ILE A C 1
ATOM 5567 O O . ILE A 1 707 ? -31.764 -13.612 -22.005 1.00 91.56 707 ILE A O 1
ATOM 5571 N N . ARG A 1 708 ? -32.233 -15.094 -20.360 1.00 73.69 708 ARG A N 1
ATOM 5572 C CA . ARG A 1 708 ? -33.465 -15.644 -20.939 1.00 73.69 708 ARG A CA 1
ATOM 5573 C C . ARG A 1 708 ? -34.704 -14.892 -20.489 1.00 73.69 708 ARG A C 1
ATOM 5575 O O . ARG A 1 708 ? -34.763 -14.544 -19.289 1.00 73.69 708 ARG A O 1
#

Secondary structure (DSSP, 8-state):
----------PPPTTTTTTTSSSSS---------------------SSHHHHHHHHHHHHHHHTTSTTS--------------------------------PPPPHHHHTT---SSTT-------HHHHTT-EEEEEEETTEEEEEEE-TTS-EEEEEEESSSSSS--EEEEEETTEEEEEEE-SS-SSS--EEEE-GGG---EEE-SS-SSS--EEEEB-HHHHHHHHHHHHHHT-HHHHHHHBPPHHHHHHTT--HHHHHHHHHHHHHHHHHHHHHHHHT--PPTT-EEEEEE--SPEEE-TTGGG-SS-EEEEEEEEEEEEETTEEEEEEEEEEEEETTEEEE-S--EEESS-SS------SSS------------TT--HHHHHHHHHHHHHHHHHTT---HHHHHHHHHHHHHHHHHHHHH-SSHHHHHHHHHHHHHHHHHHHHHTS-TTHHHHHHHHHHHHHHHT-HHHHHHHHHHHHHHHHHHHHTSTT--HHHHHHHHHHHHHHHHHHHTTSGGGHHHHHHHHHHHHHTT-HHHHHHHHHHHHHH-TTSHHHHHHHHHHHHHT-BTSBP--EEEBTTS-EEEGGGGTTSEEEEEEE-TT-HHHHHHHHHHHHHHHHHGGGTEEEEEEE--SSHHHHHHHHHHTT--S-EEE-TTGGGSHHHHTTT--SSSEEEEE-TTSBEEESS--HHHHHHHHHHH--

Solvent-accessible surface area (backbone atoms only — not comparable to full-atom values): 40578 Å² total; per-residue (Å²): 138,85,91,77,90,87,87,85,91,82,86,83,60,83,69,67,64,59,66,73,72,72,76,83,84,84,84,82,88,89,85,85,84,89,87,81,89,86,83,87,82,92,80,79,97,77,67,69,63,60,59,53,52,57,59,47,64,53,52,52,69,58,63,75,77,70,87,83,83,84,88,87,84,91,86,85,89,85,91,85,90,89,84,87,88,84,86,87,83,86,89,84,91,88,88,90,78,95,61,82,81,65,79,69,50,37,61,61,56,68,67,64,68,73,82,59,85,84,70,80,56,60,74,73,51,84,80,45,40,82,55,30,42,68,42,81,49,77,59,90,56,31,34,39,42,35,32,21,42,75,89,62,43,43,37,37,39,39,30,14,69,83,60,83,83,53,75,33,32,47,36,35,10,38,97,52,38,64,25,35,33,44,26,25,85,83,73,80,85,54,55,34,33,40,37,33,24,75,95,65,40,68,38,27,34,32,18,90,84,56,81,74,52,72,62,40,65,69,24,32,49,62,61,55,42,48,33,44,46,41,41,16,53,21,67,60,33,65,68,56,38,53,49,38,36,61,45,78,70,56,54,66,72,56,34,55,14,72,69,59,43,54,52,48,51,56,44,42,71,47,20,61,58,50,42,53,48,37,54,74,77,64,60,86,53,53,76,82,34,40,60,78,44,70,52,54,74,84,62,45,74,48,56,51,57,55,76,59,15,75,42,70,38,45,30,33,58,53,22,31,33,33,32,38,44,96,95,42,78,46,43,32,38,38,35,32,32,40,55,57,89,61,23,39,22,30,57,47,46,67,43,70,66,69,96,59,94,65,86,83,77,83,69,36,80,81,81,52,72,78,64,70,87,67,70,71,69,78,73,81,76,66,55,71,70,56,53,55,51,51,60,50,49,55,53,45,52,56,46,54,78,71,59,85,50,63,70,59,42,26,50,45,52,49,54,48,45,57,46,29,52,50,49,28,71,66,37,92,42,72,68,56,18,48,52,30,50,49,53,37,34,50,50,30,22,49,30,20,43,72,56,42,23,88,62,20,61,67,49,41,53,52,49,40,62,52,38,56,74,68,71,43,67,69,61,37,40,41,38,47,51,33,43,53,53,16,55,52,39,42,50,72,70,45,86,88,57,58,61,67,58,52,50,52,53,49,52,52,51,42,53,50,48,39,72,77,36,53,89,42,74,65,28,38,61,52,41,46,52,50,16,51,53,27,41,77,70,66,41,51,70,62,12,44,54,36,25,50,51,32,39,73,74,34,60,92,39,76,50,15,49,33,24,49,7,29,51,48,46,75,66,30,66,74,36,73,66,86,52,69,53,29,27,79,85,70,44,84,44,53,55,72,81,50,59,66,21,34,35,37,41,34,35,32,37,82,78,34,65,68,38,60,67,38,45,65,58,53,51,52,48,47,69,70,36,33,88,65,38,37,46,58,36,39,35,42,38,32,74,45,71,64,59,46,50,51,45,39,60,76,66,62,59,90,52,57,41,32,47,51,70,56,14,62,71,5,66,80,22,23,64,42,28,45,86,64,67,62,38,28,31,36,25,37,39,86,34,24,24,75,39,73,77,52,52,73,92,55,43,65,65,52,47,63,72,74,44,129